Protein AF-A0A1Y4UBE2-F1 (afdb_monomer)

Foldseek 3Di:
DVLLVVLLVQLLVLLVQLLVCVVVVPVVSNVVSLCSNLQSLLLLQLQFALLFFDCSVVQLLVLLLVLLPDPDPVVLVVCDCPPVDSCNPFQQLVSVLSNVQSVVDSRSSSVSSVLSSLLSNLQQLLCVLCSVFFRSSLLSLLCSLAPSSVCRHCSLLSSLLSLLSNLLSLLPDPDPPSVVSSVVSLVSSCSSPVLSVLSVVLVVLCVCQVPDPDPCDPVNVVVVCVLLVCLVCVLVVQVVCVVVVNHPCVVVCQQVLVPDPVPSVLQLPPQCDPVNLCLVQVLCVLLVLQLVLCPSCSVVLVVLSVSLSSLVNSCNNGVVSVSSSVSSSSCCSVSSRGCSSQDDDPDDDPDPCSHSVNNSVVSSVSSNSSSCVCCVPVVSRSNPPTHTHDD

Solvent-accessible surface area (backbone atoms only — not comparable to full-atom values): 20434 Å² total; per-residue (Å²): 78,70,69,56,54,54,45,50,51,51,30,39,52,30,23,44,51,26,52,55,27,61,78,67,70,44,64,69,64,30,52,53,24,50,50,45,40,24,46,48,57,8,48,58,50,16,51,36,22,65,78,42,17,68,37,30,69,72,46,54,44,57,49,35,61,53,34,49,74,48,93,44,70,69,69,49,57,69,42,60,69,34,76,92,41,97,54,10,86,52,24,63,49,43,54,50,49,37,42,56,39,34,71,76,39,92,51,57,41,58,45,39,18,50,52,37,31,54,24,36,42,27,48,49,51,21,32,60,72,36,48,93,52,24,37,44,31,52,20,52,46,41,39,61,37,72,42,49,65,50,34,55,58,34,48,51,50,35,39,10,43,20,34,36,42,29,21,49,39,39,54,79,43,96,51,85,64,22,65,61,53,24,53,54,35,35,56,54,13,30,26,25,18,68,74,32,60,57,50,56,54,54,52,54,52,45,65,72,42,73,80,62,87,66,77,93,45,70,70,59,53,52,48,51,51,48,53,51,48,52,60,73,42,38,66,64,50,53,53,50,37,28,76,71,69,77,34,69,65,74,62,48,34,68,67,72,61,74,54,50,89,81,62,34,73,82,63,74,71,65,68,71,45,74,67,52,53,46,51,72,47,54,56,54,52,57,56,64,80,33,35,77,56,46,59,80,50,32,63,58,48,52,48,41,51,50,51,20,51,51,28,45,63,46,22,61,76,32,68,66,34,36,62,54,16,50,54,38,51,55,46,44,28,56,60,75,9,33,41,52,61,50,42,82,69,92,74,89,66,98,48,75,86,69,34,22,67,58,44,48,53,49,44,53,51,39,39,51,49,33,27,44,46,47,44,67,70,63,28,74,43,42,52,55,69,62,45,62,50,80,131

Radius of gyration: 21.09 Å; Cα contacts (8 Å, |Δi|>4): 487; chains: 1; bounding box: 60×44×62 Å

Mean predicted aligned error: 6.87 Å

Sequence (391 aa):
MVPYIICFILTAIFALINEYTLKKNKKLLLVITAILVVLLPAFLAGVRSYAVGTDVNIYIKPSFDLATNFNSLKSWVETFGNTAYITGNFGKGFLFLLYFSSRISNNAHVFLFLIAFIIGLFVYLSLYKLRNYCSIFMGELVYLLTDYNASYNMARQSIAMAICLFAFSILISSTKLKYLKFFIWVIIAIQFHSTAVIAFVFLCLYFIFKNDNKSFSIKQMILLILVIGISIFFVPIMQYLSNIGLLDSHYLMYVDGIGNETISTAYATFTFFVICIFIYSISYIVLIIRKNSLGSQKRLFLLIAVMDITFMILSNTSFYLYRIAAYFLFIRIISLSYKSLYKNEYTYTKNSLANSYFLCFSTIFLLVLYFTFFILILNWHHTVPYIFMNN

Structure (mmCIF, N/CA/C/O backbone):
data_AF-A0A1Y4UBE2-F1
#
_entry.id   AF-A0A1Y4UBE2-F1
#
loop_
_atom_site.group_PDB
_atom_site.id
_atom_site.type_symbol
_atom_site.label_atom_id
_atom_site.label_alt_id
_atom_site.label_comp_id
_atom_site.label_asym_id
_atom_site.label_entity_id
_atom_site.label_seq_id
_atom_site.pdbx_PDB_ins_code
_atom_site.Cartn_x
_atom_site.Cartn_y
_atom_site.Cartn_z
_atom_site.occupancy
_atom_site.B_iso_or_equiv
_atom_site.auth_seq_id
_atom_site.auth_comp_id
_atom_site.auth_asym_id
_atom_site.auth_atom_id
_atom_site.pdbx_PDB_model_num
ATOM 1 N N . MET A 1 1 ? -6.141 13.556 -14.550 1.00 88.69 1 MET A N 1
ATOM 2 C CA . MET A 1 1 ? -6.934 13.669 -13.306 1.00 88.69 1 MET A CA 1
ATOM 3 C C . MET A 1 1 ? -8.281 12.963 -13.415 1.00 88.69 1 MET A C 1
ATOM 5 O O . MET A 1 1 ? -8.531 12.085 -12.604 1.00 88.69 1 MET A O 1
ATOM 9 N N . VAL A 1 2 ? -9.121 13.297 -14.405 1.00 94.88 2 VAL A N 1
ATOM 10 C CA . VAL A 1 2 ? -10.480 12.731 -14.552 1.00 94.88 2 VAL A CA 1
ATOM 11 C C . VAL A 1 2 ? -10.531 11.191 -14.496 1.00 94.88 2 VAL A C 1
ATOM 13 O O . VAL A 1 2 ? -11.339 10.683 -13.719 1.00 94.88 2 VAL A O 1
ATOM 16 N N . PRO A 1 3 ? -9.647 10.432 -15.185 1.00 97.31 3 PRO A N 1
ATOM 17 C CA . PRO A 1 3 ? -9.672 8.967 -15.106 1.00 97.31 3 PRO A CA 1
ATOM 18 C C . PRO A 1 3 ? -9.468 8.415 -13.688 1.00 97.31 3 PRO A C 1
ATOM 20 O O . PRO A 1 3 ? -10.152 7.469 -13.303 1.00 97.31 3 PRO A O 1
ATOM 23 N N . TYR A 1 4 ? -8.599 9.041 -12.881 1.00 97.62 4 TYR A N 1
ATOM 24 C CA . TYR A 1 4 ? -8.417 8.660 -11.477 1.00 97.62 4 TYR A CA 1
ATOM 25 C C . TYR A 1 4 ? -9.689 8.893 -10.667 1.00 97.62 4 TYR A C 1
ATOM 27 O O . TYR A 1 4 ? -10.145 7.980 -9.994 1.00 97.62 4 TYR A O 1
ATOM 35 N N . ILE A 1 5 ? -10.294 10.081 -10.767 1.00 97.00 5 ILE A N 1
ATOM 36 C CA . ILE A 1 5 ? -11.493 10.430 -9.990 1.00 97.00 5 ILE A CA 1
ATOM 37 C C . ILE A 1 5 ? -12.639 9.461 -10.302 1.00 97.00 5 ILE A C 1
ATOM 39 O O . ILE A 1 5 ? -13.255 8.929 -9.381 1.00 97.00 5 ILE A O 1
ATOM 43 N N . ILE A 1 6 ? -12.889 9.181 -11.586 1.00 98.19 6 ILE A N 1
ATOM 44 C CA . ILE A 1 6 ? -13.934 8.237 -12.006 1.00 98.19 6 ILE A CA 1
ATOM 45 C C . ILE A 1 6 ? -13.647 6.842 -11.443 1.00 98.19 6 ILE A C 1
ATOM 47 O O . ILE A 1 6 ? -14.515 6.244 -10.807 1.00 98.19 6 ILE A O 1
ATOM 51 N N . CYS A 1 7 ? -12.424 6.336 -11.625 1.00 98.50 7 CYS A N 1
ATOM 52 C CA . CYS A 1 7 ? -12.038 5.021 -11.122 1.00 98.50 7 CYS A CA 1
ATOM 53 C C . CYS A 1 7 ? -12.161 4.932 -9.597 1.00 98.50 7 CYS A C 1
ATOM 55 O O . CYS A 1 7 ? -12.663 3.934 -9.079 1.00 98.50 7 CYS A O 1
ATOM 57 N N . PHE A 1 8 ? -11.739 5.967 -8.870 1.00 98.44 8 PHE A N 1
ATOM 58 C CA . PHE A 1 8 ? -11.753 5.979 -7.411 1.00 98.44 8 PHE A CA 1
ATOM 59 C C . PHE A 1 8 ? -13.179 6.022 -6.874 1.00 98.44 8 PHE A C 1
ATOM 61 O O . PHE A 1 8 ? -13.503 5.254 -5.973 1.00 98.44 8 PHE A O 1
ATOM 68 N N . ILE A 1 9 ? -14.056 6.840 -7.466 1.00 98.38 9 ILE A N 1
ATOM 69 C CA . ILE A 1 9 ? -15.477 6.884 -7.103 1.00 98.38 9 ILE A CA 1
ATOM 70 C C . ILE A 1 9 ? -16.140 5.529 -7.364 1.00 98.38 9 ILE A C 1
ATOM 72 O O . ILE A 1 9 ? -16.805 5.000 -6.475 1.00 98.38 9 ILE A O 1
ATOM 76 N N . LEU A 1 10 ? -15.934 4.930 -8.543 1.00 98.50 10 LEU A N 1
ATOM 77 C CA . LEU A 1 10 ? -16.504 3.618 -8.868 1.00 98.50 10 LEU A CA 1
ATOM 78 C C . LEU A 1 10 ? -16.003 2.533 -7.909 1.00 98.50 10 LEU A C 1
ATOM 80 O O . LEU A 1 10 ? -16.803 1.773 -7.364 1.00 98.50 10 LEU A O 1
ATOM 84 N N . THR A 1 11 ? -14.696 2.499 -7.644 1.00 98.69 11 THR A N 1
ATOM 85 C CA . THR A 1 11 ? -14.085 1.550 -6.701 1.00 98.69 11 THR A CA 1
ATOM 86 C C . THR A 1 11 ? -14.662 1.730 -5.297 1.00 98.69 11 THR A C 1
ATOM 88 O O . THR A 1 11 ? -15.044 0.754 -4.654 1.00 98.69 11 THR A O 1
ATOM 91 N N . ALA A 1 12 ? -14.821 2.975 -4.842 1.00 98.25 12 ALA A N 1
ATOM 92 C CA . ALA A 1 12 ? -15.402 3.294 -3.545 1.00 98.25 12 ALA A CA 1
ATOM 93 C C . ALA A 1 12 ? -16.885 2.880 -3.451 1.00 98.25 12 ALA A C 1
ATOM 95 O O . ALA A 1 12 ? -17.305 2.313 -2.440 1.00 98.25 12 ALA A O 1
ATOM 96 N N . ILE A 1 13 ? -17.673 3.072 -4.516 1.00 98.38 13 ILE A N 1
ATOM 97 C CA . ILE A 1 13 ? -19.059 2.583 -4.602 1.00 98.38 13 ILE A CA 1
ATOM 98 C C . ILE A 1 13 ? -19.093 1.054 -4.488 1.00 98.38 13 ILE A C 1
ATOM 100 O O . ILE A 1 13 ? -19.851 0.515 -3.678 1.00 98.38 13 ILE A O 1
ATOM 104 N N . PHE A 1 14 ? -18.252 0.333 -5.236 1.00 98.50 14 PHE A N 1
ATOM 105 C CA . PHE A 1 14 ? -18.199 -1.128 -5.135 1.00 98.50 14 PHE A CA 1
ATOM 106 C C . PHE A 1 14 ? -17.715 -1.603 -3.765 1.00 98.50 14 PHE A C 1
ATOM 108 O O . PHE A 1 14 ? -18.247 -2.590 -3.259 1.00 98.50 14 PHE A O 1
ATOM 115 N N . ALA A 1 15 ? -16.799 -0.884 -3.113 1.00 98.06 15 ALA A N 1
ATOM 116 C CA . ALA A 1 15 ? -16.365 -1.177 -1.750 1.00 98.06 15 ALA A CA 1
ATOM 117 C C . ALA A 1 15 ? -17.497 -0.980 -0.720 1.00 98.06 15 ALA A C 1
ATOM 119 O O . ALA A 1 15 ? -17.666 -1.815 0.174 1.00 98.06 15 ALA A O 1
ATOM 120 N N . LEU A 1 16 ? -18.333 0.059 -0.873 1.00 96.88 16 LEU A N 1
ATOM 121 C CA . LEU A 1 16 ? -19.549 0.246 -0.063 1.00 96.88 16 LEU A CA 1
ATOM 122 C C . LEU A 1 16 ? -20.540 -0.900 -0.259 1.00 96.88 16 LEU A C 1
ATOM 124 O O . LEU A 1 16 ? -21.046 -1.459 0.719 1.00 96.88 16 LEU A O 1
ATOM 128 N N . ILE A 1 17 ? -20.803 -1.272 -1.515 1.00 97.00 17 ILE A N 1
ATOM 129 C CA . ILE A 1 17 ? -21.703 -2.383 -1.841 1.00 97.00 17 ILE A CA 1
ATOM 130 C C . ILE A 1 17 ? -21.138 -3.693 -1.279 1.00 97.00 17 ILE A C 1
ATOM 132 O O . ILE A 1 17 ? -21.894 -4.471 -0.695 1.00 97.00 17 ILE A O 1
ATOM 136 N N . ASN A 1 18 ? -19.826 -3.928 -1.381 1.00 96.69 18 ASN A N 1
ATOM 137 C CA . ASN A 1 18 ? -19.151 -5.105 -0.828 1.00 96.69 18 ASN A CA 1
ATOM 138 C C . ASN A 1 18 ? -19.368 -5.201 0.688 1.00 96.69 18 ASN A C 1
ATOM 140 O O . ASN A 1 18 ? -19.805 -6.235 1.198 1.00 96.69 18 ASN A O 1
ATOM 144 N N . GLU A 1 19 ? -19.164 -4.096 1.407 1.00 93.25 19 GLU A N 1
ATOM 145 C CA . GLU A 1 19 ? -19.365 -4.038 2.853 1.00 93.25 19 GLU A CA 1
ATOM 146 C C . GLU A 1 19 ? -20.836 -4.226 3.264 1.00 93.25 19 GLU A C 1
ATOM 148 O O . GLU A 1 19 ? -21.129 -4.930 4.237 1.00 93.25 19 GLU A O 1
ATOM 153 N N . TYR A 1 20 ? -21.781 -3.637 2.529 1.00 92.25 20 TYR A N 1
ATOM 154 C CA . TYR A 1 20 ? -23.208 -3.871 2.755 1.00 92.25 20 TYR A CA 1
ATOM 155 C C . TYR A 1 20 ? -23.573 -5.346 2.532 1.00 92.25 20 TYR A C 1
ATOM 157 O O . TYR A 1 20 ? -24.285 -5.960 3.331 1.00 92.25 20 TYR A O 1
ATOM 165 N N . THR A 1 21 ? -23.032 -5.938 1.471 1.00 92.31 21 THR A N 1
ATOM 166 C CA . THR A 1 21 ? -23.290 -7.321 1.066 1.00 92.31 21 THR A CA 1
ATOM 167 C C . THR A 1 21 ? -22.738 -8.326 2.074 1.00 92.31 21 THR A C 1
ATOM 169 O O . THR A 1 21 ? -23.413 -9.315 2.372 1.00 92.31 21 THR A O 1
ATOM 172 N N . LEU A 1 22 ? -21.577 -8.040 2.679 1.00 90.31 22 LEU A N 1
ATOM 173 C CA . LEU A 1 22 ? -21.023 -8.811 3.798 1.00 90.31 22 LEU A CA 1
ATOM 174 C C . LEU A 1 22 ? -22.013 -8.951 4.955 1.00 90.31 22 LEU A C 1
ATOM 176 O O . LEU A 1 22 ? -22.146 -10.032 5.518 1.00 90.31 22 LEU A O 1
ATOM 180 N N . LYS A 1 23 ? -22.740 -7.880 5.291 1.00 86.38 23 LYS A N 1
ATOM 181 C CA . LYS A 1 23 ? -23.736 -7.895 6.377 1.00 86.38 23 LYS A CA 1
ATOM 182 C C . LYS A 1 23 ? -24.986 -8.702 6.019 1.00 86.38 23 LYS A C 1
ATOM 184 O O . LYS A 1 23 ? -25.692 -9.160 6.911 1.00 86.38 23 LYS A O 1
ATOM 189 N N . LYS A 1 24 ? -25.279 -8.855 4.725 1.00 87.19 24 LYS A N 1
ATOM 190 C CA . LYS A 1 24 ? -26.460 -9.560 4.200 1.00 87.19 24 LYS A CA 1
ATOM 191 C C . LYS A 1 24 ? -26.168 -10.993 3.736 1.00 87.19 24 LYS A C 1
ATOM 193 O O . LYS A 1 24 ? -27.079 -11.646 3.241 1.00 87.19 24 LYS A O 1
ATOM 198 N N . ASN A 1 25 ? -24.932 -11.484 3.876 1.00 82.38 25 ASN A N 1
ATOM 199 C CA . ASN A 1 25 ? -24.505 -12.842 3.506 1.00 82.38 25 ASN A CA 1
ATOM 200 C C . ASN A 1 25 ? -24.797 -13.259 2.043 1.00 82.38 25 ASN A C 1
ATOM 202 O O . ASN A 1 25 ? -24.892 -14.451 1.743 1.00 82.38 25 ASN A O 1
ATOM 206 N N . LYS A 1 26 ? -24.896 -12.313 1.096 1.00 88.69 26 LYS A N 1
ATOM 207 C CA . LYS A 1 26 ? -25.109 -12.631 -0.332 1.00 88.69 26 LYS A CA 1
ATOM 208 C C . LYS A 1 26 ? -23.778 -12.962 -1.022 1.00 88.69 26 LYS A C 1
ATOM 210 O O . LYS A 1 26 ? -23.091 -12.076 -1.526 1.00 88.69 26 LYS A O 1
ATOM 215 N N . LYS A 1 27 ? -23.415 -14.249 -1.052 1.00 89.50 27 LYS A N 1
ATOM 216 C CA . LYS A 1 27 ? -22.090 -14.732 -1.501 1.00 89.50 27 LYS A CA 1
ATOM 217 C C . LYS A 1 27 ? -21.704 -14.316 -2.928 1.00 89.50 27 LYS A C 1
ATOM 219 O O . LYS A 1 27 ? -20.584 -13.862 -3.125 1.00 89.50 27 LYS A O 1
ATOM 224 N N . LEU A 1 28 ? -22.604 -14.437 -3.907 1.00 92.69 28 LEU A N 1
ATOM 225 C CA . LEU A 1 28 ? -22.283 -14.119 -5.307 1.00 92.69 28 LEU A CA 1
ATOM 226 C C . LEU A 1 28 ? -21.956 -12.629 -5.496 1.00 92.69 28 LEU A C 1
ATOM 228 O O . LEU A 1 28 ? -20.895 -12.283 -6.007 1.00 92.69 28 LEU A O 1
ATOM 232 N N . LEU A 1 29 ? -22.838 -11.748 -5.016 1.00 93.69 29 LEU A N 1
ATOM 233 C CA . LEU A 1 29 ? -22.641 -10.299 -5.100 1.00 93.69 29 LEU A CA 1
ATOM 234 C C . LEU A 1 29 ? -21.382 -9.849 -4.341 1.00 93.69 29 LEU A C 1
ATOM 236 O O . LEU A 1 29 ? -20.697 -8.924 -4.776 1.00 93.69 29 LEU A O 1
ATOM 240 N N . LEU A 1 30 ? -21.048 -10.525 -3.236 1.00 93.62 30 LEU A N 1
ATOM 241 C CA . LEU A 1 30 ? -19.826 -10.266 -2.480 1.00 93.62 30 LEU A CA 1
ATOM 242 C C . LEU A 1 30 ? -18.581 -10.526 -3.334 1.00 93.62 30 LEU A C 1
ATOM 244 O O . LEU A 1 30 ? -17.684 -9.692 -3.367 1.00 93.62 30 LEU A O 1
ATOM 248 N N . VAL A 1 31 ? -18.537 -11.660 -4.034 1.00 95.75 31 VAL A N 1
ATOM 249 C CA . VAL A 1 31 ? -17.406 -12.014 -4.902 1.00 95.75 31 VAL A CA 1
ATOM 250 C C . VAL A 1 31 ? -17.302 -11.043 -6.077 1.00 95.75 31 VAL A C 1
ATOM 252 O O . VAL A 1 31 ? -16.224 -10.518 -6.326 1.00 95.75 31 VAL A O 1
ATOM 255 N N . ILE A 1 32 ? -18.417 -10.735 -6.748 1.00 97.06 32 ILE A N 1
ATOM 256 C CA . ILE A 1 32 ? -18.429 -9.797 -7.884 1.00 97.06 32 ILE A CA 1
ATOM 257 C C . ILE A 1 32 ? -17.915 -8.417 -7.458 1.00 97.06 32 ILE A C 1
ATOM 259 O O . ILE A 1 32 ? -17.032 -7.854 -8.097 1.00 97.06 32 ILE A O 1
ATOM 263 N N . THR A 1 33 ? -18.429 -7.876 -6.353 1.00 97.12 33 THR A N 1
ATOM 264 C CA . THR A 1 33 ? -17.993 -6.557 -5.868 1.00 97.12 33 THR A CA 1
ATOM 265 C C . THR A 1 33 ? -16.546 -6.563 -5.380 1.00 97.12 33 THR A C 1
ATOM 267 O O . THR A 1 33 ? -15.846 -5.587 -5.611 1.00 97.12 33 THR A O 1
ATOM 270 N N . ALA A 1 34 ? -16.062 -7.657 -4.783 1.00 97.50 34 ALA A N 1
ATOM 271 C CA . ALA A 1 34 ? -14.651 -7.806 -4.419 1.00 97.50 34 ALA A CA 1
ATOM 272 C C . ALA A 1 34 ? -13.741 -7.778 -5.655 1.00 97.50 34 ALA A C 1
ATOM 274 O O . ALA A 1 34 ? -12.731 -7.078 -5.669 1.00 97.50 34 ALA A O 1
ATOM 275 N N . ILE A 1 35 ? -14.131 -8.502 -6.709 1.00 98.00 35 ILE A N 1
ATOM 276 C CA . ILE A 1 35 ? -13.421 -8.515 -7.990 1.00 98.00 35 ILE A CA 1
ATOM 277 C C . ILE A 1 35 ? -13.360 -7.100 -8.570 1.00 98.00 35 ILE A C 1
ATOM 279 O O . ILE A 1 35 ? -12.290 -6.665 -8.976 1.00 98.00 35 ILE A O 1
ATOM 283 N N . LEU A 1 36 ? -14.469 -6.358 -8.565 1.00 98.31 36 LEU A N 1
ATOM 284 C CA . LEU A 1 36 ? -14.509 -4.994 -9.104 1.00 98.31 36 LEU A CA 1
ATOM 285 C C . LEU A 1 36 ? -13.667 -4.004 -8.291 1.00 98.31 36 LEU A C 1
ATOM 287 O O . LEU A 1 36 ? -13.006 -3.159 -8.889 1.00 98.31 36 LEU A O 1
ATOM 291 N N . VAL A 1 37 ? -13.637 -4.134 -6.959 1.00 98.56 37 VAL A N 1
ATOM 292 C CA . VAL A 1 37 ? -12.776 -3.307 -6.096 1.00 98.56 37 VAL A CA 1
ATOM 293 C C . VAL A 1 37 ? -11.301 -3.451 -6.481 1.00 98.56 37 VAL A C 1
ATOM 295 O O . VAL A 1 37 ? -10.584 -2.459 -6.537 1.00 98.56 37 VAL A O 1
ATOM 298 N N . VAL A 1 38 ? -10.856 -4.668 -6.801 1.00 98.75 38 VAL A N 1
ATOM 299 C CA . VAL A 1 38 ? -9.456 -4.937 -7.168 1.00 98.75 38 VAL A CA 1
ATOM 300 C C . VAL A 1 38 ? -9.176 -4.640 -8.645 1.00 98.75 38 VAL A C 1
ATOM 302 O O . VAL A 1 38 ? -8.138 -4.068 -8.980 1.00 98.75 38 VAL A O 1
ATOM 305 N N . LEU A 1 39 ? -10.078 -5.033 -9.549 1.00 98.56 39 LEU A N 1
ATOM 306 C CA . LEU A 1 39 ? -9.842 -4.958 -10.991 1.00 98.56 39 LEU A CA 1
ATOM 307 C C . LEU A 1 39 ? -9.939 -3.544 -11.553 1.00 98.56 39 LEU A C 1
ATOM 309 O O . LEU A 1 39 ? -9.218 -3.257 -12.501 1.00 98.56 39 LEU A O 1
ATOM 313 N N . LEU A 1 40 ? -10.795 -2.667 -11.017 1.00 98.56 40 LEU A N 1
ATOM 314 C CA . LEU A 1 40 ? -10.948 -1.318 -11.573 1.00 98.56 40 LEU A CA 1
ATOM 315 C C . LEU A 1 40 ? -9.648 -0.499 -11.472 1.00 98.56 40 LEU A C 1
ATOM 317 O O . LEU A 1 40 ? -9.179 -0.032 -12.515 1.00 98.56 40 LEU A O 1
ATOM 321 N N . PRO A 1 41 ? -9.001 -0.380 -10.293 1.00 98.56 41 PRO A N 1
ATOM 322 C CA . PRO A 1 41 ? -7.707 0.289 -10.205 1.00 98.56 41 PRO A CA 1
ATOM 323 C C . PRO A 1 41 ? -6.631 -0.457 -11.005 1.00 98.56 41 PRO A C 1
ATOM 325 O O . PRO A 1 41 ? -5.869 0.162 -11.740 1.00 98.56 41 PRO A O 1
ATOM 328 N N . ALA A 1 42 ? -6.596 -1.793 -10.957 1.00 98.75 42 ALA A N 1
ATOM 329 C CA . ALA A 1 42 ? -5.617 -2.559 -11.731 1.00 98.75 42 ALA A CA 1
ATOM 330 C C . ALA A 1 42 ? -5.723 -2.293 -13.243 1.00 98.75 42 ALA A C 1
ATOM 332 O O . ALA A 1 42 ? -4.712 -2.087 -13.915 1.00 98.75 42 ALA A O 1
ATOM 333 N N . PHE A 1 43 ? -6.948 -2.237 -13.770 1.00 98.56 43 PHE A N 1
ATOM 334 C CA . PHE A 1 43 ? -7.222 -1.922 -15.168 1.00 98.56 43 PHE A CA 1
ATOM 335 C C . PHE A 1 43 ? -6.750 -0.515 -15.526 1.00 98.56 43 PHE A C 1
ATOM 337 O O . PHE A 1 43 ? -6.025 -0.357 -16.508 1.00 98.56 43 PHE A O 1
ATOM 344 N N . LEU A 1 44 ? -7.063 0.489 -14.697 1.00 98.56 44 LEU A N 1
ATOM 345 C CA . LEU A 1 44 ? -6.575 1.856 -14.894 1.00 98.56 44 LEU A CA 1
ATOM 346 C C . LEU A 1 44 ? -5.037 1.920 -14.895 1.00 98.56 44 LEU A C 1
ATOM 348 O O . LEU A 1 44 ? -4.446 2.669 -15.671 1.00 98.56 44 LEU A O 1
ATOM 352 N N . ALA A 1 45 ? -4.361 1.141 -14.053 1.00 98.06 45 ALA A N 1
ATOM 353 C CA . ALA A 1 45 ? -2.903 1.070 -14.057 1.00 98.06 45 ALA A CA 1
ATOM 354 C C . ALA A 1 45 ? -2.334 0.387 -15.311 1.00 98.06 45 ALA A C 1
ATOM 356 O O . ALA A 1 45 ? -1.246 0.757 -15.751 1.00 98.06 45 ALA A O 1
ATOM 357 N N . GLY A 1 46 ? -3.049 -0.588 -15.878 1.00 97.56 46 GLY A N 1
ATOM 358 C CA . GLY A 1 46 ? -2.663 -1.292 -17.100 1.00 97.56 46 GLY A CA 1
ATOM 359 C C . GLY A 1 46 ? -2.758 -0.419 -18.345 1.00 97.56 46 GLY A C 1
ATOM 360 O O . GLY A 1 46 ? -1.805 -0.336 -19.111 1.00 97.56 46 GLY A O 1
ATOM 361 N N . VAL A 1 47 ? -3.873 0.296 -18.515 1.00 97.50 47 VAL A N 1
ATOM 362 C CA . VAL A 1 47 ? -4.158 1.089 -19.729 1.00 97.50 47 VAL A CA 1
ATOM 363 C C . VAL A 1 47 ? -3.513 2.480 -19.741 1.00 97.50 47 VAL A C 1
ATOM 365 O O . VAL A 1 47 ? -3.828 3.296 -20.607 1.00 97.50 47 VAL A O 1
ATOM 368 N N . ARG A 1 48 ? -2.623 2.782 -18.787 1.00 96.81 48 ARG A N 1
ATOM 369 C CA . ARG A 1 48 ? -1.890 4.058 -18.747 1.00 96.81 48 ARG A CA 1
ATOM 370 C C . ARG A 1 48 ? -0.720 4.042 -19.725 1.00 96.81 48 ARG A C 1
ATOM 372 O O . ARG A 1 48 ? -0.054 3.023 -19.862 1.00 96.81 48 ARG A O 1
ATOM 379 N N . SER A 1 49 ? -0.414 5.187 -20.322 1.00 96.94 49 SER A N 1
ATOM 380 C CA . SER A 1 49 ? 0.807 5.403 -21.101 1.00 96.94 49 SER A CA 1
ATOM 381 C C . SER A 1 49 ? 2.060 5.165 -20.253 1.00 96.94 49 SER A C 1
ATOM 383 O O . SER A 1 49 ? 2.080 5.471 -19.058 1.00 96.94 49 SER A O 1
ATOM 385 N N . TYR A 1 50 ? 3.140 4.702 -20.888 1.00 95.50 50 TYR A N 1
ATOM 386 C CA . TYR A 1 50 ? 4.447 4.557 -20.242 1.00 95.50 50 TYR A CA 1
ATOM 387 C C . TYR A 1 50 ? 5.050 5.889 -19.761 1.00 95.50 50 TYR A C 1
ATOM 389 O O . TYR A 1 50 ? 5.993 5.873 -18.980 1.00 95.50 50 TYR A O 1
ATOM 397 N N . ALA A 1 51 ? 4.514 7.034 -20.202 1.00 94.31 51 ALA A N 1
ATOM 398 C CA . ALA A 1 51 ? 4.906 8.358 -19.713 1.00 94.31 51 ALA A CA 1
ATOM 399 C C . ALA A 1 51 ? 4.298 8.717 -18.342 1.00 94.31 51 ALA A C 1
ATOM 401 O O . ALA A 1 51 ? 4.747 9.660 -17.697 1.00 94.31 51 ALA A O 1
ATOM 402 N N . VAL A 1 52 ? 3.260 8.001 -17.898 1.00 95.38 52 VAL A N 1
ATOM 403 C CA . VAL A 1 52 ? 2.652 8.211 -16.579 1.00 95.38 52 VAL A CA 1
ATOM 404 C C . VAL A 1 52 ? 3.488 7.446 -15.564 1.00 95.38 52 VAL A C 1
ATOM 406 O O . VAL A 1 52 ? 3.531 6.227 -15.651 1.00 95.38 52 VAL A O 1
ATOM 409 N N . GLY A 1 53 ? 4.079 8.116 -14.576 1.00 93.19 53 GLY A N 1
ATOM 410 C CA . GLY A 1 53 ? 4.947 7.506 -13.563 1.00 93.19 53 GLY A CA 1
ATOM 411 C C . GLY A 1 53 ? 6.418 7.432 -13.985 1.00 93.19 53 GLY A C 1
ATOM 412 O O . GLY A 1 53 ? 6.748 7.077 -15.113 1.00 93.19 53 GLY A O 1
ATOM 413 N N . THR A 1 54 ? 7.313 7.754 -13.058 1.00 88.81 54 THR A N 1
ATOM 414 C CA . THR A 1 54 ? 8.749 7.932 -13.309 1.00 88.81 54 THR A CA 1
ATOM 415 C C . THR A 1 54 ? 9.488 6.616 -13.549 1.00 88.81 54 THR A C 1
ATOM 417 O O . THR A 1 54 ? 10.325 6.536 -14.442 1.00 88.81 54 THR A O 1
ATOM 420 N N . ASP A 1 55 ? 9.151 5.556 -12.812 1.00 89.25 55 ASP A N 1
ATOM 421 C CA . ASP A 1 55 ? 9.891 4.284 -12.855 1.00 89.25 55 ASP A CA 1
ATOM 422 C C . ASP A 1 55 ? 9.629 3.445 -14.111 1.00 89.25 55 ASP A C 1
ATOM 424 O O . ASP A 1 55 ? 10.362 2.488 -14.391 1.00 89.25 55 ASP A O 1
ATOM 428 N N . VAL A 1 56 ? 8.569 3.766 -14.863 1.00 91.69 56 VAL A N 1
ATOM 429 C CA . VAL A 1 56 ? 8.069 2.896 -15.932 1.00 91.69 56 VAL A CA 1
ATOM 430 C C . VAL A 1 56 ? 9.121 2.689 -17.013 1.00 91.69 56 VAL A C 1
ATOM 432 O O . VAL A 1 56 ? 9.473 1.550 -17.321 1.00 91.69 56 VAL A O 1
ATOM 435 N N . ASN A 1 57 ? 9.664 3.787 -17.536 1.00 91.94 57 ASN A N 1
ATOM 436 C CA . ASN A 1 57 ? 10.707 3.751 -18.557 1.00 91.94 57 ASN A CA 1
ATOM 437 C C . ASN A 1 57 ? 12.106 3.528 -17.974 1.00 91.94 57 ASN A C 1
ATOM 439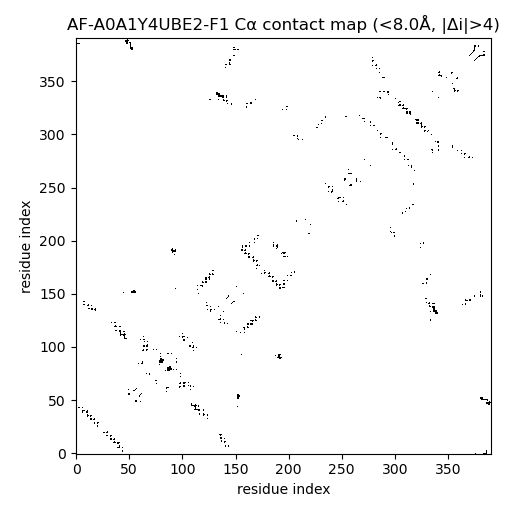 O O . ASN A 1 57 ? 13.003 3.149 -18.718 1.00 91.94 57 ASN A O 1
ATOM 443 N N . ILE A 1 58 ? 12.292 3.726 -16.663 1.00 89.44 58 ILE A N 1
ATOM 444 C CA . ILE A 1 58 ? 13.586 3.517 -16.001 1.00 89.44 58 ILE A CA 1
ATOM 445 C C . ILE A 1 58 ? 13.894 2.028 -15.908 1.00 89.44 58 ILE A C 1
ATOM 447 O O . ILE A 1 58 ? 14.964 1.597 -16.327 1.00 89.44 58 ILE A O 1
ATOM 451 N N . TYR A 1 59 ? 12.974 1.227 -15.362 1.00 92.25 59 TYR A N 1
ATOM 452 C CA . TYR A 1 59 ? 13.237 -0.205 -15.220 1.00 92.25 59 TYR A CA 1
ATOM 453 C C . TYR A 1 59 ? 12.047 -1.118 -15.467 1.00 92.25 59 TYR A C 1
ATOM 455 O O . TYR A 1 59 ? 12.272 -2.270 -15.826 1.00 92.25 59 TYR A O 1
ATOM 463 N N . ILE A 1 60 ? 10.800 -0.672 -15.295 1.00 94.81 60 ILE A N 1
ATOM 464 C CA . ILE A 1 60 ? 9.652 -1.589 -15.381 1.00 94.81 60 ILE A CA 1
ATOM 465 C C . ILE A 1 60 ? 9.512 -2.142 -16.803 1.00 94.81 60 ILE A C 1
ATOM 467 O O . ILE A 1 60 ? 9.517 -3.357 -16.985 1.00 94.81 60 ILE A O 1
ATOM 471 N N . LYS A 1 61 ? 9.445 -1.266 -17.811 1.00 95.88 61 LYS A N 1
ATOM 472 C CA . LYS A 1 61 ? 9.342 -1.671 -19.216 1.00 95.88 61 LYS A CA 1
ATOM 473 C C . LYS A 1 61 ? 10.631 -2.337 -19.722 1.00 95.88 61 LYS A C 1
ATOM 475 O O . LYS A 1 61 ? 10.521 -3.457 -20.210 1.00 95.88 61 LYS A O 1
ATOM 480 N N . PRO A 1 62 ? 11.842 -1.763 -19.545 1.00 96.00 62 PRO A N 1
ATOM 481 C CA . PRO A 1 62 ? 13.069 -2.422 -20.000 1.00 96.00 62 PRO A CA 1
ATOM 482 C C . PRO A 1 62 ? 13.282 -3.822 -19.407 1.00 96.00 62 PRO A C 1
ATOM 484 O O . PRO A 1 62 ? 13.721 -4.725 -20.110 1.00 96.00 62 PRO A O 1
ATOM 487 N N . SER A 1 63 ? 12.946 -4.040 -18.128 1.00 95.69 63 SER A N 1
ATOM 488 C CA . SER A 1 63 ? 13.062 -5.375 -17.520 1.00 95.69 63 SER A CA 1
ATOM 489 C C . SER A 1 63 ? 12.022 -6.368 -18.041 1.00 95.69 63 SER A C 1
ATOM 491 O O . SER A 1 63 ? 12.321 -7.558 -18.150 1.00 95.69 63 SER A O 1
ATOM 493 N N . PHE A 1 64 ? 10.824 -5.898 -18.397 1.00 97.06 64 PHE A N 1
ATOM 494 C CA . PHE A 1 64 ? 9.804 -6.718 -19.044 1.00 97.06 64 PHE A CA 1
ATOM 495 C C . PHE A 1 64 ? 10.200 -7.097 -20.473 1.00 97.06 64 PHE A C 1
ATOM 497 O O . PHE A 1 64 ? 10.163 -8.277 -20.814 1.00 97.06 64 PHE A O 1
ATOM 504 N N . ASP A 1 65 ? 10.658 -6.128 -21.266 1.00 96.12 65 ASP A N 1
ATOM 505 C CA . ASP A 1 65 ? 11.154 -6.353 -22.629 1.00 96.12 65 ASP A CA 1
ATOM 506 C C . ASP A 1 65 ? 12.388 -7.269 -22.634 1.00 96.12 65 ASP A C 1
ATOM 508 O O . ASP A 1 65 ? 12.584 -8.073 -23.537 1.00 96.12 65 ASP A O 1
ATOM 512 N N . LEU A 1 66 ? 13.229 -7.201 -21.600 1.00 95.06 66 LEU A N 1
ATOM 513 C CA . LEU A 1 66 ? 14.310 -8.164 -21.427 1.00 95.06 66 LEU A CA 1
ATOM 514 C C . LEU A 1 66 ? 13.749 -9.576 -21.202 1.00 95.06 66 LEU A C 1
ATOM 516 O O . LEU A 1 66 ? 14.210 -10.521 -21.835 1.00 95.06 66 LEU A O 1
ATOM 520 N N . ALA A 1 67 ? 12.746 -9.727 -20.334 1.00 95.69 67 ALA A N 1
ATOM 521 C CA . ALA A 1 67 ? 12.143 -11.020 -20.012 1.00 95.69 67 ALA A CA 1
ATOM 522 C C . ALA A 1 67 ? 11.406 -11.668 -21.200 1.00 95.69 67 ALA A C 1
ATOM 524 O O . ALA A 1 67 ? 11.306 -12.899 -21.248 1.00 95.69 67 ALA A O 1
ATOM 525 N N . THR A 1 68 ? 10.886 -10.891 -22.159 1.00 96.12 68 THR A N 1
ATOM 526 C CA . THR A 1 68 ? 10.257 -11.440 -23.376 1.00 96.12 68 THR A CA 1
ATOM 527 C C . THR A 1 68 ? 11.273 -12.155 -24.270 1.00 96.12 68 THR A C 1
ATOM 529 O O . THR A 1 68 ? 10.918 -13.158 -24.883 1.00 96.12 68 THR A O 1
ATOM 532 N N . ASN A 1 69 ? 12.544 -11.738 -24.253 1.00 94.56 69 ASN A N 1
ATOM 533 C CA . ASN A 1 69 ? 13.615 -12.322 -25.073 1.00 94.56 69 ASN A CA 1
ATOM 534 C C . ASN A 1 69 ? 14.131 -13.686 -24.575 1.00 94.56 69 ASN A C 1
ATOM 536 O O . ASN A 1 69 ? 14.857 -14.374 -25.292 1.00 94.56 69 ASN A O 1
ATOM 540 N N . PHE A 1 70 ? 13.784 -14.104 -23.355 1.00 93.88 70 PHE A N 1
ATOM 541 C CA . PHE A 1 70 ? 14.197 -15.405 -22.822 1.00 93.88 70 PHE A CA 1
ATOM 542 C C . PHE A 1 70 ? 13.176 -16.485 -23.162 1.00 93.88 70 PHE A C 1
ATOM 544 O O . PHE A 1 70 ? 12.021 -16.370 -22.772 1.00 93.88 70 PHE A O 1
ATOM 551 N N . ASN A 1 71 ? 13.603 -17.591 -23.774 1.00 90.25 71 ASN A N 1
ATOM 552 C CA . ASN A 1 71 ? 12.706 -18.695 -24.151 1.00 90.25 71 ASN A CA 1
ATOM 553 C C . ASN A 1 71 ? 12.479 -19.728 -23.037 1.00 90.25 71 ASN A C 1
ATOM 555 O O . ASN A 1 71 ? 11.516 -20.487 -23.082 1.00 90.25 71 ASN A O 1
ATOM 559 N N . SER A 1 72 ? 13.336 -19.763 -22.013 1.00 93.00 72 SER A N 1
ATOM 560 C CA . SER A 1 72 ? 13.241 -20.748 -20.931 1.00 93.00 72 SER A CA 1
ATOM 561 C C . SER A 1 72 ? 13.418 -20.113 -19.557 1.00 93.00 72 SER A C 1
ATOM 563 O O . SER A 1 72 ? 14.127 -19.115 -19.400 1.00 93.00 72 SER A O 1
ATOM 565 N N . LEU A 1 73 ? 12.789 -20.715 -18.545 1.00 92.50 73 LEU A N 1
ATOM 566 C CA . LEU A 1 73 ? 12.945 -20.270 -17.164 1.00 92.50 73 LEU A CA 1
ATOM 567 C C . LEU A 1 73 ? 14.387 -20.468 -16.688 1.00 92.50 73 LEU A C 1
ATOM 569 O O . LEU A 1 73 ? 14.900 -19.637 -15.951 1.00 92.50 73 LEU A O 1
ATOM 573 N N . LYS A 1 74 ? 15.056 -21.533 -17.148 1.00 93.44 74 LYS A N 1
ATOM 574 C CA . LYS A 1 74 ? 16.453 -21.821 -16.808 1.00 93.44 74 LYS A CA 1
ATOM 575 C C . LYS A 1 74 ? 17.369 -20.663 -17.213 1.00 93.44 74 LYS A C 1
ATOM 577 O O . LYS A 1 74 ? 18.030 -20.096 -16.354 1.00 93.44 74 LYS A O 1
ATOM 582 N N . SER A 1 75 ? 17.307 -20.250 -18.480 1.00 93.19 75 SER A N 1
ATOM 583 C CA . SER A 1 75 ? 18.084 -19.111 -18.987 1.00 93.19 75 SER A CA 1
ATOM 584 C C . SER A 1 75 ? 17.717 -17.792 -18.300 1.00 93.19 75 SER A C 1
ATOM 586 O O . SER A 1 75 ? 18.564 -16.928 -18.122 1.00 93.19 75 SER A O 1
ATOM 588 N N . TRP A 1 76 ? 16.456 -17.622 -17.886 1.00 95.19 76 TRP A N 1
ATOM 589 C CA . TRP A 1 76 ? 16.046 -16.430 -17.140 1.00 95.19 76 TRP A CA 1
ATOM 590 C C . TRP A 1 76 ? 16.652 -16.392 -15.733 1.00 95.19 76 TRP A C 1
ATOM 592 O O . TRP A 1 76 ? 17.153 -15.356 -15.303 1.00 95.19 76 TRP A O 1
ATOM 602 N N . VAL A 1 77 ? 16.642 -17.524 -15.025 1.00 93.31 77 VAL A N 1
ATOM 603 C CA . VAL A 1 77 ? 17.197 -17.646 -13.669 1.00 93.31 77 VAL A CA 1
ATOM 604 C C . VAL A 1 77 ? 18.706 -17.397 -13.645 1.00 93.31 77 VAL A C 1
ATOM 606 O O . VAL A 1 77 ? 19.210 -16.866 -12.661 1.00 93.31 77 VAL A O 1
ATOM 609 N N . GLU A 1 78 ? 19.419 -17.689 -14.733 1.00 90.06 78 GLU A N 1
ATOM 610 C CA . GLU A 1 78 ? 20.851 -17.381 -14.874 1.00 90.06 78 GLU A CA 1
ATOM 611 C C . GLU A 1 78 ? 21.153 -15.868 -14.817 1.00 90.06 78 GLU A C 1
ATOM 613 O O . GLU A 1 78 ? 22.275 -15.477 -14.502 1.00 90.06 78 GLU A O 1
ATOM 618 N N . THR A 1 79 ? 20.158 -14.996 -15.035 1.00 88.44 79 THR A N 1
ATOM 619 C CA . THR A 1 79 ? 20.320 -13.536 -14.881 1.00 88.44 79 THR A CA 1
ATOM 620 C C . THR A 1 79 ? 20.260 -13.062 -13.423 1.00 88.44 79 THR A C 1
ATOM 622 O O . THR A 1 79 ? 20.579 -11.910 -13.126 1.00 88.44 79 THR A O 1
ATOM 625 N N . PHE A 1 80 ? 19.836 -13.917 -12.487 1.00 91.00 80 PHE A N 1
ATOM 626 C CA . PHE A 1 80 ? 19.553 -13.505 -11.113 1.00 91.00 80 PHE A CA 1
ATOM 627 C C . PHE A 1 80 ? 20.859 -13.206 -10.377 1.00 91.00 80 PHE A C 1
ATOM 629 O O . PHE A 1 80 ? 21.738 -14.058 -10.295 1.00 91.00 80 PHE A O 1
ATOM 636 N N . GLY A 1 81 ? 20.978 -12.010 -9.796 1.00 85.75 81 GLY A N 1
ATOM 637 C CA . GLY A 1 81 ? 22.210 -11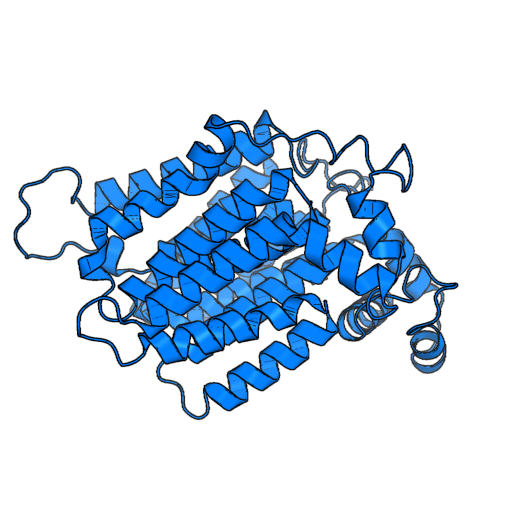.586 -9.125 1.00 85.75 81 GLY A CA 1
ATOM 638 C C . GLY A 1 81 ? 23.336 -11.186 -10.080 1.00 85.75 81 GLY A C 1
ATOM 639 O O . GLY A 1 81 ? 24.399 -10.786 -9.615 1.00 85.75 81 GLY A O 1
ATOM 640 N N . ASN A 1 82 ? 23.127 -11.262 -11.399 1.00 88.81 82 ASN A N 1
ATOM 641 C CA . ASN A 1 82 ? 24.111 -10.819 -12.375 1.00 88.81 82 ASN A CA 1
ATOM 642 C C . ASN A 1 82 ? 23.928 -9.319 -12.651 1.00 88.81 82 ASN A C 1
ATOM 644 O O . ASN A 1 82 ? 22.981 -8.904 -13.321 1.00 88.81 82 ASN A O 1
ATOM 648 N N . THR A 1 83 ? 24.853 -8.510 -12.134 1.00 85.38 83 THR A N 1
ATOM 649 C CA . THR A 1 83 ? 24.830 -7.041 -12.218 1.00 85.38 83 THR A CA 1
ATOM 650 C C . THR A 1 83 ? 24.995 -6.493 -13.636 1.00 85.38 83 THR A C 1
ATOM 652 O O . THR A 1 83 ? 24.721 -5.315 -13.852 1.00 85.38 83 THR A O 1
ATOM 655 N N . ALA A 1 84 ? 25.369 -7.326 -14.617 1.00 87.56 84 ALA A N 1
ATOM 656 C CA . ALA A 1 84 ? 25.367 -6.947 -16.030 1.00 87.56 84 ALA A CA 1
ATOM 657 C C . ALA A 1 84 ? 23.947 -6.716 -16.578 1.00 87.56 84 ALA A C 1
ATOM 659 O O . ALA A 1 84 ? 23.772 -6.030 -17.584 1.00 87.56 84 ALA A O 1
ATOM 660 N N . TYR A 1 85 ? 22.924 -7.272 -15.921 1.00 87.19 85 TYR A N 1
ATOM 661 C CA . TYR A 1 85 ? 21.529 -7.059 -16.283 1.00 87.19 85 TYR A CA 1
ATOM 662 C C . TYR A 1 85 ? 20.879 -6.013 -15.378 1.00 87.19 85 TYR A C 1
ATOM 664 O O . TYR A 1 85 ? 21.077 -6.005 -14.163 1.00 87.19 85 TYR A O 1
ATOM 672 N N . ILE A 1 86 ? 19.977 -5.207 -15.949 1.00 86.81 86 ILE A N 1
ATOM 673 C CA . ILE A 1 86 ? 19.132 -4.261 -15.196 1.00 86.81 86 ILE A CA 1
ATOM 674 C C . ILE A 1 86 ? 18.323 -4.946 -14.075 1.00 86.81 86 ILE A C 1
ATOM 676 O O . ILE A 1 86 ? 17.936 -4.323 -13.089 1.00 86.81 86 ILE A O 1
ATOM 680 N N . THR A 1 87 ? 18.088 -6.250 -14.220 1.00 89.44 87 THR A N 1
ATOM 681 C CA . THR A 1 87 ? 17.368 -7.126 -13.296 1.00 89.44 87 THR A CA 1
ATOM 682 C C . THR A 1 87 ? 18.237 -7.751 -12.206 1.00 89.44 87 THR A C 1
ATOM 684 O O . THR A 1 87 ? 17.684 -8.365 -11.292 1.00 89.44 87 THR A O 1
ATOM 687 N N . GLY A 1 88 ? 19.565 -7.594 -12.260 1.00 85.88 88 GLY A N 1
ATOM 688 C CA . GLY A 1 88 ? 20.511 -8.299 -11.389 1.00 85.88 88 GLY A CA 1
ATOM 689 C C . GLY A 1 88 ? 20.227 -8.121 -9.897 1.00 85.88 88 GLY A C 1
ATOM 690 O O . GLY A 1 88 ? 20.280 -9.083 -9.137 1.00 85.88 88 GLY A O 1
ATOM 691 N N . ASN A 1 89 ? 19.812 -6.916 -9.496 1.00 86.06 89 ASN A N 1
ATOM 692 C CA . ASN A 1 89 ? 19.535 -6.561 -8.099 1.00 86.06 89 ASN A CA 1
ATOM 693 C C . ASN A 1 89 ? 18.047 -6.671 -7.715 1.00 86.06 89 ASN A C 1
ATOM 695 O O . ASN A 1 89 ? 17.616 -6.136 -6.689 1.00 86.06 89 ASN A O 1
ATOM 699 N N . PHE A 1 90 ? 17.208 -7.286 -8.552 1.00 92.19 90 PHE A N 1
ATOM 700 C CA . PHE A 1 90 ? 15.782 -7.405 -8.258 1.00 92.19 90 PHE A CA 1
ATOM 701 C C . PHE A 1 90 ? 15.500 -8.617 -7.376 1.00 92.19 90 PHE A C 1
ATOM 703 O O . PHE A 1 90 ? 16.166 -9.648 -7.442 1.00 92.19 90 PHE A O 1
ATOM 710 N N . GLY A 1 91 ? 14.458 -8.504 -6.551 1.00 92.19 91 GLY A N 1
ATOM 711 C CA . GLY A 1 91 ? 13.972 -9.635 -5.780 1.00 92.19 91 GLY A CA 1
ATOM 712 C C . GLY A 1 91 ? 13.484 -10.756 -6.703 1.00 92.19 91 GLY A C 1
ATOM 713 O O . GLY A 1 91 ? 12.798 -10.506 -7.699 1.00 92.19 91 GLY A O 1
ATOM 714 N N . LYS A 1 92 ? 13.803 -12.005 -6.349 1.00 95.06 92 LYS A N 1
ATOM 715 C CA . LYS A 1 92 ? 13.479 -13.199 -7.148 1.00 95.06 92 LYS A CA 1
ATOM 716 C C . LYS A 1 92 ? 11.987 -13.311 -7.471 1.00 95.06 92 LYS A C 1
ATOM 718 O O . LYS A 1 92 ? 11.628 -13.674 -8.582 1.00 95.06 92 LYS A O 1
ATOM 723 N N . GLY A 1 93 ? 11.114 -12.957 -6.531 1.00 96.38 93 GLY A N 1
ATOM 724 C CA . GLY A 1 93 ? 9.661 -12.947 -6.717 1.00 96.38 93 GLY A CA 1
ATOM 725 C C . GLY A 1 93 ? 9.208 -11.973 -7.805 1.00 96.38 93 GLY A C 1
ATOM 726 O O . GLY A 1 93 ? 8.336 -12.311 -8.602 1.00 96.38 93 GLY A O 1
ATOM 727 N N . PHE A 1 94 ? 9.849 -10.805 -7.909 1.00 96.69 94 PHE A N 1
ATOM 728 C CA . PHE A 1 94 ? 9.568 -9.865 -8.994 1.00 96.69 94 PHE A CA 1
ATOM 729 C C . PHE A 1 94 ? 10.095 -10.367 -10.344 1.00 96.69 94 PHE A C 1
ATOM 731 O O . PHE A 1 94 ? 9.420 -10.210 -11.356 1.00 96.69 94 PHE A O 1
ATOM 738 N N . LEU A 1 95 ? 11.257 -11.027 -10.362 1.00 96.56 95 LEU A N 1
ATOM 739 C CA . LEU A 1 95 ? 11.800 -11.654 -11.572 1.00 96.56 95 LEU A CA 1
ATOM 740 C C . LEU A 1 95 ? 10.921 -12.802 -12.074 1.00 96.56 95 LEU A C 1
ATOM 742 O O . LEU A 1 95 ? 10.705 -12.929 -13.277 1.00 96.56 95 LEU A O 1
ATOM 746 N N . PHE A 1 96 ? 10.372 -13.617 -11.173 1.00 96.56 96 PHE A N 1
ATOM 747 C CA . PHE A 1 96 ? 9.373 -14.613 -11.549 1.00 96.56 96 PHE A CA 1
ATOM 748 C C . PHE A 1 96 ? 8.114 -13.949 -12.104 1.00 96.56 96 PHE A C 1
ATOM 750 O O . PHE A 1 96 ? 7.632 -14.369 -13.151 1.00 96.56 96 PHE A O 1
ATOM 757 N N . LEU A 1 97 ? 7.608 -12.891 -11.458 1.00 97.44 97 LEU A N 1
ATOM 758 C CA . LEU A 1 97 ? 6.441 -12.162 -11.955 1.00 97.44 97 LEU A CA 1
ATOM 759 C C . LEU A 1 97 ? 6.679 -11.600 -13.365 1.00 97.44 97 LEU A C 1
ATOM 761 O O . LEU A 1 97 ? 5.808 -11.755 -14.215 1.00 97.44 97 LEU A O 1
ATOM 765 N N . LEU A 1 98 ? 7.846 -11.005 -13.626 1.00 96.62 98 LEU A N 1
ATOM 766 C CA . LEU A 1 98 ? 8.262 -10.535 -14.953 1.00 96.62 98 LEU A CA 1
ATOM 767 C C . LEU A 1 98 ? 8.189 -11.656 -15.993 1.00 96.62 98 LEU A C 1
ATOM 769 O O . LEU A 1 98 ? 7.503 -11.508 -17.001 1.00 96.62 98 LEU A O 1
ATOM 773 N N . TYR A 1 99 ? 8.842 -12.787 -15.716 1.00 96.62 99 TYR A N 1
ATOM 774 C CA . TYR A 1 99 ? 8.882 -13.929 -16.628 1.00 96.62 99 TYR A CA 1
ATOM 775 C C . TYR A 1 99 ? 7.497 -14.523 -16.886 1.00 96.62 99 TYR A C 1
ATOM 777 O O . TYR A 1 99 ? 7.133 -14.770 -18.028 1.00 96.62 99 TYR A O 1
ATOM 785 N N . PHE A 1 100 ? 6.680 -14.722 -15.849 1.00 96.12 100 PHE A N 1
ATOM 786 C CA . PHE A 1 100 ? 5.315 -15.217 -16.044 1.00 96.12 100 PHE A CA 1
ATOM 787 C C . PHE A 1 100 ? 4.461 -14.225 -16.836 1.00 96.12 100 PHE A C 1
ATOM 789 O O . PHE A 1 100 ? 3.716 -14.630 -17.725 1.00 96.12 100 PHE A O 1
ATOM 796 N N . SER A 1 101 ? 4.604 -12.927 -16.569 1.00 96.94 101 SER A N 1
ATOM 797 C CA . SER A 1 101 ? 3.874 -11.886 -17.298 1.00 96.94 101 SER A CA 1
ATOM 798 C C . SER A 1 101 ? 4.273 -11.852 -18.776 1.00 96.94 101 SER A C 1
ATOM 800 O O . SER A 1 101 ? 3.397 -11.749 -19.632 1.00 96.94 101 SER A O 1
ATOM 802 N N . SER A 1 102 ? 5.564 -12.026 -19.086 1.00 96.69 102 SER A N 1
ATOM 803 C CA . SER A 1 102 ? 6.079 -12.073 -20.463 1.00 96.69 102 SER A CA 1
ATOM 804 C C . SER A 1 102 ? 5.690 -13.346 -21.225 1.00 96.69 102 SER A C 1
ATOM 806 O O . SER A 1 102 ? 5.942 -13.456 -22.423 1.00 96.69 102 SER A O 1
ATOM 808 N N . ARG A 1 103 ? 5.098 -14.345 -20.554 1.00 96.00 103 ARG A N 1
ATOM 809 C CA . ARG A 1 103 ? 4.466 -15.512 -21.198 1.00 96.00 103 ARG A CA 1
ATOM 810 C C . ARG A 1 103 ? 2.986 -15.311 -21.489 1.00 96.00 103 ARG A C 1
ATOM 812 O O . ARG A 1 103 ? 2.449 -16.001 -22.347 1.00 96.00 103 ARG A O 1
ATOM 819 N N . ILE A 1 104 ? 2.333 -14.383 -20.791 1.00 95.81 104 ILE A N 1
ATOM 820 C CA . ILE A 1 104 ? 0.923 -14.047 -21.018 1.00 95.81 104 ILE A CA 1
ATOM 821 C C . ILE A 1 104 ? 0.793 -13.085 -22.203 1.00 95.81 104 ILE A C 1
ATOM 823 O O . ILE A 1 104 ? -0.138 -13.199 -22.995 1.00 95.81 104 ILE A O 1
ATOM 827 N N . SER A 1 105 ? 1.709 -12.123 -22.326 1.00 94.94 105 SER A N 1
ATOM 828 C CA . SER A 1 105 ? 1.698 -11.127 -23.397 1.00 94.94 105 SER A CA 1
ATOM 829 C C . SER A 1 105 ? 3.093 -10.553 -23.624 1.00 94.94 105 SER A C 1
ATOM 831 O O . SER A 1 105 ? 3.908 -10.529 -22.708 1.00 94.94 105 SER A O 1
ATOM 833 N N . ASN A 1 106 ? 3.335 -10.018 -24.821 1.00 93.88 106 ASN A N 1
ATOM 834 C CA . ASN A 1 106 ? 4.511 -9.194 -25.123 1.00 93.88 106 ASN A CA 1
ATOM 835 C C . ASN A 1 106 ? 4.265 -7.699 -24.843 1.00 93.88 106 ASN A C 1
ATOM 837 O O . ASN A 1 106 ? 5.126 -6.869 -25.113 1.00 93.88 106 ASN A O 1
ATOM 841 N N . ASN A 1 107 ? 3.091 -7.336 -24.317 1.00 95.12 107 ASN A N 1
ATOM 842 C CA . ASN A 1 107 ? 2.732 -5.959 -24.003 1.00 95.12 107 ASN A CA 1
ATOM 843 C C . ASN A 1 107 ? 2.953 -5.653 -22.509 1.00 95.12 107 ASN A C 1
ATOM 845 O O . ASN A 1 107 ? 2.262 -6.207 -21.649 1.00 95.12 107 ASN A O 1
ATOM 849 N N . ALA A 1 108 ? 3.860 -4.719 -22.199 1.00 96.25 108 ALA A N 1
ATOM 850 C CA . ALA A 1 108 ? 4.175 -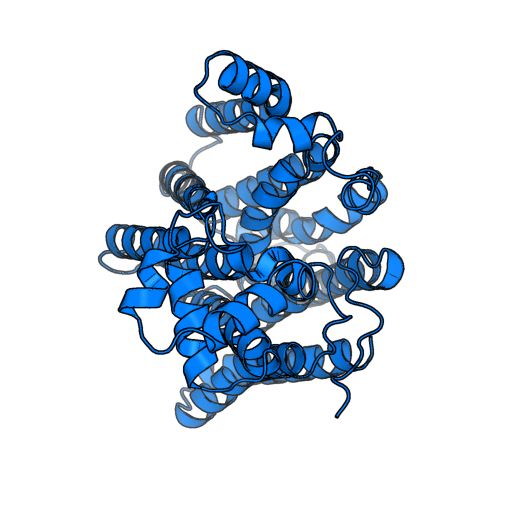4.336 -20.822 1.00 96.25 108 ALA A CA 1
ATOM 851 C C . ALA A 1 108 ? 2.981 -3.711 -20.068 1.00 96.25 108 ALA A C 1
ATOM 853 O O . ALA A 1 108 ? 2.960 -3.754 -18.839 1.00 96.25 108 ALA A O 1
ATOM 854 N N . HIS A 1 109 ? 1.938 -3.224 -20.753 1.00 97.19 109 HIS A N 1
ATOM 855 C CA . HIS A 1 109 ? 0.674 -2.816 -20.121 1.00 97.19 109 HIS A CA 1
ATOM 856 C C . HIS A 1 109 ? 0.017 -3.955 -19.318 1.00 97.19 109 HIS A C 1
ATOM 858 O O . HIS A 1 109 ? -0.535 -3.714 -18.243 1.00 97.19 109 HIS A O 1
ATOM 864 N N . VAL A 1 110 ? 0.143 -5.213 -19.768 1.00 97.19 110 VAL A N 1
ATOM 865 C CA . VAL A 1 110 ? -0.331 -6.390 -19.013 1.00 97.19 110 VAL A CA 1
ATOM 866 C C . VAL A 1 110 ? 0.467 -6.562 -17.722 1.00 97.19 110 VAL A C 1
ATOM 868 O O . VAL A 1 110 ? -0.094 -6.878 -16.676 1.00 97.19 110 VAL A O 1
ATOM 871 N N . PHE A 1 111 ? 1.770 -6.297 -17.759 1.00 98.00 111 PHE A N 1
ATOM 872 C CA . PHE A 1 111 ? 2.604 -6.346 -16.565 1.00 98.00 111 PHE A CA 1
ATOM 873 C C . PHE A 1 111 ? 2.275 -5.219 -15.577 1.00 98.00 111 PHE A C 1
ATOM 875 O O . PHE A 1 111 ? 2.162 -5.475 -14.378 1.00 98.00 111 PHE A O 1
ATOM 882 N N . LEU A 1 112 ? 2.026 -3.997 -16.066 1.00 98.25 112 LEU A N 1
ATOM 883 C CA . LEU A 1 112 ? 1.544 -2.884 -15.236 1.00 98.25 112 LEU A CA 1
ATOM 884 C C . LEU A 1 112 ? 0.214 -3.224 -14.549 1.00 98.25 112 LEU A C 1
ATOM 886 O O . LEU A 1 112 ? 0.060 -2.972 -13.351 1.00 98.25 112 LEU A O 1
ATOM 890 N N . PHE A 1 113 ? -0.711 -3.848 -15.286 1.00 98.56 113 PHE A N 1
ATOM 891 C CA . PHE A 1 113 ? -1.961 -4.372 -14.742 1.00 98.56 113 PHE A CA 1
ATOM 892 C C . PHE A 1 113 ? -1.710 -5.411 -13.642 1.00 98.56 113 PHE A C 1
ATOM 894 O O . PHE A 1 113 ? -2.281 -5.297 -12.562 1.00 98.56 113 PHE A O 1
ATOM 901 N N . LEU A 1 114 ? -0.839 -6.401 -13.874 1.00 98.62 114 LEU A N 1
ATOM 902 C CA . LEU A 1 114 ? -0.560 -7.472 -12.908 1.00 98.62 114 LEU A CA 1
ATOM 903 C C . LEU A 1 114 ? 0.088 -6.954 -11.618 1.00 98.62 114 LEU A C 1
ATOM 905 O O . LEU A 1 114 ? -0.273 -7.408 -10.532 1.00 98.62 114 LEU A O 1
ATOM 909 N N . ILE A 1 115 ? 0.997 -5.979 -11.714 1.00 98.62 115 ILE A N 1
ATOM 910 C CA . ILE A 1 115 ? 1.572 -5.302 -10.542 1.00 98.62 115 ILE A CA 1
ATOM 911 C C . ILE A 1 115 ? 0.455 -4.666 -9.707 1.00 98.62 115 ILE A C 1
ATOM 913 O O . ILE A 1 115 ? 0.332 -4.952 -8.515 1.00 98.62 115 ILE A O 1
ATOM 917 N N . ALA A 1 116 ? -0.379 -3.831 -10.332 1.00 98.75 116 ALA A N 1
ATOM 918 C CA . ALA A 1 116 ? -1.454 -3.129 -9.638 1.00 98.75 116 ALA A CA 1
ATOM 919 C C . ALA A 1 116 ? -2.531 -4.089 -9.108 1.00 98.75 116 ALA A C 1
ATOM 921 O O . ALA A 1 116 ? -3.041 -3.890 -8.007 1.00 98.75 116 ALA A O 1
ATOM 922 N N . PHE A 1 117 ? -2.816 -5.169 -9.838 1.00 98.81 117 PHE A N 1
ATOM 923 C CA . PHE A 1 117 ? -3.704 -6.244 -9.408 1.00 98.81 117 PHE A CA 1
ATOM 924 C C . PHE A 1 117 ? -3.205 -6.905 -8.124 1.00 98.81 117 PHE A C 1
ATOM 926 O O . PHE A 1 117 ? -3.977 -7.047 -7.182 1.00 98.81 117 PHE A O 1
ATOM 933 N N . ILE A 1 118 ? -1.923 -7.279 -8.052 1.00 98.81 118 ILE A N 1
ATOM 934 C CA . ILE A 1 118 ? -1.350 -7.904 -6.853 1.00 98.81 118 ILE A CA 1
ATOM 935 C C . ILE A 1 118 ? -1.427 -6.942 -5.663 1.00 98.81 118 ILE A C 1
ATOM 937 O O . ILE A 1 118 ? -1.842 -7.348 -4.577 1.00 98.81 118 ILE A O 1
ATOM 941 N N . ILE A 1 119 ? -1.072 -5.669 -5.862 1.00 98.88 119 ILE A N 1
ATOM 942 C CA . ILE A 1 119 ? -1.130 -4.648 -4.806 1.00 98.88 119 ILE A CA 1
ATOM 943 C C . ILE A 1 119 ? -2.570 -4.498 -4.297 1.00 98.88 119 ILE A C 1
ATOM 945 O O . ILE A 1 119 ? -2.816 -4.690 -3.105 1.00 98.88 119 ILE A O 1
ATOM 949 N N . GLY A 1 120 ? -3.524 -4.235 -5.194 1.00 98.81 120 GLY A N 1
ATOM 950 C CA . GLY A 1 120 ? -4.939 -4.078 -4.851 1.00 98.81 120 GLY A CA 1
ATOM 951 C C . GLY A 1 120 ? -5.537 -5.332 -4.212 1.00 98.81 120 GLY A C 1
ATOM 952 O O . GLY A 1 120 ? -6.279 -5.239 -3.237 1.00 98.81 120 GLY A O 1
ATOM 953 N N . LEU A 1 121 ? -5.153 -6.524 -4.680 1.00 98.81 121 LEU A N 1
ATOM 954 C CA . LEU A 1 121 ? -5.584 -7.794 -4.100 1.00 98.81 121 LEU A CA 1
ATOM 955 C C . LEU A 1 121 ? -5.150 -7.907 -2.638 1.00 98.81 121 LEU A C 1
ATOM 957 O O . LEU A 1 121 ? -5.973 -8.218 -1.781 1.00 98.81 121 LEU A O 1
ATOM 961 N N . PHE A 1 122 ? -3.877 -7.657 -2.326 1.00 98.88 122 PHE A N 1
ATOM 962 C CA . PHE A 1 122 ? -3.392 -7.767 -0.949 1.00 98.88 122 PHE A CA 1
ATOM 963 C C . PHE A 1 122 ? -3.927 -6.653 -0.038 1.00 98.88 122 PHE A C 1
ATOM 965 O O . PHE A 1 122 ? -4.190 -6.921 1.139 1.00 98.88 122 PHE A O 1
ATOM 972 N N . VAL A 1 123 ? -4.178 -5.449 -0.563 1.00 98.88 123 VAL A N 1
ATOM 973 C CA . VAL A 1 123 ? -4.906 -4.385 0.154 1.00 98.88 123 VAL A CA 1
ATOM 974 C C . VAL A 1 123 ? -6.318 -4.861 0.516 1.00 98.88 123 VAL A C 1
ATOM 976 O O . VAL A 1 123 ? -6.661 -4.916 1.704 1.00 98.88 123 VAL A O 1
ATOM 979 N N . TYR A 1 124 ? -7.089 -5.335 -0.466 1.00 98.69 124 TYR A N 1
ATOM 980 C CA . TYR A 1 124 ? -8.437 -5.857 -0.246 1.00 98.69 124 TYR A CA 1
ATOM 981 C C . TYR A 1 124 ? -8.445 -7.037 0.734 1.00 98.69 124 TYR A C 1
ATOM 983 O O . TYR A 1 124 ? -9.240 -7.071 1.674 1.00 98.69 124 TYR A O 1
ATOM 991 N N . LEU A 1 125 ? -7.535 -8.006 0.572 1.00 98.62 125 LEU A N 1
ATOM 992 C CA . LEU A 1 125 ? -7.425 -9.164 1.464 1.00 98.62 125 LEU A CA 1
ATOM 993 C C . LEU A 1 125 ? -7.119 -8.748 2.908 1.00 98.62 125 LEU A C 1
ATOM 995 O O . LEU A 1 125 ? -7.643 -9.368 3.837 1.00 98.62 125 LEU A O 1
ATOM 999 N N . SER A 1 126 ? -6.326 -7.693 3.111 1.00 98.62 126 SER A N 1
ATOM 1000 C CA . SER A 1 126 ? -6.034 -7.130 4.437 1.00 98.62 126 SER A CA 1
ATOM 1001 C C . SER A 1 126 ? -7.290 -6.564 5.096 1.00 98.62 126 SER A C 1
ATOM 1003 O O . SER A 1 126 ? -7.595 -6.883 6.251 1.00 98.62 126 SER A O 1
ATOM 1005 N N . LEU A 1 127 ? -8.065 -5.780 4.345 1.00 98.50 127 LEU A N 1
ATOM 1006 C CA . LEU A 1 127 ? -9.324 -5.204 4.812 1.00 98.50 127 LEU A CA 1
ATOM 1007 C C . LEU A 1 127 ? -10.376 -6.288 5.054 1.00 98.50 127 LEU A C 1
ATOM 1009 O O . LEU A 1 127 ? -11.022 -6.308 6.101 1.00 98.50 127 LEU A O 1
ATOM 1013 N N . TYR A 1 128 ? -10.494 -7.260 4.149 1.00 97.50 128 TYR A N 1
ATOM 1014 C CA . TYR A 1 128 ? -11.397 -8.398 4.290 1.00 97.50 128 TYR A CA 1
ATOM 1015 C C . TYR A 1 128 ? -11.041 -9.268 5.504 1.00 97.50 128 TYR A C 1
ATOM 1017 O O . TYR A 1 128 ? -11.922 -9.721 6.251 1.00 97.50 128 TYR A O 1
ATOM 1025 N N . LYS A 1 129 ? -9.744 -9.485 5.759 1.00 97.50 129 LYS A N 1
ATOM 1026 C CA . LYS A 1 129 ? -9.263 -10.219 6.935 1.00 97.50 129 LYS A CA 1
ATOM 1027 C C . LYS A 1 129 ? -9.744 -9.572 8.230 1.00 97.50 129 LYS A C 1
ATOM 1029 O O . LYS A 1 129 ? -10.123 -10.286 9.162 1.00 97.50 129 LYS A O 1
ATOM 1034 N N . LEU A 1 130 ? -9.781 -8.243 8.252 1.00 96.75 130 LEU A N 1
ATOM 1035 C CA . LEU A 1 130 ? -10.197 -7.426 9.385 1.00 96.75 130 LEU A CA 1
ATOM 1036 C C . LEU A 1 130 ? -11.616 -6.866 9.252 1.00 96.75 130 LEU A C 1
ATOM 1038 O O . LEU A 1 130 ? -11.984 -6.024 10.056 1.00 96.75 130 LEU A O 1
ATOM 1042 N N . ARG A 1 131 ? -12.452 -7.351 8.325 1.00 95.31 131 ARG A N 1
ATOM 1043 C CA . ARG A 1 131 ? -13.778 -6.777 7.993 1.00 95.31 131 ARG A CA 1
ATOM 1044 C C . ARG A 1 131 ? -14.747 -6.590 9.165 1.00 95.31 131 ARG A C 1
ATOM 1046 O O . ARG A 1 131 ? -15.693 -5.812 9.071 1.00 95.31 131 ARG A O 1
ATOM 1053 N N . ASN A 1 132 ? -14.545 -7.305 10.270 1.00 92.88 132 ASN A N 1
ATOM 1054 C CA . ASN A 1 132 ? -15.336 -7.127 11.492 1.00 92.88 132 ASN A CA 1
ATOM 1055 C C . ASN A 1 132 ? -14.946 -5.851 12.260 1.00 92.88 132 ASN A C 1
ATOM 1057 O O . ASN A 1 132 ? -15.774 -5.284 12.965 1.00 92.88 132 ASN A O 1
ATOM 1061 N N . TYR A 1 133 ? -13.708 -5.394 12.090 1.00 93.69 133 TYR A N 1
ATOM 1062 C CA . TYR A 1 133 ? -13.113 -4.236 12.750 1.00 93.69 133 TYR A CA 1
ATOM 1063 C C . TYR A 1 133 ? -12.867 -3.067 11.794 1.00 93.69 133 TYR A C 1
ATOM 1065 O O . TYR A 1 133 ? -13.002 -1.928 12.214 1.00 93.69 133 TYR A O 1
ATOM 1073 N N . CYS A 1 134 ? -12.556 -3.327 10.525 1.00 96.00 134 CYS A N 1
ATOM 1074 C CA . CYS A 1 134 ? -12.255 -2.326 9.503 1.00 96.00 134 CYS A CA 1
ATOM 1075 C C . CYS A 1 134 ? -13.396 -2.212 8.485 1.00 96.00 134 CYS A C 1
ATOM 1077 O O . CYS A 1 134 ? -14.033 -3.209 8.129 1.00 96.00 134 CYS A O 1
ATOM 1079 N N . SER A 1 135 ? -13.671 -0.987 8.036 1.00 96.88 135 SER A N 1
ATOM 1080 C CA . SER A 1 135 ? -14.523 -0.694 6.884 1.00 96.88 135 SER A CA 1
ATOM 1081 C C . SER A 1 135 ? -13.718 -0.905 5.608 1.00 96.88 135 SER A C 1
ATOM 1083 O O . SER A 1 135 ? -12.635 -0.341 5.462 1.00 96.88 135 SER A O 1
ATOM 1085 N N . ILE A 1 136 ? -14.249 -1.710 4.687 1.00 97.62 136 ILE A N 1
ATOM 1086 C CA . ILE A 1 136 ? -13.590 -1.946 3.395 1.00 97.62 136 ILE A CA 1
ATOM 1087 C C . ILE A 1 136 ? -13.619 -0.649 2.589 1.00 97.62 136 ILE A C 1
ATOM 1089 O O . ILE A 1 136 ? -12.589 -0.229 2.087 1.00 97.62 136 ILE A O 1
ATOM 1093 N N . PHE A 1 137 ? -14.760 0.046 2.568 1.00 97.94 137 PHE A N 1
ATOM 1094 C CA . PHE A 1 137 ? -14.890 1.345 1.907 1.00 97.94 137 PHE A CA 1
ATOM 1095 C C . PHE A 1 137 ? -13.851 2.367 2.370 1.00 97.94 137 PHE A C 1
ATOM 1097 O O . PHE A 1 137 ? -13.144 2.932 1.541 1.00 97.94 137 PHE A O 1
ATOM 1104 N N . MET A 1 138 ? -13.737 2.594 3.684 1.00 98.06 138 MET A N 1
ATOM 1105 C CA . MET A 1 138 ? -12.790 3.589 4.188 1.00 98.06 138 MET A CA 1
ATOM 1106 C C . MET A 1 138 ? -11.340 3.165 3.922 1.00 98.06 138 MET A C 1
ATOM 1108 O O . MET A 1 138 ? -10.514 4.004 3.590 1.00 98.06 138 MET A O 1
ATOM 1112 N N . GLY A 1 139 ? -11.026 1.871 4.038 1.00 98.44 139 GLY A N 1
ATOM 1113 C CA . GLY A 1 139 ? -9.683 1.363 3.756 1.00 98.44 139 GLY A CA 1
ATOM 1114 C C . GLY A 1 139 ? -9.275 1.526 2.294 1.00 98.44 139 GLY A C 1
ATOM 1115 O O . GLY A 1 139 ? -8.185 2.021 2.023 1.00 98.44 139 GLY A O 1
ATOM 1116 N N . GLU A 1 140 ? -10.164 1.177 1.363 1.00 98.38 140 GLU A N 1
ATOM 1117 C CA . GLU A 1 140 ? -9.926 1.375 -0.070 1.00 98.38 140 GLU A CA 1
ATOM 1118 C C . GLU A 1 140 ? -9.779 2.863 -0.405 1.00 98.38 140 GLU A C 1
ATOM 1120 O O . GLU A 1 140 ? -8.876 3.233 -1.146 1.00 98.38 140 GLU A O 1
ATOM 1125 N N . LEU A 1 141 ? -10.589 3.747 0.191 1.00 98.44 141 LEU A N 1
ATOM 1126 C CA . LEU A 1 141 ? -10.423 5.192 0.004 1.00 98.44 141 LEU A CA 1
ATOM 1127 C C . LEU A 1 141 ? -9.070 5.707 0.495 1.00 98.44 141 LEU A C 1
ATOM 1129 O O . LEU A 1 141 ? -8.473 6.537 -0.186 1.00 98.44 141 LEU A O 1
ATOM 1133 N N . VAL A 1 142 ? -8.586 5.230 1.647 1.00 98.62 142 VAL A N 1
ATOM 1134 C CA . VAL A 1 142 ? -7.241 5.579 2.126 1.00 98.62 142 VAL A CA 1
ATOM 1135 C C . VAL A 1 142 ? -6.216 5.139 1.084 1.00 98.62 142 VAL A C 1
ATOM 1137 O O . VAL A 1 142 ? -5.518 5.992 0.555 1.00 98.62 142 VAL A O 1
ATOM 1140 N N . TYR A 1 143 ? -6.207 3.860 0.692 1.00 98.75 143 TYR A N 1
ATOM 1141 C CA . TYR A 1 143 ? -5.271 3.338 -0.312 1.00 98.75 143 TYR A CA 1
ATOM 1142 C C . TYR A 1 143 ? -5.285 4.143 -1.623 1.00 98.75 143 TYR A C 1
ATOM 1144 O O . TYR A 1 143 ? -4.233 4.565 -2.109 1.00 98.75 143 TYR A O 1
ATOM 1152 N N . LEU A 1 144 ? -6.471 4.390 -2.185 1.00 98.75 144 LEU A N 1
ATOM 1153 C CA . LEU A 1 144 ? -6.629 5.102 -3.453 1.00 98.75 144 LEU A CA 1
ATOM 1154 C C . LEU A 1 144 ? -6.124 6.548 -3.371 1.00 98.75 144 LEU A C 1
ATOM 1156 O O . LEU A 1 144 ? -5.470 7.023 -4.296 1.00 98.75 144 LEU A O 1
ATOM 1160 N N . LEU A 1 145 ? -6.400 7.246 -2.267 1.00 98.50 145 LEU A N 1
ATOM 1161 C CA . LEU A 1 145 ? -6.074 8.666 -2.123 1.00 98.50 145 LEU A CA 1
ATOM 1162 C C . LEU A 1 145 ? -4.652 8.922 -1.603 1.00 98.50 145 LEU A C 1
ATOM 1164 O O . LEU A 1 145 ? -4.135 10.014 -1.842 1.00 98.50 145 LEU A O 1
ATOM 1168 N N . THR A 1 146 ? -4.010 7.960 -0.927 1.00 97.25 146 THR A N 1
ATOM 1169 C CA . THR A 1 146 ? -2.661 8.148 -0.357 1.00 97.25 146 THR A CA 1
ATOM 1170 C C . THR A 1 146 ? -1.553 7.370 -1.056 1.00 97.25 146 THR A C 1
ATOM 1172 O O . THR A 1 146 ? -0.455 7.906 -1.198 1.00 97.25 146 THR A O 1
ATOM 1175 N N . ASP A 1 147 ? -1.818 6.149 -1.527 1.00 97.19 147 ASP A N 1
ATOM 1176 C CA . ASP A 1 147 ? -0.765 5.198 -1.918 1.00 97.19 147 ASP A CA 1
ATOM 1177 C C . ASP A 1 147 ? -0.825 4.770 -3.390 1.00 97.19 147 ASP A C 1
ATOM 1179 O O . ASP A 1 147 ? 0.195 4.390 -3.969 1.00 97.19 147 ASP A O 1
ATOM 1183 N N . TYR A 1 148 ? -1.998 4.827 -4.023 1.00 98.38 148 TYR A N 1
ATOM 1184 C CA . TYR A 1 148 ? -2.204 4.280 -5.365 1.00 98.38 148 TYR A CA 1
ATOM 1185 C C . TYR A 1 148 ? -1.258 4.879 -6.416 1.00 98.38 148 TYR A C 1
ATOM 1187 O O . TYR A 1 148 ? -0.567 4.139 -7.117 1.00 98.38 148 TYR A O 1
ATOM 1195 N N . ASN A 1 149 ? -1.142 6.206 -6.493 1.00 97.44 149 ASN A N 1
ATOM 1196 C CA . ASN A 1 149 ? -0.236 6.860 -7.444 1.00 97.44 149 ASN A CA 1
ATOM 1197 C C . ASN A 1 149 ? 1.241 6.620 -7.103 1.00 97.44 149 ASN A C 1
ATOM 1199 O O . ASN A 1 149 ? 2.049 6.410 -8.006 1.00 97.44 149 ASN A O 1
ATOM 1203 N N . ALA A 1 150 ? 1.586 6.592 -5.813 1.00 94.75 150 ALA A N 1
ATOM 1204 C CA . ALA A 1 150 ? 2.934 6.255 -5.355 1.00 94.75 150 ALA A CA 1
ATOM 1205 C C . ALA A 1 150 ? 3.334 4.837 -5.785 1.00 94.75 150 ALA A C 1
ATOM 1207 O O . ALA A 1 150 ? 4.487 4.581 -6.137 1.00 94.75 150 ALA A O 1
ATOM 1208 N N . SER A 1 151 ? 2.360 3.922 -5.832 1.00 97.19 151 SER A N 1
ATOM 1209 C CA . SER A 1 151 ? 2.588 2.529 -6.204 1.00 97.19 151 SER A CA 1
ATOM 1210 C C . SER A 1 151 ? 3.076 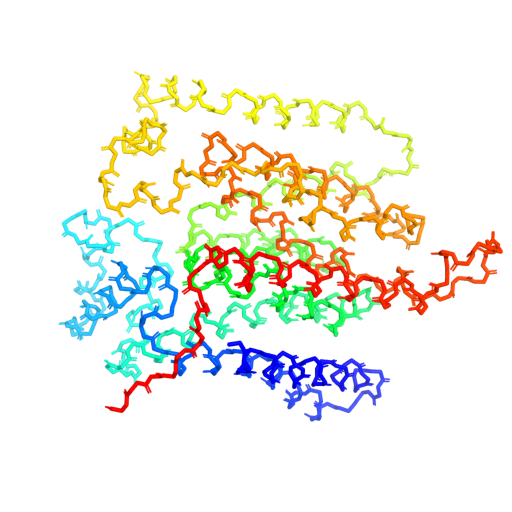2.328 -7.640 1.00 97.19 151 SER A C 1
ATOM 1212 O O . SER A 1 151 ? 3.723 1.322 -7.932 1.00 97.19 151 SER A O 1
ATOM 1214 N N . TYR A 1 152 ? 2.857 3.307 -8.523 1.00 95.12 152 TYR A N 1
ATOM 1215 C CA . TYR A 1 152 ? 3.374 3.278 -9.892 1.00 95.12 152 TYR A CA 1
ATOM 1216 C C . TYR A 1 152 ? 4.899 3.431 -9.953 1.00 95.12 152 TYR A C 1
ATOM 1218 O O . TYR A 1 152 ? 5.514 2.866 -10.858 1.00 95.12 152 TYR A O 1
ATOM 1226 N N . ASN A 1 153 ? 5.488 4.149 -8.989 1.00 92.19 153 ASN A N 1
ATOM 1227 C CA . ASN A 1 153 ? 6.916 4.501 -8.940 1.00 92.19 153 ASN A CA 1
ATOM 1228 C C . ASN A 1 153 ? 7.671 3.796 -7.814 1.00 92.19 153 ASN A C 1
ATOM 1230 O O . ASN A 1 153 ? 8.780 4.160 -7.446 1.00 92.19 153 ASN A O 1
ATOM 1234 N N . MET A 1 154 ? 7.026 2.830 -7.179 1.00 92.06 154 MET A N 1
ATOM 1235 C CA . MET A 1 154 ? 7.649 1.966 -6.191 1.00 92.06 154 MET A CA 1
ATOM 1236 C C . MET A 1 154 ? 7.211 0.526 -6.430 1.00 92.06 154 MET A C 1
ATOM 1238 O O . MET A 1 154 ? 7.222 -0.265 -5.504 1.00 92.06 154 MET A O 1
ATOM 1242 N N . ALA A 1 155 ? 6.853 0.160 -7.667 1.00 96.38 155 ALA A N 1
ATOM 1243 C CA . ALA A 1 155 ? 6.149 -1.075 -8.030 1.00 96.38 155 ALA A CA 1
ATOM 1244 C C . ALA A 1 155 ? 6.605 -2.331 -7.261 1.00 96.38 155 ALA A C 1
ATOM 1246 O O . ALA A 1 155 ? 5.793 -2.998 -6.616 1.00 96.38 155 ALA A O 1
ATOM 1247 N N . ARG A 1 156 ? 7.914 -2.624 -7.263 1.00 97.00 156 ARG A N 1
ATOM 1248 C CA . ARG A 1 156 ? 8.502 -3.757 -6.519 1.00 97.00 156 ARG A CA 1
ATOM 1249 C C . ARG A 1 156 ? 8.244 -3.662 -5.016 1.00 97.00 156 ARG A C 1
ATOM 1251 O O . ARG A 1 156 ? 7.783 -4.614 -4.389 1.00 97.00 156 ARG A O 1
ATOM 1258 N N . GLN A 1 157 ? 8.542 -2.498 -4.449 1.00 96.94 157 GLN A N 1
ATOM 1259 C CA . GLN A 1 157 ? 8.347 -2.211 -3.037 1.00 96.94 157 GLN A CA 1
ATOM 1260 C C . GLN A 1 157 ? 6.860 -2.159 -2.670 1.00 96.94 157 GLN A C 1
ATOM 1262 O O . GLN A 1 157 ? 6.496 -2.655 -1.616 1.00 96.94 157 GLN A O 1
ATOM 1267 N N . SER A 1 158 ? 5.981 -1.635 -3.518 1.00 98.44 158 SER A N 1
ATOM 1268 C CA . SER A 1 158 ? 4.542 -1.543 -3.269 1.00 98.44 158 SER A CA 1
ATOM 1269 C C . SER A 1 158 ? 3.862 -2.905 -3.249 1.00 98.44 158 SER A C 1
ATOM 1271 O O . SER A 1 158 ? 2.995 -3.118 -2.404 1.00 98.44 158 SER A O 1
ATOM 1273 N N . ILE A 1 159 ? 4.302 -3.860 -4.082 1.00 98.81 159 ILE A N 1
ATOM 1274 C CA . ILE A 1 159 ? 3.892 -5.267 -3.941 1.00 98.81 159 ILE A CA 1
ATOM 1275 C C . ILE A 1 159 ? 4.292 -5.785 -2.555 1.00 98.81 159 ILE A C 1
ATOM 1277 O O . ILE A 1 159 ? 3.462 -6.335 -1.831 1.00 98.81 159 ILE A O 1
ATOM 1281 N N . ALA A 1 160 ? 5.547 -5.570 -2.158 1.00 98.69 160 ALA A N 1
ATOM 1282 C CA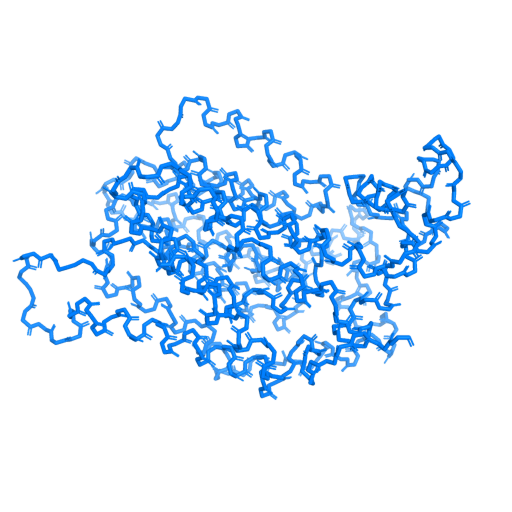 . ALA A 1 160 ? 6.036 -6.007 -0.858 1.00 98.69 160 ALA A CA 1
ATOM 1283 C C . ALA A 1 160 ? 5.277 -5.344 0.310 1.00 98.69 160 ALA A C 1
ATOM 1285 O O . ALA A 1 160 ? 4.870 -6.036 1.240 1.00 98.69 160 ALA A O 1
ATOM 1286 N N . MET A 1 161 ? 5.010 -4.035 0.241 1.00 98.69 161 MET A N 1
ATOM 1287 C CA . MET A 1 161 ? 4.239 -3.283 1.237 1.00 98.69 161 MET A CA 1
ATOM 1288 C C . MET A 1 161 ? 2.804 -3.804 1.359 1.00 98.69 161 MET A C 1
ATOM 1290 O O . MET A 1 161 ? 2.331 -4.000 2.477 1.00 98.69 161 MET A O 1
ATOM 1294 N N . ALA A 1 162 ? 2.132 -4.114 0.245 1.00 98.88 162 ALA A N 1
ATOM 1295 C CA . ALA A 1 162 ? 0.789 -4.694 0.265 1.00 98.88 162 ALA A CA 1
ATOM 1296 C C . ALA A 1 162 ? 0.772 -6.096 0.903 1.00 98.88 162 ALA A C 1
ATOM 1298 O O . ALA A 1 162 ? -0.086 -6.396 1.736 1.00 98.88 162 ALA A O 1
ATOM 1299 N N . ILE A 1 163 ? 1.756 -6.949 0.591 1.00 98.88 163 ILE A N 1
ATOM 1300 C CA . ILE A 1 163 ? 1.894 -8.268 1.231 1.00 98.88 163 ILE A CA 1
ATOM 1301 C C . ILE A 1 163 ? 2.199 -8.115 2.731 1.00 98.88 163 ILE A C 1
ATOM 1303 O O . ILE A 1 163 ? 1.628 -8.834 3.554 1.00 98.88 163 ILE A O 1
ATOM 1307 N N . CYS A 1 164 ? 3.043 -7.153 3.117 1.00 98.75 164 CYS A N 1
ATOM 1308 C CA . CYS A 1 164 ? 3.327 -6.837 4.518 1.00 98.75 164 CYS A CA 1
ATOM 1309 C C . CYS A 1 164 ? 2.091 -6.309 5.261 1.00 98.75 164 CYS A C 1
ATOM 1311 O O . CYS A 1 164 ? 1.874 -6.690 6.413 1.00 98.75 164 CYS A O 1
ATOM 1313 N N . LEU A 1 165 ? 1.247 -5.500 4.613 1.00 98.75 165 LEU A N 1
ATOM 1314 C CA . LEU A 1 165 ? -0.049 -5.073 5.147 1.00 98.75 165 LEU A CA 1
ATOM 1315 C C . LEU A 1 165 ? -0.943 -6.287 5.436 1.00 98.75 165 LEU A C 1
ATOM 1317 O O . LEU A 1 165 ? -1.537 -6.388 6.514 1.00 98.75 165 LEU A O 1
ATOM 1321 N N . PHE A 1 166 ? -0.964 -7.263 4.524 1.00 98.81 166 PHE A N 1
ATOM 1322 C CA . PHE A 1 166 ? -1.714 -8.501 4.717 1.00 98.81 166 PHE A CA 1
ATOM 1323 C C . PHE A 1 166 ? -1.143 -9.357 5.846 1.00 98.81 166 PHE A C 1
ATOM 1325 O O . PHE A 1 166 ? -1.900 -9.821 6.705 1.00 98.81 166 PHE A O 1
ATOM 1332 N N . ALA A 1 167 ? 0.181 -9.502 5.918 1.00 98.50 167 ALA A N 1
ATOM 1333 C CA . ALA A 1 167 ? 0.853 -10.165 7.030 1.00 98.50 167 ALA A CA 1
ATOM 1334 C C . ALA A 1 167 ? 0.480 -9.501 8.367 1.00 98.50 167 ALA A C 1
ATOM 1336 O O . ALA A 1 167 ? 0.056 -10.182 9.307 1.00 98.50 167 ALA A O 1
ATOM 1337 N N . PHE A 1 168 ? 0.549 -8.170 8.439 1.00 97.69 168 PHE A N 1
ATOM 1338 C CA . PHE A 1 168 ? 0.166 -7.401 9.619 1.00 97.69 168 PHE A CA 1
ATOM 1339 C C . PHE A 1 168 ? -1.305 -7.619 9.995 1.00 97.69 168 PHE A C 1
ATOM 1341 O O . PHE A 1 168 ? -1.608 -7.867 11.164 1.00 97.69 168 PHE A O 1
ATOM 1348 N N . SER A 1 169 ? -2.217 -7.644 9.016 1.00 97.81 169 SER A N 1
ATOM 1349 C CA . SER A 1 169 ? -3.637 -7.939 9.250 1.00 97.81 169 SER A CA 1
ATOM 1350 C C . SER A 1 169 ? -3.848 -9.314 9.906 1.00 97.81 169 SER A C 1
ATOM 1352 O O . SER A 1 169 ? -4.670 -9.470 10.813 1.00 97.81 169 SER A O 1
ATOM 1354 N N . ILE A 1 170 ? -3.051 -10.320 9.520 1.00 97.06 170 ILE A N 1
ATOM 1355 C CA . ILE A 1 170 ? -3.064 -11.647 10.141 1.00 97.06 170 ILE A CA 1
ATOM 1356 C C . ILE A 1 170 ? -2.542 -11.568 11.578 1.00 97.06 170 ILE A C 1
ATOM 1358 O O . ILE A 1 170 ? -3.164 -12.150 12.472 1.00 97.06 170 ILE A O 1
ATOM 1362 N N . LEU A 1 171 ? -1.448 -10.840 11.809 1.00 94.94 171 LEU A N 1
ATOM 1363 C CA . LEU A 1 171 ? -0.810 -10.697 13.118 1.00 94.94 171 LEU A CA 1
ATOM 1364 C C . LEU A 1 171 ? -1.750 -10.085 14.169 1.00 94.94 171 LEU A C 1
ATOM 1366 O O . LEU A 1 171 ? -1.859 -10.616 15.284 1.00 94.94 171 LEU A O 1
ATOM 1370 N N . ILE A 1 172 ? -2.462 -9.012 13.807 1.00 93.06 172 ILE A N 1
ATOM 1371 C CA . ILE A 1 172 ? -3.392 -8.328 14.718 1.00 93.06 172 ILE A CA 1
ATOM 1372 C C . ILE A 1 172 ? -4.760 -9.018 14.819 1.00 93.06 172 ILE A C 1
ATOM 1374 O O . ILE A 1 172 ? -5.499 -8.774 15.771 1.00 93.06 172 ILE A O 1
ATOM 1378 N N . SER A 1 173 ? -5.082 -9.937 13.904 1.00 90.88 173 SER A N 1
ATOM 1379 C CA . SER A 1 173 ? -6.285 -10.773 13.992 1.00 90.88 173 SER A CA 1
ATOM 1380 C C . SER A 1 173 ? -6.165 -11.913 15.022 1.00 90.88 173 SER A C 1
ATOM 1382 O O . SER A 1 173 ? -5.075 -12.347 15.413 1.00 90.88 173 SER A O 1
ATOM 1384 N N . SER A 1 174 ? -7.305 -12.479 15.424 1.00 82.19 174 SER A N 1
ATOM 1385 C CA . SER A 1 174 ? -7.423 -13.649 16.311 1.00 82.19 174 SER A CA 1
ATOM 1386 C C . SER A 1 174 ? -7.282 -14.995 15.571 1.00 82.19 174 SER A C 1
ATOM 1388 O O . SER A 1 174 ? -7.992 -15.959 15.846 1.00 82.19 174 SER A O 1
ATOM 1390 N N . THR A 1 175 ? -6.365 -15.088 14.603 1.00 84.62 175 THR A N 1
ATOM 1391 C CA . THR A 1 175 ? -6.198 -16.297 13.772 1.00 84.62 175 THR A CA 1
ATOM 1392 C C . THR A 1 175 ? -5.264 -17.328 14.420 1.00 84.62 175 THR A C 1
ATOM 1394 O O . THR A 1 175 ? -4.213 -16.973 14.957 1.00 84.62 175 THR A O 1
ATOM 1397 N N . LYS A 1 176 ? -5.585 -18.626 14.301 1.00 88.56 176 LYS A N 1
ATOM 1398 C CA . LYS A 1 176 ? -4.651 -19.720 14.636 1.00 88.56 176 LYS A CA 1
ATOM 1399 C C . LYS A 1 176 ? -3.367 -19.623 13.797 1.00 88.56 176 LYS A C 1
ATOM 1401 O O . LYS A 1 176 ? -3.431 -19.308 12.606 1.00 88.56 176 LYS A O 1
ATOM 1406 N N . LEU A 1 177 ? -2.217 -19.925 14.406 1.00 92.19 177 LEU A N 1
ATOM 1407 C CA . LEU A 1 177 ? -0.890 -19.885 13.762 1.00 92.19 177 LEU A CA 1
ATOM 1408 C C . LEU A 1 177 ? -0.528 -18.518 13.154 1.00 92.19 177 LEU A C 1
ATOM 1410 O O . LEU A 1 177 ? 0.223 -18.442 12.184 1.00 92.19 177 LEU A O 1
ATOM 1414 N N . LYS A 1 178 ? -1.066 -17.420 13.699 1.00 94.44 178 LYS A N 1
ATOM 1415 C CA . LYS A 1 178 ? -0.859 -16.081 13.131 1.00 94.44 178 LYS A CA 1
ATOM 1416 C C . LYS A 1 178 ? 0.605 -15.665 13.010 1.00 94.44 178 LYS A C 1
ATOM 1418 O O . LYS A 1 178 ? 0.932 -15.002 12.039 1.00 94.44 178 LYS A O 1
ATOM 1423 N N . TYR A 1 179 ? 1.473 -16.080 13.936 1.00 95.62 179 TYR A N 1
ATOM 1424 C CA . TYR A 1 179 ? 2.903 -15.776 13.858 1.00 95.62 179 TYR A CA 1
ATOM 1425 C C . TYR A 1 179 ? 3.558 -16.509 12.687 1.00 95.62 179 TYR A C 1
ATOM 1427 O O . TYR A 1 179 ? 4.186 -15.869 11.858 1.00 95.62 179 TYR A O 1
ATOM 1435 N N . LEU A 1 180 ? 3.329 -17.821 12.549 1.00 96.44 180 LEU A N 1
ATOM 1436 C CA . LEU A 1 180 ? 3.842 -18.600 11.418 1.00 96.44 180 LEU A CA 1
ATOM 1437 C C . LEU A 1 180 ? 3.354 -18.028 10.079 1.00 96.44 180 LEU A C 1
ATOM 1439 O O . LEU A 1 180 ? 4.150 -17.798 9.177 1.00 96.44 180 LEU A O 1
ATOM 1443 N N . LYS A 1 181 ? 2.053 -17.736 9.967 1.00 97.38 181 LYS A N 1
ATOM 1444 C CA . LYS A 1 181 ? 1.479 -17.122 8.761 1.00 97.38 181 LYS A CA 1
ATOM 1445 C C . LYS A 1 181 ? 2.085 -15.749 8.473 1.00 97.38 181 LYS A C 1
ATOM 1447 O O . LYS A 1 181 ? 2.369 -15.457 7.320 1.00 97.38 181 LYS A O 1
ATOM 1452 N N . PHE A 1 182 ? 2.291 -14.931 9.504 1.00 97.81 182 PHE A N 1
ATOM 1453 C CA . PHE A 1 182 ? 2.984 -13.652 9.381 1.00 97.81 182 PHE A CA 1
ATOM 1454 C C . PHE A 1 182 ? 4.396 -13.845 8.805 1.00 97.81 182 PHE A C 1
ATOM 1456 O O . PHE A 1 182 ? 4.708 -13.236 7.789 1.00 97.81 182 PHE A O 1
ATOM 1463 N N . PHE A 1 183 ? 5.206 -14.743 9.380 1.00 97.88 183 PHE A N 1
ATOM 1464 C CA . PHE A 1 183 ? 6.562 -15.027 8.893 1.00 97.88 183 PHE A CA 1
ATOM 1465 C C . PHE A 1 183 ? 6.574 -15.498 7.435 1.00 97.88 183 PHE A C 1
ATOM 1467 O O . PHE A 1 183 ? 7.359 -14.984 6.645 1.00 97.88 183 PHE A O 1
ATOM 1474 N N . ILE A 1 184 ? 5.678 -16.417 7.057 1.00 98.19 184 ILE A N 1
ATOM 1475 C CA . ILE A 1 184 ? 5.567 -16.907 5.673 1.00 98.19 184 ILE A CA 1
ATOM 1476 C C . ILE A 1 184 ? 5.307 -15.746 4.706 1.00 98.19 184 ILE A C 1
ATOM 1478 O O . ILE A 1 184 ? 6.009 -15.610 3.707 1.00 98.19 184 ILE A O 1
ATOM 1482 N N . TRP A 1 185 ? 4.337 -14.880 5.009 1.00 98.44 185 TRP A N 1
ATOM 1483 C CA . TRP A 1 185 ? 4.017 -13.753 4.132 1.00 98.44 185 TRP A CA 1
ATOM 1484 C C . TRP A 1 185 ? 5.129 -12.706 4.071 1.00 98.44 185 TRP A C 1
ATOM 1486 O O . TRP A 1 185 ? 5.377 -12.168 2.996 1.00 98.44 185 TRP A O 1
ATOM 1496 N N . VAL A 1 186 ? 5.848 -12.456 5.169 1.00 98.12 186 VAL A N 1
ATOM 1497 C CA . VAL A 1 186 ? 7.021 -11.566 5.152 1.00 98.12 186 VAL A CA 1
ATOM 1498 C C . VAL A 1 186 ? 8.146 -12.150 4.294 1.00 98.12 186 VAL A C 1
ATOM 1500 O O . VAL A 1 186 ? 8.733 -11.422 3.501 1.00 98.12 186 VAL A O 1
ATOM 1503 N N . ILE A 1 187 ? 8.408 -13.460 4.368 1.00 98.06 187 ILE A N 1
ATOM 1504 C CA . ILE A 1 187 ? 9.398 -14.124 3.499 1.00 98.06 187 ILE A CA 1
ATOM 1505 C C . ILE A 1 187 ? 9.014 -13.970 2.024 1.00 98.06 187 ILE A C 1
ATOM 1507 O O . ILE A 1 187 ? 9.881 -13.668 1.203 1.00 98.06 187 ILE A O 1
ATOM 1511 N N . ILE A 1 188 ? 7.727 -14.127 1.693 1.00 98.50 188 ILE A N 1
ATOM 1512 C CA . ILE A 1 188 ? 7.211 -13.896 0.337 1.00 98.50 188 ILE A CA 1
ATOM 1513 C C . ILE A 1 188 ? 7.406 -12.427 -0.070 1.00 98.50 188 ILE A C 1
ATOM 1515 O O . ILE A 1 188 ? 7.896 -12.169 -1.165 1.00 98.50 188 ILE A O 1
ATOM 1519 N N . ALA A 1 189 ? 7.092 -11.463 0.801 1.00 98.50 189 ALA A N 1
ATOM 1520 C CA . ALA A 1 189 ? 7.275 -10.036 0.524 1.00 98.50 189 ALA A CA 1
ATOM 1521 C C . ALA A 1 189 ? 8.748 -9.673 0.251 1.00 98.50 189 ALA A C 1
ATOM 1523 O O . ALA A 1 189 ? 9.032 -8.928 -0.688 1.00 98.50 189 ALA A O 1
ATOM 1524 N N . ILE A 1 190 ? 9.689 -10.261 1.002 1.00 96.50 190 ILE A N 1
ATOM 1525 C CA . ILE A 1 190 ? 11.139 -10.091 0.797 1.00 96.50 190 ILE A CA 1
ATOM 1526 C C . ILE A 1 190 ? 11.566 -10.557 -0.601 1.00 96.50 190 ILE A C 1
ATOM 1528 O O . ILE A 1 190 ? 12.469 -9.963 -1.190 1.00 96.50 190 ILE A O 1
ATOM 1532 N N . GLN A 1 191 ? 10.892 -11.562 -1.178 1.00 97.06 191 GLN A N 1
ATOM 1533 C CA . GLN A 1 191 ? 11.179 -11.985 -2.552 1.00 97.06 191 GLN A CA 1
ATOM 1534 C C . GLN A 1 191 ? 10.842 -10.904 -3.586 1.00 97.06 191 GLN A C 1
ATOM 1536 O O . GLN A 1 191 ? 11.407 -10.940 -4.671 1.00 97.06 191 GLN A O 1
ATOM 1541 N N . PHE A 1 192 ? 9.955 -9.950 -3.295 1.00 97.44 192 PHE A N 1
ATOM 1542 C CA . PHE A 1 192 ? 9.671 -8.824 -4.193 1.00 97.44 192 PHE A CA 1
ATOM 1543 C C . PHE A 1 192 ? 10.593 -7.636 -3.929 1.00 97.44 192 PHE A C 1
ATOM 1545 O O 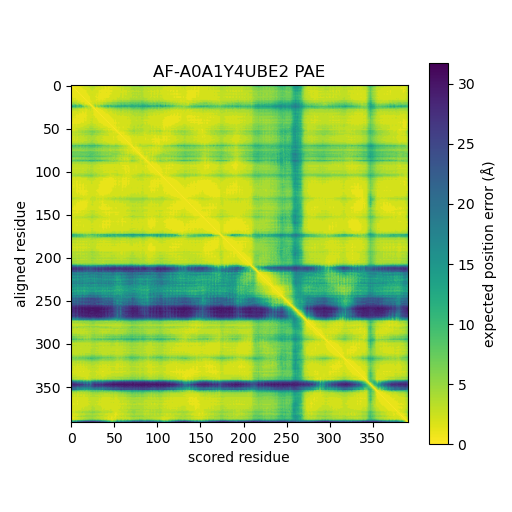. PHE A 1 192 ? 11.082 -7.012 -4.875 1.00 97.44 192 PHE A O 1
ATOM 1552 N N . HIS A 1 193 ? 10.858 -7.336 -2.655 1.00 94.81 193 HIS A N 1
ATOM 1553 C CA . HIS A 1 193 ? 11.740 -6.243 -2.267 1.00 94.81 193 HIS A CA 1
ATOM 1554 C C . HIS A 1 193 ? 12.332 -6.464 -0.867 1.00 94.81 193 HIS A C 1
ATOM 1556 O O . HIS A 1 193 ? 11.600 -6.700 0.093 1.00 94.81 193 HIS A O 1
ATOM 1562 N N . SER A 1 194 ? 13.653 -6.328 -0.723 1.00 88.25 194 SER A N 1
ATOM 1563 C CA . SER A 1 194 ? 14.376 -6.619 0.529 1.00 88.25 194 SER A CA 1
ATOM 1564 C C . SER A 1 194 ? 13.933 -5.756 1.715 1.00 88.25 194 SER A C 1
ATOM 1566 O O . SER A 1 194 ? 13.912 -6.234 2.849 1.00 88.25 194 SER A O 1
ATOM 1568 N N . THR A 1 195 ? 13.492 -4.515 1.467 1.00 88.31 195 THR A N 1
ATOM 1569 C CA . THR A 1 195 ? 12.992 -3.618 2.529 1.00 88.31 195 THR A CA 1
ATOM 1570 C C . THR A 1 195 ? 11.745 -4.148 3.242 1.00 88.31 195 THR A C 1
ATOM 1572 O O . THR A 1 195 ? 11.407 -3.644 4.308 1.00 88.31 195 THR A O 1
ATOM 1575 N N . ALA A 1 196 ? 11.102 -5.209 2.739 1.00 93.88 196 ALA A N 1
ATOM 1576 C CA . ALA A 1 196 ? 10.001 -5.887 3.423 1.00 93.88 196 ALA A CA 1
ATOM 1577 C C . ALA A 1 196 ? 10.381 -6.414 4.815 1.00 93.88 196 ALA A C 1
ATOM 1579 O O . ALA A 1 196 ? 9.503 -6.625 5.651 1.00 93.88 196 ALA A O 1
ATOM 1580 N N . VAL A 1 197 ? 11.683 -6.562 5.091 1.00 90.06 197 VAL A N 1
ATOM 1581 C CA . VAL A 1 197 ? 12.227 -6.850 6.426 1.00 90.06 197 VAL A CA 1
ATOM 1582 C C . VAL A 1 197 ? 11.714 -5.877 7.504 1.00 90.06 197 VAL A C 1
ATOM 1584 O O . VAL A 1 197 ? 11.581 -6.270 8.662 1.00 90.06 197 VAL A O 1
ATOM 1587 N N . ILE A 1 198 ? 11.318 -4.650 7.129 1.00 89.69 198 ILE A N 1
ATOM 1588 C CA . ILE A 1 198 ? 10.679 -3.660 8.017 1.00 89.69 198 ILE A CA 1
ATOM 1589 C C . ILE A 1 198 ? 9.426 -4.227 8.697 1.00 89.69 198 ILE A C 1
ATOM 1591 O O . ILE A 1 198 ? 9.113 -3.839 9.820 1.00 89.69 198 ILE A O 1
ATOM 1595 N N . ALA A 1 199 ? 8.738 -5.207 8.102 1.00 92.44 199 ALA A N 1
ATOM 1596 C CA . ALA A 1 199 ? 7.592 -5.849 8.738 1.00 92.44 199 ALA A CA 1
ATOM 1597 C C . ALA A 1 199 ? 7.928 -6.463 10.110 1.00 92.44 199 ALA A C 1
ATOM 1599 O O . ALA A 1 199 ? 7.068 -6.487 10.991 1.00 92.44 199 ALA A O 1
ATOM 1600 N N . PHE A 1 200 ? 9.172 -6.897 10.352 1.00 91.00 200 PHE A N 1
ATOM 1601 C CA . PHE A 1 200 ? 9.582 -7.376 11.676 1.00 91.00 200 PHE A CA 1
ATOM 1602 C C . PHE A 1 200 ? 9.527 -6.289 12.752 1.00 91.00 200 PHE A C 1
ATOM 1604 O O . PHE A 1 200 ? 9.247 -6.604 13.908 1.00 91.00 200 PHE A O 1
ATOM 1611 N N . VAL A 1 201 ? 9.666 -5.011 12.384 1.00 89.69 201 VAL A N 1
ATOM 1612 C CA . VAL A 1 201 ? 9.397 -3.894 13.299 1.00 89.69 201 VAL A CA 1
ATOM 1613 C C . VAL A 1 201 ? 7.945 -3.954 13.770 1.00 89.69 201 VAL A C 1
ATOM 1615 O O . VAL A 1 201 ? 7.697 -3.874 14.969 1.00 89.69 201 VAL A O 1
ATOM 1618 N N . PHE A 1 202 ? 6.980 -4.209 12.879 1.00 90.56 202 PHE A N 1
ATOM 1619 C CA . PHE A 1 202 ? 5.573 -4.362 13.269 1.00 90.56 202 PHE A CA 1
ATOM 1620 C C . PHE A 1 202 ? 5.342 -5.546 14.211 1.00 90.56 202 PHE A C 1
ATOM 1622 O O . PHE A 1 202 ? 4.499 -5.453 15.104 1.00 90.56 202 PHE A O 1
ATOM 1629 N N . LEU A 1 203 ? 6.098 -6.638 14.059 1.00 91.31 203 LEU A N 1
ATOM 1630 C CA . LEU A 1 203 ? 6.061 -7.768 14.989 1.00 91.31 203 LEU A CA 1
ATOM 1631 C C . LEU A 1 203 ? 6.571 -7.370 16.382 1.00 91.31 203 LEU A C 1
ATOM 1633 O O . LEU A 1 203 ? 5.921 -7.682 17.383 1.00 91.31 203 LEU A O 1
ATOM 1637 N N . CYS A 1 204 ? 7.687 -6.641 16.448 1.00 87.06 204 CYS A N 1
ATOM 1638 C CA . CYS A 1 204 ? 8.223 -6.100 17.697 1.00 87.06 204 CYS A CA 1
ATOM 1639 C C . CYS A 1 204 ? 7.221 -5.153 18.370 1.00 87.06 204 CYS A C 1
ATOM 1641 O O . CYS A 1 204 ? 6.896 -5.340 19.545 1.00 87.06 204 CYS A O 1
ATOM 1643 N N . LEU A 1 205 ? 6.664 -4.194 17.618 1.00 87.12 205 LEU A N 1
ATOM 1644 C CA . LEU A 1 205 ? 5.624 -3.290 18.115 1.00 87.12 205 LEU A CA 1
ATOM 1645 C C . LEU A 1 205 ? 4.425 -4.088 18.641 1.00 87.12 205 LEU A C 1
ATOM 1647 O O . LEU A 1 205 ? 3.953 -3.855 19.752 1.00 87.12 205 LEU A O 1
ATOM 1651 N N . TYR A 1 206 ? 3.957 -5.079 17.881 1.00 88.56 206 TYR A N 1
ATOM 1652 C CA . TYR A 1 206 ? 2.834 -5.912 18.286 1.00 88.56 206 TYR A CA 1
ATOM 1653 C C . TYR A 1 206 ? 3.070 -6.569 19.652 1.00 88.56 206 TYR A C 1
ATOM 1655 O O . TYR A 1 206 ? 2.209 -6.466 20.522 1.00 88.56 206 TYR A O 1
ATOM 1663 N N . PHE A 1 207 ? 4.230 -7.189 19.891 1.00 86.38 207 PHE A N 1
ATOM 1664 C CA . PHE A 1 207 ? 4.531 -7.810 21.188 1.00 86.38 207 PHE A CA 1
ATOM 1665 C C . PHE A 1 207 ? 4.618 -6.808 22.339 1.00 86.38 207 PHE A C 1
ATOM 1667 O O . PHE A 1 207 ? 4.154 -7.111 23.439 1.00 86.38 207 PHE A O 1
ATOM 1674 N N . ILE A 1 208 ? 5.161 -5.617 22.085 1.00 82.62 208 ILE A N 1
ATOM 1675 C CA . ILE A 1 208 ? 5.281 -4.554 23.088 1.00 82.62 208 ILE A CA 1
ATOM 1676 C C . ILE A 1 208 ? 3.903 -4.042 23.538 1.00 82.62 208 ILE A C 1
ATOM 1678 O O . ILE A 1 208 ? 3.737 -3.683 24.703 1.00 82.62 208 ILE A O 1
ATOM 1682 N N . PHE A 1 209 ? 2.907 -4.031 22.646 1.00 80.94 209 PHE A N 1
ATOM 1683 C CA . PHE A 1 209 ? 1.580 -3.470 22.931 1.00 80.94 209 PHE A CA 1
ATOM 1684 C C . PHE A 1 209 ? 0.467 -4.508 23.147 1.00 80.94 209 PHE A C 1
ATOM 1686 O O . PHE A 1 209 ? -0.587 -4.148 23.664 1.00 80.94 209 PHE A O 1
ATOM 1693 N N . LYS A 1 210 ? 0.672 -5.791 22.811 1.00 75.12 210 LYS A N 1
ATOM 1694 C CA . LYS A 1 210 ? -0.374 -6.836 22.860 1.00 75.12 210 LYS A CA 1
ATOM 1695 C C . LYS A 1 210 ? -1.029 -7.011 24.239 1.00 75.12 210 LYS A C 1
ATOM 1697 O O . LYS A 1 210 ? -2.213 -7.331 24.295 1.00 75.12 210 LYS A O 1
ATOM 1702 N N . ASN A 1 211 ? -0.272 -6.827 25.321 1.00 64.62 211 ASN A N 1
ATOM 1703 C CA . ASN A 1 211 ? -0.708 -7.134 26.690 1.00 64.62 211 ASN A CA 1
ATOM 1704 C C . ASN A 1 211 ? -0.788 -5.899 27.603 1.00 64.62 211 ASN A C 1
ATOM 1706 O O . ASN A 1 211 ? -0.984 -6.044 28.810 1.00 64.62 211 ASN A O 1
ATOM 1710 N N . ASP A 1 212 ? -0.591 -4.692 27.068 1.00 59.38 212 ASP A N 1
ATOM 1711 C CA . ASP A 1 212 ? -0.359 -3.521 27.908 1.00 59.38 212 ASP A CA 1
ATOM 1712 C C . ASP A 1 212 ? -1.638 -2.698 28.130 1.00 59.38 212 ASP A C 1
ATOM 1714 O O . ASP A 1 212 ? -2.015 -1.850 27.319 1.00 59.38 212 ASP A O 1
ATOM 1718 N N . ASN A 1 213 ? -2.305 -2.957 29.258 1.00 56.56 213 ASN A N 1
ATOM 1719 C CA . ASN A 1 213 ? -3.439 -2.165 29.747 1.00 56.56 213 ASN A CA 1
ATOM 1720 C C . ASN A 1 213 ? -3.015 -1.035 30.714 1.00 56.56 213 ASN A C 1
ATOM 1722 O O . ASN A 1 213 ? -3.857 -0.216 31.083 1.00 56.56 213 ASN A O 1
ATOM 1726 N N . LYS A 1 214 ? -1.739 -0.963 31.134 1.00 56.59 214 LYS A N 1
ATOM 1727 C CA . LYS A 1 214 ? -1.209 0.030 32.104 1.00 56.59 214 LYS A CA 1
ATOM 1728 C C . LYS A 1 214 ? -0.505 1.190 31.401 1.00 56.59 214 LYS A C 1
ATOM 1730 O O . LYS A 1 214 ? -0.464 1.176 30.188 1.00 56.59 214 LYS A O 1
ATOM 1735 N N . SER A 1 215 ? -0.049 2.234 32.100 1.00 59.41 215 SER A N 1
ATOM 1736 C CA . SER A 1 215 ? 0.634 3.420 31.529 1.00 59.41 215 SER A CA 1
ATOM 1737 C C . SER A 1 215 ? 1.778 3.083 30.552 1.00 59.41 215 SER A C 1
ATOM 1739 O O . SER A 1 215 ? 2.200 1.936 30.453 1.00 59.41 215 SER A O 1
ATOM 1741 N N . PHE A 1 216 ? 2.259 4.086 29.803 1.00 63.94 216 PHE A N 1
ATOM 1742 C CA . PHE A 1 216 ? 3.356 3.923 28.840 1.00 63.94 216 PHE A CA 1
ATOM 1743 C C . PHE A 1 216 ? 4.547 3.221 29.506 1.00 63.94 216 PHE A C 1
ATOM 1745 O O . PHE A 1 216 ? 5.107 3.736 30.474 1.00 63.94 216 PHE A O 1
ATOM 1752 N N . SER A 1 217 ? 4.892 2.019 29.046 1.00 67.50 217 SER A N 1
ATOM 1753 C CA . SER A 1 217 ? 5.929 1.227 29.703 1.00 67.50 217 SER A CA 1
ATOM 1754 C C . SER A 1 217 ? 7.323 1.726 29.322 1.00 67.50 217 SER A C 1
ATOM 1756 O O . SER A 1 217 ? 7.543 2.238 28.225 1.00 67.50 217 SER A O 1
ATOM 1758 N N . ILE A 1 218 ? 8.304 1.522 30.206 1.00 70.06 218 ILE A N 1
ATOM 1759 C CA . ILE A 1 218 ? 9.718 1.858 29.951 1.00 70.06 218 ILE A CA 1
ATOM 1760 C C . ILE A 1 218 ? 10.202 1.238 28.627 1.00 70.06 218 ILE A C 1
ATOM 1762 O O . ILE A 1 218 ? 10.917 1.882 27.868 1.00 70.06 218 ILE A O 1
ATOM 1766 N N . LYS A 1 219 ? 9.733 0.027 28.289 1.00 70.12 219 LYS A N 1
ATOM 1767 C CA . LYS A 1 219 ? 10.023 -0.646 27.011 1.00 70.12 219 LYS A CA 1
ATOM 1768 C C . LYS A 1 219 ? 9.550 0.161 25.796 1.00 70.12 219 LYS A C 1
ATOM 1770 O O . LYS A 1 219 ? 10.254 0.223 24.795 1.00 70.12 219 LYS A O 1
ATOM 1775 N N . GLN A 1 220 ? 8.374 0.784 25.883 1.00 69.88 220 GLN A N 1
ATOM 1776 C CA . GLN A 1 220 ? 7.814 1.621 24.816 1.00 69.88 220 GLN A CA 1
ATOM 1777 C C . GLN A 1 220 ? 8.589 2.934 24.678 1.00 69.88 220 GLN A C 1
ATOM 1779 O O . GLN A 1 220 ? 8.822 3.389 23.562 1.00 69.88 220 GLN A O 1
ATOM 1784 N N . MET A 1 221 ? 9.025 3.515 25.798 1.00 68.69 221 MET A N 1
ATOM 1785 C CA . MET A 1 221 ? 9.840 4.731 25.807 1.00 68.69 221 MET A CA 1
ATOM 1786 C C . MET A 1 221 ? 11.233 4.483 25.216 1.00 68.69 221 MET A C 1
ATOM 1788 O O . MET A 1 221 ? 11.660 5.225 24.339 1.00 68.69 221 MET A O 1
ATOM 1792 N N . ILE A 1 222 ? 11.901 3.399 25.625 1.00 77.50 222 ILE A N 1
ATOM 1793 C CA . ILE A 1 222 ? 13.200 2.982 25.074 1.00 77.50 222 ILE A CA 1
ATOM 1794 C C . ILE A 1 222 ? 13.095 2.743 23.567 1.00 77.50 222 ILE A C 1
ATOM 1796 O O . ILE A 1 222 ? 13.950 3.205 22.821 1.00 77.50 222 ILE A O 1
ATOM 1800 N N . LEU A 1 223 ? 12.040 2.066 23.105 1.00 75.19 223 LEU A N 1
ATOM 1801 C CA . LEU A 1 223 ? 11.822 1.829 21.680 1.00 75.19 223 LEU A CA 1
ATOM 1802 C C . LEU A 1 223 ? 11.652 3.136 20.896 1.00 75.19 223 LEU A C 1
ATOM 1804 O O . LEU A 1 223 ? 12.252 3.282 19.838 1.00 75.19 223 LEU A O 1
ATOM 1808 N N . LEU A 1 224 ? 10.858 4.082 21.405 1.00 71.31 224 LEU A N 1
ATOM 1809 C CA . LEU A 1 224 ? 10.699 5.404 20.790 1.00 71.31 224 LEU A CA 1
ATOM 1810 C C . LEU A 1 224 ? 12.028 6.149 20.705 1.00 71.31 224 LEU A C 1
ATOM 1812 O O . LEU A 1 224 ? 12.355 6.674 19.646 1.00 71.31 224 LEU A O 1
ATOM 1816 N N . ILE A 1 225 ? 12.806 6.151 21.789 1.00 77.50 225 ILE A N 1
ATOM 1817 C CA . ILE A 1 225 ? 14.133 6.774 21.824 1.00 77.50 225 ILE A CA 1
ATOM 1818 C C . ILE A 1 225 ? 15.068 6.100 20.817 1.00 77.50 225 ILE A C 1
ATOM 1820 O O . ILE A 1 225 ? 15.760 6.796 20.087 1.00 77.50 225 ILE A O 1
ATOM 1824 N N . LEU A 1 226 ? 15.060 4.767 20.726 1.00 79.50 226 LEU A N 1
ATOM 1825 C CA . LEU A 1 226 ? 15.848 4.014 19.747 1.00 79.50 226 LEU A CA 1
ATOM 1826 C C . LEU A 1 226 ? 15.448 4.348 18.313 1.00 79.50 226 LEU A C 1
ATOM 1828 O O . LEU A 1 226 ? 16.318 4.602 17.492 1.00 79.50 226 LEU A O 1
ATOM 1832 N N . VAL A 1 227 ? 14.149 4.375 18.008 1.00 72.44 227 VAL A N 1
ATOM 1833 C CA . VAL A 1 227 ? 13.652 4.727 16.673 1.00 72.44 227 VAL A CA 1
ATOM 1834 C C . VAL A 1 227 ? 14.069 6.150 16.323 1.00 72.44 227 VAL A C 1
ATOM 1836 O O . VAL A 1 227 ? 14.648 6.360 15.263 1.00 72.44 227 VAL A O 1
ATOM 1839 N N . ILE A 1 228 ? 13.836 7.116 17.213 1.00 70.94 228 ILE A N 1
ATOM 1840 C CA . ILE A 1 228 ? 14.217 8.516 16.994 1.00 70.94 228 ILE A CA 1
ATOM 1841 C C . ILE A 1 228 ? 15.739 8.634 16.838 1.00 70.94 228 ILE A C 1
ATOM 1843 O O . ILE A 1 228 ? 16.201 9.249 15.884 1.00 70.94 228 ILE A O 1
ATOM 1847 N N . GLY A 1 229 ? 16.515 7.988 17.710 1.00 75.56 229 GLY A N 1
ATOM 1848 C CA . GLY A 1 229 ? 17.976 7.979 17.673 1.00 75.56 229 GLY A CA 1
ATOM 1849 C C . GLY A 1 229 ? 18.527 7.392 16.375 1.00 75.56 229 GLY A C 1
ATOM 1850 O O . GLY A 1 229 ? 19.289 8.061 15.687 1.00 75.56 229 GLY A O 1
ATOM 1851 N N . ILE A 1 230 ? 18.088 6.191 15.981 1.00 73.44 230 ILE A N 1
ATOM 1852 C CA . ILE A 1 230 ? 18.483 5.561 14.709 1.00 73.44 230 ILE A CA 1
ATOM 1853 C C . ILE A 1 230 ? 18.136 6.466 13.530 1.00 73.44 230 ILE A C 1
ATOM 1855 O O . ILE A 1 230 ? 18.911 6.566 12.585 1.00 73.44 230 ILE A O 1
ATOM 1859 N N . SER A 1 231 ? 16.986 7.134 13.581 1.00 66.19 231 SER A N 1
ATOM 1860 C CA . SER A 1 231 ? 16.539 7.961 12.467 1.00 66.19 231 SER A CA 1
ATOM 1861 C C . SER A 1 231 ? 17.318 9.283 12.375 1.00 66.19 231 SER A C 1
ATOM 1863 O O . SER A 1 231 ? 17.646 9.708 11.272 1.00 66.19 231 SER A O 1
ATOM 1865 N N . ILE A 1 232 ? 17.678 9.903 13.506 1.00 70.12 232 ILE A N 1
ATOM 1866 C CA . ILE A 1 232 ? 18.541 11.101 13.554 1.00 70.12 232 ILE A CA 1
ATOM 1867 C C . ILE A 1 232 ? 19.962 10.764 13.089 1.00 70.12 232 ILE A C 1
ATOM 1869 O O . ILE A 1 232 ? 20.551 11.501 12.303 1.00 70.12 232 ILE A O 1
ATOM 1873 N N . PHE A 1 233 ? 20.504 9.633 13.541 1.00 73.81 233 PHE A N 1
ATOM 1874 C CA . PHE A 1 233 ? 21.854 9.193 13.196 1.00 73.81 233 PHE A CA 1
ATOM 1875 C C . PHE A 1 233 ? 21.910 8.345 11.922 1.00 73.81 233 PHE A C 1
ATOM 1877 O O . PHE A 1 233 ? 22.955 7.771 11.635 1.00 73.81 233 PHE A O 1
ATOM 1884 N N . PHE A 1 234 ? 20.831 8.274 11.134 1.00 72.62 234 PHE A N 1
ATOM 1885 C CA . PHE A 1 234 ? 20.758 7.390 9.970 1.00 72.62 234 PHE A CA 1
ATOM 1886 C C . PHE A 1 234 ? 21.910 7.636 8.988 1.00 72.62 234 PHE A C 1
ATOM 1888 O O . PHE A 1 234 ? 22.627 6.701 8.650 1.00 72.62 234 PHE A O 1
ATOM 1895 N N . VAL A 1 235 ? 22.142 8.890 8.583 1.00 70.25 235 VAL A N 1
ATOM 1896 C CA . VAL A 1 235 ? 23.215 9.239 7.634 1.00 70.25 235 VAL A CA 1
ATOM 1897 C C . VAL A 1 235 ? 24.613 8.909 8.195 1.00 70.25 235 VAL A C 1
ATOM 1899 O O . VAL A 1 235 ? 25.326 8.147 7.538 1.00 70.25 235 VAL A O 1
ATOM 1902 N N . PRO A 1 236 ? 24.995 9.354 9.412 1.00 77.31 236 PRO A N 1
ATOM 1903 C CA . PRO A 1 236 ? 26.264 8.957 10.030 1.00 77.31 236 PRO A CA 1
ATOM 1904 C C . PRO A 1 236 ? 26.442 7.441 10.183 1.00 77.31 236 PRO A C 1
ATOM 1906 O O . PRO A 1 236 ? 27.536 6.927 9.963 1.00 77.31 236 PRO A O 1
ATOM 1909 N N . ILE A 1 237 ? 25.378 6.710 10.539 1.00 78.25 237 ILE A N 1
ATOM 1910 C CA . ILE A 1 237 ? 25.411 5.247 10.661 1.00 78.25 237 ILE A CA 1
ATOM 1911 C C . ILE A 1 237 ? 25.682 4.615 9.296 1.00 78.25 237 ILE A C 1
ATOM 1913 O O . ILE A 1 237 ? 26.532 3.739 9.196 1.00 78.25 237 ILE A O 1
ATOM 1917 N N . MET A 1 238 ? 25.000 5.062 8.240 1.00 73.75 238 MET A N 1
ATOM 1918 C CA . MET A 1 238 ? 25.187 4.526 6.889 1.00 73.75 238 MET A CA 1
ATOM 1919 C C . MET A 1 238 ? 26.601 4.791 6.359 1.00 73.75 238 MET A C 1
ATOM 1921 O O . MET A 1 238 ? 27.227 3.880 5.819 1.00 73.75 238 MET A O 1
ATOM 1925 N N . GLN A 1 239 ? 27.134 5.995 6.584 1.00 73.88 239 GLN A N 1
ATOM 1926 C CA . GLN A 1 239 ? 28.523 6.341 6.267 1.00 73.88 239 GLN A CA 1
ATOM 1927 C C . GLN A 1 239 ? 29.512 5.466 7.042 1.00 73.88 239 GLN A C 1
ATOM 1929 O O . GLN A 1 239 ? 30.409 4.874 6.448 1.00 73.88 239 GLN A O 1
ATOM 1934 N N . TYR A 1 240 ? 29.313 5.306 8.352 1.00 82.06 240 TYR A N 1
ATOM 1935 C CA . TYR A 1 240 ? 30.155 4.446 9.180 1.00 82.06 240 TYR A CA 1
ATOM 1936 C C . TYR A 1 240 ? 30.127 2.983 8.722 1.00 82.06 240 TYR A C 1
ATOM 1938 O O . TYR A 1 240 ? 31.184 2.382 8.550 1.00 82.06 240 TYR A O 1
ATOM 1946 N N . LEU A 1 241 ? 28.937 2.420 8.476 1.00 79.38 241 LEU A N 1
ATOM 1947 C CA . LEU A 1 241 ? 28.766 1.038 8.018 1.00 79.38 241 LEU A CA 1
ATOM 1948 C C . LEU A 1 241 ? 29.426 0.797 6.659 1.00 79.38 241 LEU A C 1
ATOM 1950 O O . LEU A 1 241 ? 29.979 -0.279 6.432 1.00 79.38 241 LEU A O 1
ATOM 1954 N N . SER A 1 242 ? 29.390 1.789 5.770 1.00 78.50 242 SER A N 1
ATOM 1955 C CA . SER A 1 242 ? 30.068 1.690 4.482 1.00 78.50 242 SER A CA 1
ATOM 1956 C C . SER A 1 242 ? 31.586 1.778 4.627 1.00 78.50 242 SER A C 1
ATOM 1958 O O . SER A 1 242 ? 32.299 0.956 4.056 1.00 78.50 242 SER A O 1
ATOM 1960 N N . ASN A 1 243 ? 32.084 2.669 5.490 1.00 82.25 243 ASN A N 1
ATOM 1961 C CA . ASN A 1 243 ? 33.515 2.809 5.770 1.00 82.25 243 ASN A CA 1
ATOM 1962 C C . ASN A 1 243 ? 34.143 1.531 6.345 1.00 82.25 243 ASN A C 1
ATOM 1964 O O . ASN A 1 243 ? 35.299 1.234 6.055 1.00 82.25 243 ASN A O 1
ATOM 1968 N N . ILE A 1 244 ? 33.395 0.754 7.135 1.00 86.75 244 ILE A N 1
ATOM 1969 C CA . ILE A 1 244 ? 33.863 -0.540 7.665 1.00 86.75 244 ILE A CA 1
ATOM 1970 C C . ILE A 1 244 ? 33.596 -1.722 6.715 1.00 86.75 244 ILE A C 1
ATOM 1972 O O . ILE A 1 244 ? 33.779 -2.874 7.103 1.00 86.75 244 ILE A O 1
ATOM 1976 N N . GLY A 1 245 ? 33.141 -1.460 5.485 1.00 77.69 245 GLY A N 1
ATOM 1977 C CA . GLY A 1 245 ? 32.903 -2.475 4.457 1.00 77.69 245 GLY A CA 1
ATOM 1978 C C . GLY A 1 245 ? 31.657 -3.342 4.673 1.00 77.69 245 GLY A C 1
ATOM 1979 O O . GLY A 1 245 ? 31.473 -4.324 3.958 1.00 77.69 245 GLY A O 1
ATOM 1980 N N . LEU A 1 246 ? 30.789 -3.004 5.635 1.00 74.81 246 LEU A N 1
ATOM 1981 C CA . LEU A 1 246 ? 29.536 -3.732 5.885 1.00 74.81 246 LEU A CA 1
ATOM 1982 C C . LEU A 1 246 ? 28.387 -3.283 4.975 1.00 74.81 246 LEU A C 1
ATOM 1984 O O . LEU A 1 246 ? 27.371 -3.974 4.884 1.00 74.81 246 LEU A O 1
ATOM 1988 N N . LEU A 1 247 ? 28.527 -2.130 4.322 1.00 70.88 247 LEU A N 1
ATOM 1989 C CA . LEU A 1 247 ? 27.521 -1.563 3.436 1.00 70.88 247 LEU A CA 1
ATOM 1990 C C . LEU A 1 247 ? 28.155 -1.126 2.111 1.00 70.88 247 LEU A C 1
ATOM 1992 O O . LEU A 1 247 ? 29.131 -0.379 2.095 1.00 70.88 247 LEU A O 1
ATOM 1996 N N . ASP A 1 248 ? 27.578 -1.584 1.003 1.00 66.69 248 ASP A N 1
ATOM 1997 C CA . ASP A 1 248 ? 28.028 -1.247 -0.348 1.00 66.69 248 ASP A CA 1
ATOM 1998 C C . ASP A 1 248 ? 28.028 0.280 -0.575 1.00 66.69 248 ASP A C 1
ATOM 2000 O O . ASP A 1 248 ? 27.076 0.982 -0.218 1.00 66.69 248 ASP A O 1
ATOM 2004 N N . SER A 1 249 ? 29.103 0.798 -1.169 1.00 63.12 249 SER A N 1
ATOM 2005 C CA . SER A 1 249 ? 29.288 2.224 -1.439 1.00 63.12 249 SER A CA 1
ATOM 2006 C C . SER A 1 249 ? 28.256 2.788 -2.419 1.00 63.12 249 SER A C 1
ATOM 2008 O O . SER A 1 249 ? 28.035 4.001 -2.423 1.00 63.12 249 SER A O 1
ATOM 2010 N N . HIS A 1 250 ? 27.532 1.950 -3.178 1.00 57.94 250 HIS A N 1
ATOM 2011 C CA . HIS A 1 250 ? 26.410 2.427 -3.998 1.00 57.94 250 HIS A CA 1
ATOM 2012 C C . HIS A 1 250 ? 25.330 3.125 -3.158 1.00 57.94 250 HIS A C 1
ATOM 2014 O O . HIS A 1 250 ? 24.659 4.028 -3.652 1.00 57.94 250 HIS A O 1
ATOM 2020 N N . TYR A 1 251 ? 25.166 2.757 -1.882 1.00 56.97 251 TYR A N 1
ATOM 2021 C CA . TYR A 1 251 ? 24.236 3.436 -0.979 1.00 56.97 251 TYR A CA 1
ATOM 2022 C C . TYR A 1 251 ? 24.705 4.854 -0.622 1.00 56.97 251 TYR A C 1
ATOM 2024 O O . TYR A 1 251 ? 23.855 5.721 -0.418 1.00 56.97 251 TYR A O 1
ATOM 2032 N N . LEU A 1 252 ? 26.022 5.110 -0.605 1.00 61.47 252 LEU A N 1
ATOM 2033 C CA . LEU A 1 252 ? 26.593 6.443 -0.375 1.00 61.47 252 LEU A CA 1
ATOM 2034 C C . LEU A 1 252 ? 26.379 7.379 -1.566 1.00 61.47 252 LEU A C 1
ATOM 2036 O O . LEU A 1 252 ? 26.103 8.552 -1.356 1.00 61.47 252 LEU A O 1
ATOM 2040 N N . MET A 1 253 ? 26.364 6.872 -2.805 1.00 55.66 253 MET A N 1
ATOM 2041 C CA . MET A 1 253 ? 26.083 7.696 -3.997 1.00 55.66 253 MET A CA 1
ATOM 2042 C C . MET A 1 253 ? 24.718 8.408 -3.937 1.00 55.66 253 MET A C 1
ATOM 2044 O O . MET A 1 253 ? 24.539 9.471 -4.531 1.00 55.66 253 MET A O 1
ATOM 2048 N N . TYR A 1 254 ? 23.762 7.834 -3.202 1.00 51.56 254 TYR A N 1
ATOM 2049 C CA . TYR A 1 254 ? 22.435 8.406 -2.953 1.00 51.56 254 TYR A CA 1
ATOM 2050 C C . TYR A 1 254 ? 22.364 9.278 -1.689 1.00 51.56 254 TYR A C 1
ATOM 2052 O O . TYR A 1 254 ? 21.394 10.014 -1.523 1.00 51.56 254 TYR A O 1
ATOM 2060 N N . VAL A 1 255 ? 23.353 9.178 -0.795 1.00 52.66 255 VAL A N 1
ATOM 2061 C CA . VAL A 1 255 ? 23.524 10.056 0.376 1.00 52.66 255 VAL A CA 1
ATOM 2062 C C . VAL A 1 255 ? 24.256 11.335 -0.031 1.00 52.66 255 VAL A C 1
ATOM 2064 O O . VAL A 1 255 ? 23.841 12.419 0.362 1.00 52.66 255 VAL A O 1
ATOM 2067 N N . ASP A 1 256 ? 25.282 11.211 -0.873 1.00 49.69 256 ASP A N 1
ATOM 2068 C CA . ASP A 1 256 ? 26.126 12.326 -1.310 1.00 49.69 256 ASP A CA 1
ATOM 2069 C C . ASP A 1 256 ? 25.524 13.096 -2.500 1.00 49.69 256 ASP A C 1
ATOM 2071 O O . ASP A 1 256 ? 25.999 14.170 -2.854 1.00 49.69 256 ASP A O 1
ATOM 2075 N N . GLY A 1 257 ? 24.469 12.568 -3.135 1.00 46.56 257 GLY A N 1
ATOM 2076 C CA . GLY A 1 257 ? 23.805 13.201 -4.283 1.00 46.56 257 GLY A CA 1
ATOM 2077 C C . GLY A 1 257 ? 24.601 13.153 -5.597 1.00 46.56 257 GLY A C 1
ATOM 2078 O O . GLY A 1 257 ? 24.191 13.771 -6.577 1.00 46.56 257 GLY A O 1
ATOM 2079 N N . ILE A 1 258 ? 25.712 12.406 -5.635 1.00 39.56 258 ILE A N 1
ATOM 2080 C CA . ILE A 1 258 ? 26.694 12.381 -6.739 1.00 39.56 258 ILE A CA 1
ATOM 2081 C C . ILE A 1 258 ? 26.333 11.339 -7.831 1.00 39.56 258 ILE A C 1
ATOM 2083 O O . ILE A 1 258 ? 26.946 11.289 -8.894 1.00 39.56 258 ILE A O 1
ATOM 2087 N N . GLY A 1 259 ? 25.295 10.516 -7.636 1.00 36.31 259 GLY A N 1
ATOM 2088 C CA . GLY A 1 259 ? 24.835 9.539 -8.634 1.00 36.31 259 GLY A CA 1
ATOM 2089 C C . GLY A 1 259 ? 23.835 10.100 -9.658 1.00 36.31 259 GLY A C 1
ATOM 2090 O O . GLY A 1 259 ? 22.644 10.166 -9.369 1.00 36.31 259 GLY A O 1
ATOM 2091 N N . ASN A 1 260 ? 24.318 10.400 -10.870 1.00 35.69 260 ASN A N 1
ATOM 2092 C CA . ASN A 1 260 ? 23.588 10.847 -12.071 1.00 35.69 260 ASN A CA 1
ATOM 2093 C C . ASN A 1 260 ? 22.782 12.151 -11.914 1.00 35.69 260 ASN A C 1
ATOM 2095 O O . ASN A 1 260 ? 21.656 12.162 -11.414 1.00 35.69 260 ASN A O 1
ATOM 2099 N N . GLU A 1 261 ? 23.317 13.224 -12.503 1.00 38.59 261 GLU A N 1
ATOM 2100 C CA . GLU A 1 261 ? 22.734 14.573 -12.637 1.00 38.59 261 GLU A CA 1
ATOM 2101 C C . GLU A 1 261 ? 21.317 14.611 -13.263 1.00 38.59 261 GLU A C 1
ATOM 2103 O O . GLU A 1 261 ? 20.621 15.624 -13.202 1.00 38.59 261 GLU A O 1
ATOM 2108 N N . THR A 1 262 ? 20.830 13.494 -13.810 1.00 37.72 262 THR A N 1
ATOM 2109 C CA . THR A 1 262 ? 19.475 13.339 -14.366 1.00 37.72 262 THR A CA 1
ATOM 2110 C C . THR A 1 262 ? 18.472 12.659 -13.427 1.00 37.72 262 THR A C 1
ATOM 2112 O O . THR A 1 262 ? 17.268 12.771 -13.644 1.00 37.72 262 THR A O 1
ATOM 2115 N N . ILE A 1 263 ? 18.930 11.966 -12.378 1.00 41.75 263 ILE A N 1
ATOM 2116 C CA . ILE A 1 263 ? 18.077 11.238 -11.418 1.00 41.75 263 ILE A CA 1
ATOM 2117 C C . ILE A 1 263 ? 17.993 12.004 -10.091 1.00 41.75 263 ILE A C 1
ATOM 2119 O O . ILE A 1 263 ? 16.954 11.985 -9.428 1.00 41.75 263 ILE A O 1
ATOM 2123 N N . SER A 1 264 ? 19.056 12.725 -9.722 1.00 37.47 264 SER A N 1
ATOM 2124 C CA . SER A 1 264 ? 19.101 13.526 -8.497 1.00 37.47 264 SER A CA 1
ATOM 2125 C C . SER A 1 264 ? 18.252 14.799 -8.586 1.00 37.47 264 SER A C 1
ATOM 2127 O O . SER A 1 264 ? 17.617 15.174 -7.608 1.00 37.47 264 SER A O 1
ATOM 2129 N N . THR A 1 265 ? 18.119 15.430 -9.750 1.00 34.56 265 THR A N 1
ATOM 2130 C CA . THR A 1 265 ? 17.433 16.730 -9.880 1.00 34.56 265 THR A CA 1
ATOM 2131 C C . THR A 1 265 ? 15.908 16.675 -9.716 1.00 34.56 265 THR A C 1
ATOM 2133 O O . THR A 1 265 ? 15.313 17.679 -9.338 1.00 34.56 265 THR A O 1
ATOM 2136 N N . ALA A 1 266 ? 15.262 15.517 -9.908 1.00 38.69 266 ALA A N 1
ATOM 2137 C CA . ALA A 1 266 ? 13.810 15.376 -9.714 1.00 38.69 266 ALA A CA 1
ATOM 2138 C C . ALA A 1 266 ? 13.401 15.054 -8.261 1.00 38.69 266 ALA A C 1
ATOM 2140 O O . ALA A 1 266 ? 12.276 15.344 -7.859 1.00 38.69 266 ALA A O 1
ATOM 2141 N N . TYR A 1 267 ? 14.302 14.463 -7.466 1.00 41.75 267 TYR A N 1
ATOM 2142 C CA . TYR A 1 267 ? 13.998 14.000 -6.103 1.00 41.75 267 TYR A CA 1
ATOM 2143 C C . TYR A 1 267 ? 14.808 14.703 -5.002 1.00 41.75 267 TYR A C 1
ATOM 2145 O O . TYR A 1 267 ? 14.369 14.704 -3.854 1.00 41.75 267 TYR A O 1
ATOM 2153 N N . ALA A 1 268 ? 15.952 15.326 -5.316 1.00 36.53 268 ALA A N 1
ATOM 2154 C CA . ALA A 1 268 ? 16.868 15.923 -4.333 1.00 36.53 268 ALA A CA 1
ATOM 2155 C C . ALA A 1 268 ? 16.480 17.335 -3.853 1.00 36.53 268 ALA A C 1
ATOM 2157 O O . ALA A 1 268 ? 17.265 17.986 -3.172 1.00 36.53 268 ALA A O 1
ATOM 2158 N N . THR A 1 269 ? 15.286 17.836 -4.177 1.00 42.62 269 THR A N 1
ATOM 2159 C CA . THR A 1 269 ? 14.856 19.190 -3.767 1.00 42.62 269 THR A CA 1
ATOM 2160 C C . THR A 1 269 ? 13.397 19.278 -3.326 1.00 42.62 269 THR A C 1
ATOM 2162 O O . THR A 1 269 ? 12.835 20.368 -3.279 1.00 42.62 269 THR A O 1
ATOM 2165 N N . PHE A 1 270 ? 12.764 18.175 -2.914 1.00 50.78 270 PHE A N 1
ATOM 2166 C CA . PHE A 1 270 ? 11.549 18.299 -2.101 1.00 50.78 270 PHE A CA 1
ATOM 2167 C C . PHE A 1 270 ? 11.924 18.411 -0.627 1.00 50.78 270 PHE A C 1
ATOM 2169 O O . PHE A 1 270 ? 11.787 17.469 0.147 1.00 50.78 270 PHE A O 1
ATOM 2176 N N . THR A 1 271 ? 12.380 19.599 -0.227 1.00 53.91 271 THR A N 1
ATOM 2177 C CA . THR A 1 271 ? 12.311 19.984 1.181 1.00 53.91 271 THR A CA 1
ATOM 2178 C C . THR A 1 271 ? 10.836 19.944 1.562 1.00 53.91 271 THR A C 1
ATOM 2180 O O . THR A 1 271 ? 10.043 20.759 1.088 1.00 53.91 271 THR A O 1
ATOM 2183 N N . PHE A 1 272 ? 10.435 18.978 2.386 1.00 62.06 272 PHE A N 1
ATOM 2184 C CA . PHE A 1 272 ? 9.113 18.956 2.990 1.00 62.06 272 PHE A CA 1
ATOM 2185 C C . PHE A 1 272 ? 8.959 20.210 3.837 1.00 62.06 272 PHE A C 1
ATOM 2187 O O . PHE A 1 272 ? 9.372 20.263 4.997 1.00 62.06 272 PHE A O 1
ATOM 2194 N N . PHE A 1 273 ? 8.353 21.231 3.240 1.00 70.25 273 PHE A N 1
ATOM 2195 C CA . PHE A 1 273 ? 7.918 22.411 3.955 1.00 70.25 273 PHE A CA 1
ATOM 2196 C C . PHE A 1 273 ? 6.938 21.998 5.055 1.00 70.25 273 PHE A C 1
ATOM 2198 O O . PHE A 1 273 ? 6.250 20.976 4.960 1.00 70.25 273 PHE A O 1
ATOM 2205 N N . VAL A 1 274 ? 6.833 22.829 6.090 1.00 82.12 274 VAL A N 1
ATOM 2206 C CA . VAL A 1 274 ? 5.924 22.608 7.227 1.00 82.12 274 VAL A CA 1
ATOM 2207 C C . VAL A 1 274 ? 4.502 22.278 6.753 1.00 82.12 274 VAL A C 1
ATOM 2209 O O . VAL A 1 274 ? 3.855 21.393 7.310 1.00 82.12 274 VAL A O 1
ATOM 2212 N N . ILE A 1 275 ? 4.044 22.916 5.669 1.00 86.62 275 ILE A N 1
ATOM 2213 C CA . ILE A 1 275 ? 2.734 22.653 5.064 1.00 86.62 275 ILE A CA 1
ATOM 2214 C C . ILE A 1 275 ? 2.600 21.230 4.496 1.00 86.62 275 ILE A C 1
ATOM 2216 O O . ILE A 1 275 ? 1.554 20.607 4.670 1.00 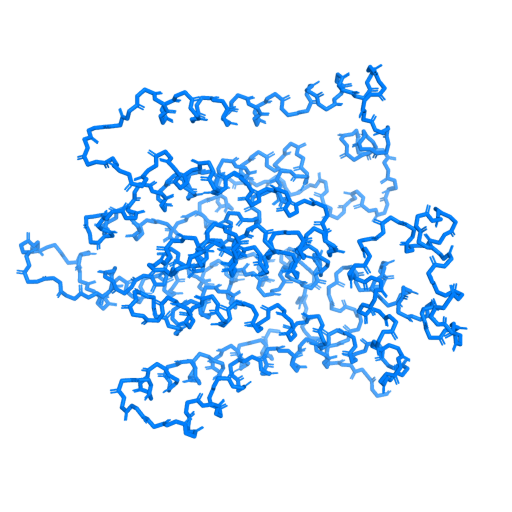86.62 275 ILE A O 1
ATOM 2220 N N . CYS A 1 276 ? 3.653 20.674 3.889 1.00 87.88 276 CYS A N 1
ATOM 2221 C CA . CYS A 1 276 ? 3.652 19.309 3.368 1.00 87.88 276 CYS A CA 1
ATOM 2222 C C . CYS A 1 276 ? 3.513 18.304 4.516 1.00 87.88 276 CYS A C 1
ATOM 2224 O O . CYS A 1 276 ? 2.664 17.419 4.463 1.00 87.88 276 CYS A O 1
ATOM 2226 N N . ILE A 1 277 ? 4.288 18.475 5.592 1.00 88.38 277 ILE A N 1
ATOM 2227 C CA . ILE A 1 277 ? 4.207 17.610 6.782 1.00 88.38 277 ILE A CA 1
ATOM 2228 C C . ILE A 1 277 ? 2.828 17.724 7.436 1.00 88.38 277 ILE A C 1
ATOM 2230 O O . ILE A 1 277 ? 2.243 16.713 7.832 1.00 88.38 277 ILE A O 1
ATOM 2234 N N . PHE A 1 278 ? 2.278 18.937 7.518 1.00 91.31 278 PHE A N 1
ATOM 2235 C CA . PHE A 1 278 ? 0.940 19.159 8.050 1.00 91.31 278 PHE A CA 1
ATOM 2236 C C . PHE A 1 278 ? -0.118 18.401 7.235 1.00 91.31 278 PHE A C 1
ATOM 2238 O O . PHE A 1 278 ? -0.834 17.576 7.795 1.00 91.31 278 PHE A O 1
ATOM 2245 N N . ILE A 1 279 ? -0.169 18.585 5.911 1.00 93.31 279 ILE A N 1
ATOM 2246 C CA . ILE A 1 279 ? -1.145 17.900 5.042 1.00 93.31 279 ILE A CA 1
ATOM 2247 C C . ILE A 1 279 ? -0.930 16.378 5.043 1.00 93.31 279 ILE A C 1
ATOM 2249 O O . ILE A 1 279 ? -1.895 15.615 5.053 1.00 93.31 279 ILE A O 1
ATOM 2253 N N . TYR A 1 280 ? 0.322 15.916 5.093 1.00 92.62 280 TYR A N 1
ATOM 2254 C CA . TYR A 1 280 ? 0.648 14.492 5.185 1.00 92.62 280 TYR A CA 1
ATOM 2255 C C . TYR A 1 280 ? 0.076 13.850 6.454 1.00 92.62 280 TYR A C 1
ATOM 2257 O O . TYR A 1 280 ? -0.459 12.738 6.409 1.00 92.62 280 TYR A O 1
ATOM 2265 N N . SER A 1 281 ? 0.193 14.547 7.587 1.00 93.06 281 SER A N 1
ATOM 2266 C CA . SER A 1 281 ? -0.080 14.008 8.923 1.00 93.06 281 SER A CA 1
ATOM 2267 C C . SER A 1 281 ? -1.497 14.266 9.435 1.00 93.06 281 SER A C 1
ATOM 2269 O O . SER A 1 281 ? -1.976 13.512 10.283 1.00 93.06 281 SER A O 1
ATOM 2271 N N . ILE A 1 282 ? -2.198 15.284 8.923 1.00 93.62 282 ILE A N 1
ATOM 2272 C CA . ILE A 1 282 ? -3.448 15.779 9.519 1.00 93.62 282 ILE A CA 1
ATOM 2273 C C . ILE A 1 282 ? -4.552 14.717 9.603 1.00 93.62 282 ILE A C 1
ATOM 2275 O O . ILE A 1 282 ? -5.327 14.720 10.554 1.00 93.62 282 ILE A O 1
ATOM 2279 N N . SER A 1 283 ? -4.593 13.750 8.679 1.00 93.56 283 SER A N 1
ATOM 2280 C CA . SER A 1 283 ? -5.569 12.645 8.719 1.00 93.56 283 SER A CA 1
ATOM 2281 C C . SER A 1 283 ? -5.473 11.790 9.996 1.00 93.56 283 SER A C 1
ATOM 2283 O O . SER A 1 283 ? -6.481 11.249 10.458 1.00 93.56 283 SER A O 1
ATOM 2285 N N . TYR A 1 284 ? -4.303 11.736 10.644 1.00 95.12 284 TYR A N 1
ATOM 2286 C CA . TYR A 1 284 ? -4.117 11.025 11.910 1.00 95.12 284 TYR A CA 1
ATOM 2287 C C . TYR A 1 284 ? -4.782 11.700 13.113 1.00 95.12 284 TYR A C 1
ATOM 2289 O O . TYR A 1 284 ? -4.949 11.046 14.147 1.00 95.12 284 TYR A O 1
ATOM 2297 N N . ILE A 1 285 ? -5.236 12.955 12.998 1.00 92.44 285 ILE A N 1
ATOM 2298 C CA . ILE A 1 285 ? -5.959 13.638 14.081 1.00 92.44 285 ILE A CA 1
ATOM 2299 C C . ILE A 1 285 ? -7.201 12.853 14.522 1.00 92.44 285 ILE A C 1
ATOM 2301 O O . ILE A 1 285 ? -7.544 12.829 15.704 1.00 92.44 285 ILE A O 1
ATOM 2305 N N . VAL A 1 286 ? -7.825 12.120 13.596 1.00 92.19 286 VAL A N 1
ATOM 2306 C CA . VAL A 1 286 ? -8.993 11.271 13.858 1.00 92.19 286 VAL A CA 1
ATOM 2307 C C . VAL A 1 286 ? -8.651 10.169 14.864 1.00 92.19 286 VAL A C 1
ATOM 2309 O O . VAL A 1 286 ? -9.440 9.909 15.775 1.00 92.19 286 VAL A O 1
ATOM 2312 N N . LEU A 1 287 ? -7.452 9.576 14.781 1.00 92.69 287 LEU A N 1
ATOM 2313 C CA . LEU A 1 287 ? -6.986 8.581 15.755 1.00 92.69 287 LEU A CA 1
ATOM 2314 C C . LEU A 1 287 ? -6.829 9.183 17.153 1.00 92.69 287 LEU A C 1
ATOM 2316 O O . LEU A 1 287 ? -7.071 8.493 18.140 1.00 92.69 287 LEU A O 1
ATOM 2320 N N . ILE A 1 288 ? -6.441 10.458 17.251 1.00 90.12 288 ILE A N 1
ATOM 2321 C CA . ILE A 1 288 ? -6.268 11.166 18.525 1.00 90.12 288 ILE A CA 1
ATOM 2322 C C . ILE A 1 288 ? -7.633 11.483 19.141 1.00 90.12 288 ILE A C 1
ATOM 2324 O O . ILE A 1 288 ? -7.869 11.142 20.304 1.00 90.12 288 ILE A O 1
ATOM 2328 N N . ILE A 1 289 ? -8.544 12.068 18.353 1.00 89.31 289 ILE A N 1
ATOM 2329 C CA . ILE A 1 289 ? -9.910 12.418 18.779 1.00 89.31 289 ILE A CA 1
ATOM 2330 C C . ILE A 1 289 ? -10.651 11.168 19.274 1.00 89.31 289 ILE A C 1
ATOM 2332 O O . ILE A 1 289 ? -11.332 11.201 20.299 1.00 89.31 289 ILE A O 1
ATOM 2336 N N . ARG A 1 290 ? -10.482 10.035 18.582 1.00 88.19 290 ARG A N 1
ATOM 2337 C CA . ARG A 1 290 ? -11.182 8.772 18.860 1.00 88.19 290 ARG A CA 1
ATOM 2338 C C . ARG A 1 290 ? -10.303 7.694 19.495 1.00 88.19 290 ARG A C 1
ATOM 2340 O O . ARG A 1 290 ? -10.672 6.519 19.473 1.00 88.19 290 ARG A O 1
ATOM 2347 N N . LYS A 1 291 ? -9.189 8.058 20.138 1.00 87.44 291 LYS A N 1
ATOM 2348 C CA . LYS A 1 291 ? -8.217 7.092 20.693 1.00 87.44 291 LYS A CA 1
ATOM 2349 C C . LYS A 1 291 ? -8.825 6.048 21.634 1.00 87.44 291 LYS A C 1
ATOM 2351 O O . LYS A 1 291 ? -8.352 4.917 21.687 1.00 87.44 291 LYS A O 1
ATOM 2356 N N . ASN A 1 292 ? -9.872 6.411 22.379 1.00 86.06 292 ASN A N 1
ATOM 2357 C CA . ASN A 1 292 ? -10.530 5.503 23.322 1.00 86.06 292 ASN A CA 1
ATOM 2358 C C . ASN A 1 292 ? -11.377 4.433 22.613 1.00 86.06 292 ASN A C 1
ATOM 2360 O O . ASN A 1 292 ? -11.428 3.300 23.087 1.00 86.06 292 ASN A O 1
ATOM 2364 N N . SER A 1 293 ? -11.936 4.748 21.441 1.00 86.50 293 SER A N 1
ATOM 2365 C CA . SER A 1 293 ? -12.737 3.812 20.635 1.00 86.50 293 SER A CA 1
ATOM 2366 C C . SER A 1 293 ? -11.898 2.693 19.996 1.00 86.50 293 SER A C 1
ATOM 2368 O O . SER A 1 293 ? -12.421 1.648 19.612 1.00 86.50 293 SER A O 1
ATOM 2370 N N . LEU A 1 294 ? -10.577 2.874 19.883 1.00 86.88 294 LEU A N 1
ATOM 2371 C CA . LEU A 1 294 ? -9.652 1.906 19.275 1.00 86.88 294 LEU A CA 1
ATOM 2372 C C . LEU A 1 294 ? -9.314 0.716 20.197 1.00 86.88 294 LEU A C 1
ATOM 2374 O O . LEU A 1 294 ? -8.629 -0.220 19.777 1.00 86.88 294 LEU A O 1
ATOM 2378 N N . GLY A 1 295 ? -9.768 0.737 21.455 1.00 84.94 295 GLY A N 1
ATOM 2379 C CA . GLY A 1 295 ? -9.555 -0.349 22.414 1.00 84.94 295 GLY A CA 1
ATOM 2380 C C . GLY A 1 295 ? -8.073 -0.693 22.602 1.00 84.94 295 GLY A C 1
ATOM 2381 O O . GLY A 1 295 ? -7.238 0.188 22.823 1.00 84.94 295 GLY A O 1
ATOM 2382 N N . SER A 1 296 ? -7.735 -1.982 22.496 1.00 82.88 296 SER A N 1
ATOM 2383 C CA . SER A 1 296 ? -6.362 -2.484 22.652 1.00 82.88 296 SER A CA 1
ATOM 2384 C C . SER A 1 296 ? -5.411 -2.062 21.525 1.00 82.88 296 SER A C 1
ATOM 2386 O O . SER A 1 296 ? -4.201 -2.046 21.731 1.00 82.88 296 SER A O 1
ATOM 2388 N N . GLN A 1 297 ? -5.926 -1.661 20.357 1.00 87.38 297 GLN A N 1
ATOM 2389 C CA . GLN A 1 297 ? -5.095 -1.275 19.208 1.00 87.38 297 GLN A CA 1
ATOM 2390 C C . GLN A 1 297 ? -4.634 0.187 19.259 1.00 87.38 297 GLN A C 1
ATOM 2392 O O . GLN A 1 297 ? -3.743 0.577 18.505 1.00 87.38 297 GLN A O 1
ATOM 2397 N N . LYS A 1 298 ? -5.199 1.002 20.164 1.00 88.06 298 LYS A N 1
ATOM 2398 C CA . LYS A 1 298 ? -4.981 2.458 20.200 1.00 88.06 298 LYS A CA 1
ATOM 2399 C C . LYS A 1 298 ? -3.505 2.854 20.199 1.00 88.06 298 LYS A C 1
ATOM 2401 O O . LYS A 1 298 ? -3.102 3.734 19.451 1.00 88.06 298 LYS A O 1
ATOM 2406 N N . ARG A 1 299 ? -2.689 2.195 21.024 1.00 86.12 299 ARG A N 1
ATOM 2407 C CA . ARG A 1 299 ? -1.272 2.548 21.186 1.00 86.12 299 ARG A CA 1
ATOM 2408 C C . ARG A 1 299 ? -0.443 2.127 19.991 1.00 86.12 299 ARG A C 1
ATOM 2410 O O . ARG A 1 299 ? 0.411 2.890 19.562 1.00 86.12 299 ARG A O 1
ATOM 2417 N N . LEU A 1 300 ? -0.737 0.946 19.451 1.00 89.69 300 LEU A N 1
ATOM 2418 C CA . LEU A 1 300 ? -0.075 0.434 18.262 1.00 89.69 300 LEU A CA 1
ATOM 2419 C C . LEU A 1 300 ? -0.297 1.386 17.082 1.00 89.69 300 LEU A C 1
ATOM 2421 O O . LEU A 1 300 ? 0.668 1.815 16.463 1.00 89.69 300 LEU A O 1
ATOM 2425 N N . PHE A 1 301 ? -1.547 1.776 16.817 1.00 93.00 301 PHE A N 1
ATOM 2426 C CA . PHE A 1 301 ? -1.861 2.682 15.709 1.00 93.00 301 PHE A CA 1
ATOM 2427 C C . PHE A 1 301 ? -1.321 4.098 15.914 1.00 93.00 301 PHE A C 1
ATOM 2429 O O . PHE A 1 301 ? -0.795 4.670 14.965 1.00 93.00 301 PHE A O 1
ATOM 2436 N N . LEU A 1 302 ? -1.394 4.651 17.131 1.00 90.81 302 LEU A N 1
ATOM 2437 C CA . LEU A 1 302 ? -0.815 5.968 17.416 1.00 90.81 302 LEU A CA 1
ATOM 2438 C C . LEU A 1 302 ? 0.711 5.966 17.277 1.00 90.81 302 LEU A C 1
ATOM 2440 O O . LEU A 1 302 ? 1.259 6.902 16.709 1.00 90.81 302 LEU A O 1
ATOM 2444 N N . LEU A 1 303 ? 1.404 4.922 17.744 1.00 88.06 303 LEU A N 1
ATOM 2445 C CA . LEU A 1 303 ? 2.855 4.840 17.590 1.00 88.06 303 LEU A CA 1
ATOM 2446 C C . LEU A 1 303 ? 3.258 4.676 16.123 1.00 88.06 303 LEU A C 1
ATOM 2448 O O . LEU A 1 303 ? 4.181 5.344 15.680 1.00 88.06 303 LEU A O 1
ATOM 2452 N N . ILE A 1 304 ? 2.561 3.824 15.368 1.00 91.50 304 ILE A N 1
ATOM 2453 C CA . ILE A 1 304 ? 2.799 3.668 13.927 1.00 91.50 304 ILE A CA 1
ATOM 2454 C C . ILE A 1 304 ? 2.594 5.003 13.202 1.00 91.50 304 ILE A C 1
ATOM 2456 O O . ILE A 1 304 ? 3.408 5.342 12.353 1.00 91.50 304 ILE A O 1
ATOM 2460 N N . ALA A 1 305 ? 1.571 5.783 13.571 1.00 93.38 305 ALA A N 1
ATOM 2461 C CA . ALA A 1 305 ? 1.357 7.125 13.028 1.00 93.38 305 ALA A CA 1
ATOM 2462 C C . ALA A 1 305 ? 2.501 8.091 13.379 1.00 93.38 305 ALA A C 1
ATOM 2464 O O . ALA A 1 305 ? 2.949 8.847 12.524 1.00 93.38 305 ALA A O 1
ATOM 2465 N N . VAL A 1 306 ? 3.012 8.051 14.615 1.00 90.00 306 VAL A N 1
ATOM 2466 C CA . VAL A 1 306 ? 4.187 8.847 15.009 1.00 90.00 306 VAL A CA 1
ATOM 2467 C C . VAL A 1 306 ? 5.415 8.432 14.201 1.00 90.00 306 VAL A C 1
ATOM 2469 O O . VAL A 1 306 ? 6.082 9.298 13.653 1.00 90.00 306 VAL A O 1
ATOM 2472 N N . MET A 1 307 ? 5.686 7.130 14.075 1.00 88.88 307 MET A N 1
ATOM 2473 C CA . MET A 1 307 ? 6.820 6.620 13.298 1.00 88.88 307 MET A CA 1
ATOM 2474 C C . MET A 1 307 ? 6.720 7.009 11.823 1.00 88.88 307 MET A C 1
ATOM 2476 O O . MET A 1 307 ? 7.718 7.443 11.258 1.00 88.88 307 MET A O 1
ATOM 2480 N N . ASP A 1 308 ? 5.528 6.909 11.228 1.00 93.25 308 ASP A N 1
ATOM 2481 C CA . ASP A 1 308 ? 5.265 7.378 9.868 1.00 93.25 308 ASP A CA 1
ATOM 2482 C C . ASP A 1 308 ? 5.667 8.850 9.705 1.00 93.25 308 ASP A C 1
ATOM 2484 O O . ASP A 1 308 ? 6.521 9.183 8.888 1.00 93.25 308 ASP A O 1
ATOM 2488 N N . ILE A 1 309 ? 5.128 9.729 10.556 1.00 91.00 309 ILE A N 1
ATOM 2489 C CA . ILE A 1 309 ? 5.422 11.166 10.515 1.00 91.00 309 ILE A CA 1
ATOM 2490 C C . ILE A 1 309 ? 6.915 11.434 10.761 1.00 91.00 309 ILE A C 1
ATOM 2492 O O . ILE A 1 309 ? 7.503 12.261 10.072 1.00 91.00 309 ILE A O 1
ATOM 2496 N N . THR A 1 310 ? 7.550 10.742 11.710 1.00 87.12 310 THR A N 1
ATOM 2497 C CA . THR A 1 310 ? 8.978 10.915 12.014 1.00 87.12 310 THR A CA 1
ATOM 2498 C C . THR A 1 310 ? 9.856 10.537 10.824 1.00 87.12 310 THR A C 1
ATOM 2500 O O . THR A 1 310 ? 10.688 11.343 10.413 1.00 87.12 310 THR A O 1
ATOM 2503 N N . PHE A 1 311 ? 9.664 9.354 10.233 1.00 87.00 311 PHE A N 1
ATOM 2504 C CA . PHE A 1 311 ? 10.431 8.944 9.053 1.00 87.00 311 PHE A CA 1
ATOM 2505 C C . PHE A 1 311 ? 10.138 9.828 7.842 1.00 87.00 311 PHE A C 1
ATOM 2507 O O . PHE A 1 311 ? 11.043 10.112 7.061 1.00 87.00 311 PHE A O 1
ATOM 2514 N N . MET A 1 312 ? 8.905 10.320 7.720 1.00 87.50 312 MET A N 1
ATOM 2515 C CA . MET A 1 312 ? 8.525 11.262 6.678 1.00 87.50 312 MET A CA 1
ATOM 2516 C C . MET A 1 312 ? 9.244 12.608 6.821 1.00 87.50 312 MET A C 1
ATOM 2518 O O . MET A 1 312 ? 9.788 13.112 5.845 1.00 87.50 312 MET A O 1
ATOM 2522 N N . ILE A 1 313 ? 9.314 13.180 8.027 1.00 83.94 313 ILE A N 1
ATOM 2523 C CA . ILE A 1 313 ? 10.074 14.417 8.287 1.00 83.94 313 ILE A CA 1
ATOM 2524 C C . ILE A 1 313 ? 11.552 14.205 7.955 1.00 83.94 313 ILE A C 1
ATOM 2526 O O . ILE A 1 313 ? 12.183 15.040 7.309 1.00 83.94 313 ILE A O 1
ATOM 2530 N N . LEU A 1 314 ? 12.098 13.065 8.373 1.00 77.75 314 LEU A N 1
ATOM 2531 C CA . LEU A 1 314 ? 13.497 12.738 8.142 1.00 77.75 314 LEU A CA 1
ATOM 2532 C C . LEU A 1 314 ? 13.784 12.363 6.690 1.00 77.75 314 LEU A C 1
ATOM 2534 O O . LEU A 1 314 ? 14.941 12.370 6.297 1.00 77.75 314 LEU A O 1
ATOM 2538 N N . SER A 1 315 ? 12.773 12.131 5.852 1.00 79.88 315 SER A N 1
ATOM 2539 C CA . SER A 1 315 ? 12.999 11.942 4.417 1.00 79.88 315 SER A CA 1
ATOM 2540 C C . SER A 1 315 ? 13.649 13.145 3.729 1.00 79.88 315 SER A C 1
ATOM 2542 O O . SER A 1 315 ? 14.288 12.966 2.697 1.00 79.88 315 SER A O 1
ATOM 2544 N N . ASN A 1 316 ? 13.597 14.327 4.358 1.00 72.56 316 ASN A N 1
ATOM 2545 C CA . ASN A 1 316 ? 14.375 15.500 3.958 1.00 72.56 316 ASN A CA 1
ATOM 2546 C C . ASN A 1 316 ? 15.891 15.260 3.967 1.00 72.56 316 ASN A C 1
ATOM 2548 O O . ASN A 1 316 ? 16.614 15.968 3.276 1.00 72.56 316 ASN A O 1
ATOM 2552 N N . THR A 1 317 ? 16.383 14.300 4.757 1.00 71.00 317 THR A N 1
ATOM 2553 C CA . THR A 1 317 ? 17.808 13.939 4.791 1.00 71.00 317 THR A CA 1
ATOM 2554 C C . THR A 1 317 ? 18.140 12.814 3.820 1.00 71.00 317 THR A C 1
ATOM 2556 O O . THR A 1 317 ? 19.263 12.737 3.333 1.00 71.00 317 THR A O 1
ATOM 2559 N N . SER A 1 318 ? 17.189 11.917 3.537 1.00 71.56 318 SER A N 1
ATOM 2560 C CA . SER A 1 318 ? 17.403 10.795 2.631 1.00 71.56 318 SER A CA 1
ATOM 2561 C C . SER A 1 318 ? 16.097 10.220 2.095 1.00 71.56 318 SER A C 1
ATOM 2563 O O . SER A 1 318 ? 15.197 9.844 2.852 1.00 71.56 318 SER A O 1
ATOM 2565 N N . PHE A 1 319 ? 16.049 9.989 0.783 1.00 72.19 319 PHE A N 1
ATOM 2566 C CA . PHE A 1 319 ? 14.936 9.296 0.133 1.00 72.19 319 PHE A CA 1
ATOM 2567 C C . PHE A 1 319 ? 14.722 7.858 0.658 1.00 72.19 319 PHE A C 1
ATOM 2569 O O . PHE A 1 319 ? 13.614 7.323 0.590 1.00 72.19 319 PHE A O 1
ATOM 2576 N N . TYR A 1 320 ? 15.740 7.222 1.253 1.00 75.44 320 TYR A N 1
ATOM 2577 C CA . TYR A 1 320 ? 15.569 5.920 1.910 1.00 75.44 320 TYR A CA 1
ATOM 2578 C C . TYR A 1 320 ? 14.611 5.993 3.097 1.00 75.44 320 TYR A C 1
ATOM 2580 O O . TYR A 1 320 ? 13.819 5.072 3.299 1.00 75.44 320 TYR A O 1
ATOM 2588 N N . LEU A 1 321 ? 14.635 7.092 3.853 1.00 81.69 321 LEU A N 1
ATOM 2589 C CA . LEU A 1 321 ? 13.741 7.277 4.992 1.00 81.69 321 LEU A CA 1
ATOM 2590 C C . LEU A 1 321 ? 12.292 7.472 4.529 1.00 81.69 321 LEU A C 1
ATOM 2592 O O . LEU A 1 321 ? 11.391 6.945 5.176 1.00 81.69 321 LEU A O 1
ATOM 2596 N N . TYR A 1 322 ? 12.064 8.072 3.353 1.00 85.31 322 TYR A N 1
ATOM 2597 C CA . TYR A 1 322 ? 10.745 8.050 2.704 1.00 85.31 322 TYR A CA 1
ATOM 2598 C C . TYR A 1 322 ? 10.295 6.618 2.373 1.00 85.31 322 TYR A C 1
ATOM 2600 O O . TYR A 1 322 ? 9.169 6.232 2.684 1.00 85.31 322 TYR A O 1
ATOM 2608 N N . ARG A 1 323 ? 11.181 5.783 1.811 1.00 86.50 323 ARG A N 1
ATOM 2609 C CA . ARG A 1 323 ? 10.859 4.369 1.540 1.00 86.50 323 ARG A CA 1
ATOM 2610 C C . ARG A 1 323 ? 10.541 3.590 2.817 1.00 86.50 323 ARG A C 1
ATOM 2612 O O . ARG A 1 323 ? 9.726 2.674 2.761 1.00 86.50 323 ARG A O 1
ATOM 2619 N N . ILE A 1 324 ? 11.153 3.935 3.949 1.00 88.94 324 ILE A N 1
ATOM 2620 C CA . ILE A 1 324 ? 10.800 3.366 5.255 1.00 88.94 324 ILE A CA 1
ATOM 2621 C C . ILE A 1 324 ? 9.430 3.885 5.709 1.00 88.94 324 ILE A C 1
ATOM 2623 O O . ILE A 1 324 ? 8.574 3.070 6.059 1.00 88.94 324 ILE A O 1
ATOM 2627 N N . ALA A 1 325 ? 9.193 5.201 5.644 1.00 91.94 325 ALA A N 1
ATOM 2628 C CA . ALA A 1 325 ? 7.916 5.833 5.988 1.00 91.94 325 ALA A CA 1
ATOM 2629 C C . ALA A 1 325 ? 6.743 5.199 5.226 1.00 91.94 325 ALA A C 1
ATOM 2631 O O . ALA A 1 325 ? 5.725 4.871 5.830 1.00 91.94 325 ALA A O 1
ATOM 2632 N N . ALA A 1 326 ? 6.927 4.893 3.937 1.00 94.44 326 ALA A N 1
ATOM 2633 C CA . ALA A 1 326 ? 5.911 4.273 3.087 1.00 94.44 326 ALA A CA 1
ATOM 2634 C C . ALA A 1 326 ? 5.341 2.952 3.655 1.00 94.44 326 ALA A C 1
ATOM 2636 O O . ALA A 1 326 ? 4.156 2.669 3.487 1.00 94.44 326 ALA A O 1
ATOM 2637 N N . TYR A 1 327 ? 6.126 2.159 4.400 1.00 96.44 327 TYR A N 1
ATOM 2638 C CA . TYR A 1 327 ? 5.594 0.964 5.074 1.00 96.44 327 TYR A CA 1
ATOM 2639 C C . TYR A 1 327 ? 4.612 1.319 6.196 1.00 96.44 327 TYR A C 1
ATOM 2641 O O . TYR A 1 327 ? 3.612 0.623 6.377 1.00 96.44 327 TYR A O 1
ATOM 2649 N N . PHE A 1 328 ? 4.882 2.381 6.957 1.00 95.69 328 PHE A N 1
ATOM 2650 C CA . PHE A 1 328 ? 3.983 2.865 8.007 1.00 95.69 328 PHE A CA 1
ATOM 2651 C C . PHE A 1 328 ? 2.757 3.567 7.407 1.00 95.69 328 PHE A C 1
ATOM 2653 O O . PHE A 1 328 ? 1.646 3.372 7.912 1.00 95.69 328 PHE A O 1
ATOM 2660 N N . LEU A 1 329 ? 2.938 4.279 6.288 1.00 95.94 329 LEU A N 1
ATOM 2661 C CA . LEU A 1 329 ? 1.851 4.831 5.481 1.00 95.94 329 LEU A CA 1
ATOM 2662 C C . LEU A 1 329 ? 0.891 3.729 5.012 1.00 95.94 329 LEU A C 1
ATOM 2664 O O . LEU A 1 329 ? -0.309 3.862 5.206 1.00 95.94 329 LEU A O 1
ATOM 2668 N N . PHE A 1 330 ? 1.379 2.574 4.549 1.00 97.44 330 PHE A N 1
ATOM 2669 C CA . PHE A 1 330 ? 0.497 1.448 4.206 1.00 97.44 330 PHE A CA 1
ATOM 2670 C C . PHE A 1 330 ? -0.337 0.961 5.403 1.00 97.44 330 PHE A C 1
ATOM 2672 O O . PHE A 1 330 ? -1.506 0.612 5.247 1.00 97.44 330 PHE A O 1
ATOM 2679 N N . ILE A 1 331 ? 0.202 0.975 6.629 1.00 97.50 331 ILE A N 1
ATOM 2680 C CA . ILE A 1 331 ? -0.587 0.620 7.824 1.00 97.50 331 ILE A CA 1
ATOM 2681 C C . ILE A 1 331 ? -1.696 1.653 8.111 1.00 97.50 331 ILE A C 1
ATOM 2683 O O . ILE A 1 331 ? -2.709 1.301 8.730 1.00 97.50 331 ILE A O 1
ATOM 2687 N N . ARG A 1 332 ? -1.578 2.895 7.609 1.00 97.00 332 ARG A N 1
ATOM 2688 C CA . ARG A 1 332 ? -2.642 3.919 7.655 1.00 97.00 332 ARG A CA 1
ATOM 2689 C C . ARG A 1 332 ? -3.959 3.407 7.067 1.00 97.00 332 ARG A C 1
ATOM 2691 O O . ARG A 1 332 ? -5.016 3.730 7.607 1.00 97.00 332 ARG A O 1
ATOM 2698 N N . ILE A 1 333 ? -3.898 2.543 6.047 1.00 98.50 333 ILE A N 1
ATOM 2699 C CA . ILE A 1 333 ? -5.065 1.887 5.430 1.00 98.50 333 ILE A CA 1
ATOM 2700 C C . ILE A 1 333 ? -5.895 1.137 6.482 1.00 98.50 333 ILE A C 1
ATOM 2702 O O . ILE A 1 333 ? -7.122 1.233 6.506 1.00 98.50 333 ILE A O 1
ATOM 2706 N N . ILE A 1 334 ? -5.246 0.414 7.398 1.00 97.94 334 ILE A N 1
ATOM 2707 C CA . ILE A 1 334 ? -5.932 -0.318 8.474 1.00 97.94 334 ILE A CA 1
ATOM 2708 C C . ILE A 1 334 ? -6.316 0.618 9.622 1.00 97.94 334 ILE A C 1
ATOM 2710 O O . ILE A 1 334 ? -7.424 0.507 10.152 1.00 97.94 334 ILE A O 1
ATOM 2714 N N . SER A 1 335 ? -5.427 1.528 10.030 1.00 96.69 335 SER A N 1
ATOM 2715 C CA . SER A 1 335 ? -5.671 2.352 11.218 1.00 96.69 335 SER A CA 1
ATOM 2716 C C . SER A 1 335 ? -6.807 3.355 11.013 1.00 96.69 335 SER A C 1
ATOM 2718 O O . SER A 1 335 ? -7.662 3.474 11.889 1.00 96.69 335 SER A O 1
ATOM 2720 N N . LEU A 1 336 ? -6.886 4.011 9.849 1.00 97.06 336 LEU A N 1
ATOM 2721 C CA . LEU A 1 336 ? -7.952 4.970 9.534 1.00 97.06 336 LEU A CA 1
ATOM 2722 C C . LEU A 1 336 ? -9.258 4.313 9.076 1.00 97.06 336 LEU A C 1
ATOM 2724 O O . LEU A 1 336 ? -10.293 4.977 9.078 1.00 97.06 336 LEU A O 1
ATOM 2728 N N . SER A 1 337 ? -9.252 3.023 8.727 1.00 97.00 337 SER A N 1
ATOM 2729 C CA . SER A 1 337 ? -10.469 2.288 8.350 1.00 97.00 337 SER A CA 1
ATOM 2730 C C . SER A 1 337 ? -11.189 1.633 9.527 1.00 97.00 337 SER A C 1
ATOM 2732 O O . SER A 1 337 ? -12.244 1.020 9.345 1.00 97.00 337 SER A O 1
ATOM 2734 N N . TYR A 1 338 ? -10.655 1.747 10.742 1.00 95.25 338 TYR A N 1
ATOM 2735 C CA . TYR A 1 338 ? -11.213 1.088 11.916 1.00 95.25 338 TYR A CA 1
ATOM 2736 C C . TYR A 1 338 ? -12.624 1.617 12.244 1.00 95.25 338 TYR A C 1
ATOM 2738 O O . TYR A 1 338 ? -12.832 2.800 12.506 1.00 95.25 338 TYR A O 1
ATOM 2746 N N . LYS A 1 339 ? -13.624 0.731 12.243 1.00 93.69 339 LYS A N 1
ATOM 2747 C CA . LYS A 1 339 ? -15.061 1.053 12.313 1.00 93.69 339 LYS A CA 1
ATOM 2748 C C . LYS A 1 339 ? -15.460 1.818 13.566 1.00 93.69 339 LYS A C 1
ATOM 2750 O O . LYS A 1 339 ? -16.390 2.616 13.504 1.00 93.69 339 LYS A O 1
ATOM 2755 N N . SER A 1 340 ? -14.799 1.573 14.698 1.00 91.19 340 SER A N 1
ATOM 2756 C CA . SER A 1 340 ? -15.141 2.251 15.953 1.00 91.19 340 SER A CA 1
ATOM 2757 C C . SER A 1 340 ? -14.835 3.751 15.930 1.00 91.19 340 SER A C 1
ATOM 2759 O O . SER A 1 340 ? -15.484 4.492 16.660 1.00 91.19 340 SER A O 1
ATOM 2761 N N . LEU A 1 341 ? -13.965 4.224 15.026 1.00 91.12 341 LEU A N 1
ATOM 2762 C CA . LEU A 1 341 ? -13.727 5.657 14.812 1.00 91.12 341 LEU A CA 1
ATOM 2763 C C . LEU A 1 341 ? -14.992 6.388 14.321 1.00 91.12 341 LEU A C 1
ATOM 2765 O O . LEU A 1 341 ? -15.213 7.553 14.657 1.00 91.12 341 LEU A O 1
ATOM 2769 N N . TYR A 1 342 ? -15.831 5.682 13.555 1.00 91.38 342 TYR A N 1
ATOM 2770 C CA . TYR A 1 342 ? -16.999 6.220 12.847 1.00 91.38 342 TYR A CA 1
ATOM 2771 C C . TYR A 1 342 ? -18.321 5.627 13.338 1.00 91.38 342 TYR A C 1
ATOM 2773 O O . TYR A 1 342 ? -19.341 5.724 12.658 1.00 91.38 342 TYR A O 1
ATOM 2781 N N . LYS A 1 343 ? -18.329 4.996 14.515 1.00 84.62 343 LYS A N 1
ATOM 2782 C CA . LYS A 1 343 ? -19.563 4.536 15.151 1.00 84.62 343 LYS A CA 1
ATOM 2783 C C . LYS A 1 343 ? -19.980 5.546 16.214 1.00 84.62 343 LYS A C 1
ATOM 2785 O O . LYS A 1 343 ? -19.144 6.044 16.962 1.00 84.62 343 LYS A O 1
ATOM 2790 N N . ASN A 1 344 ? -21.278 5.831 16.300 1.00 69.88 344 ASN A N 1
ATOM 2791 C CA . ASN A 1 344 ? -21.813 6.544 17.455 1.00 69.88 344 ASN A CA 1
ATOM 2792 C C . ASN A 1 344 ? -21.659 5.649 18.688 1.00 69.88 344 ASN A C 1
ATOM 2794 O O . ASN A 1 344 ? -22.332 4.625 18.815 1.00 69.88 344 ASN A O 1
ATOM 2798 N N . GLU A 1 345 ? -20.745 6.017 19.578 1.00 57.97 345 GLU A N 1
ATOM 2799 C CA . GLU A 1 345 ? -20.754 5.520 20.946 1.00 57.97 345 GLU A CA 1
ATOM 2800 C C . GLU A 1 345 ? -21.825 6.303 21.715 1.00 57.97 345 GLU A C 1
ATOM 2802 O O . GLU A 1 345 ? -21.853 7.531 21.669 1.00 57.97 345 GLU A O 1
ATOM 2807 N N . TYR A 1 346 ? -22.713 5.602 22.425 1.00 47.91 346 TYR A N 1
ATOM 2808 C CA . TYR A 1 346 ? -23.722 6.215 23.303 1.00 47.91 346 TYR A CA 1
ATOM 2809 C C . TYR A 1 346 ? -23.101 6.944 24.513 1.00 47.91 346 TYR A C 1
ATOM 2811 O O . TYR A 1 346 ? -23.802 7.579 25.296 1.00 47.91 346 TYR A O 1
ATOM 2819 N N . THR A 1 347 ? -21.781 6.869 24.685 1.00 46.94 347 THR A N 1
ATOM 2820 C CA . THR A 1 347 ? -21.064 7.390 25.844 1.00 46.94 347 THR A CA 1
ATOM 2821 C C . THR A 1 347 ? -20.557 8.823 25.629 1.00 46.94 347 THR A C 1
ATOM 2823 O O . THR A 1 347 ? -19.484 9.063 25.083 1.00 46.94 347 THR A O 1
ATOM 2826 N N . TYR A 1 348 ? -21.350 9.773 26.135 1.00 43.75 348 TYR A N 1
ATOM 2827 C CA . TYR A 1 348 ? -20.915 10.954 26.901 1.00 43.75 348 TYR A CA 1
ATOM 2828 C C . TYR A 1 348 ? -19.877 11.924 26.309 1.00 43.75 348 TYR A C 1
ATOM 2830 O O . TYR A 1 348 ? -18.997 12.390 27.027 1.00 43.75 348 TYR A O 1
ATOM 2838 N N . THR A 1 349 ? -20.013 12.374 25.061 1.00 48.25 349 THR A N 1
ATOM 2839 C CA . THR A 1 349 ? -19.420 13.677 24.697 1.00 48.25 349 THR A CA 1
ATOM 2840 C C . THR A 1 349 ? -20.388 14.510 23.860 1.00 48.25 349 THR A C 1
ATOM 2842 O O . THR A 1 349 ? -20.618 14.235 22.690 1.00 48.25 349 THR A O 1
ATOM 2845 N N . LYS A 1 350 ? -20.931 15.580 24.462 1.00 50.25 350 LYS A N 1
ATOM 2846 C CA . LYS A 1 350 ? -21.714 16.659 23.811 1.00 50.25 350 LYS A CA 1
ATOM 2847 C C . LYS A 1 350 ? -20.891 17.486 22.798 1.00 50.25 350 LYS A C 1
ATOM 2849 O O . LYS A 1 350 ? -21.309 18.566 22.398 1.00 50.25 350 LYS A O 1
ATOM 2854 N N . ASN A 1 351 ? -19.701 17.023 22.418 1.00 60.09 351 ASN A N 1
ATOM 2855 C CA . ASN A 1 351 ? -18.768 17.780 21.596 1.00 60.09 351 ASN A CA 1
ATOM 2856 C C . ASN A 1 351 ? -19.073 17.516 20.113 1.00 60.09 351 ASN A C 1
ATOM 2858 O O . ASN A 1 351 ? -19.010 16.370 19.670 1.00 60.09 351 ASN A O 1
ATOM 2862 N N . SER A 1 352 ? -19.408 18.552 19.339 1.00 57.81 352 SER A N 1
ATOM 2863 C CA . SER A 1 352 ? -19.788 18.429 17.918 1.00 57.81 352 SER A CA 1
ATOM 2864 C C . SER A 1 352 ? -18.693 17.774 17.061 1.00 57.81 352 SER A C 1
ATOM 2866 O O . SER A 1 352 ? -18.997 17.001 16.153 1.00 57.81 352 SER A O 1
ATOM 2868 N N . LEU A 1 353 ? -17.422 17.988 17.424 1.00 60.41 353 LEU A N 1
ATOM 2869 C CA . LEU A 1 353 ? -16.235 17.369 16.815 1.00 60.41 353 LEU A CA 1
ATOM 2870 C C . LEU A 1 353 ? -16.159 15.842 17.008 1.00 60.41 353 LEU A C 1
ATOM 2872 O O . LEU A 1 353 ? -15.400 15.169 16.315 1.00 60.41 353 LEU A O 1
ATOM 2876 N N . ALA A 1 354 ? -16.947 15.280 17.928 1.00 66.00 354 ALA A N 1
ATOM 2877 C CA . ALA A 1 354 ? -17.060 13.845 18.168 1.00 66.00 354 ALA A CA 1
ATOM 2878 C C . ALA A 1 354 ? -18.306 13.229 17.499 1.00 66.00 354 ALA A C 1
ATOM 2880 O O . ALA A 1 354 ? -18.678 12.099 17.815 1.00 66.00 354 ALA A O 1
ATOM 2881 N N . ASN A 1 355 ? -18.966 13.922 16.565 1.00 82.88 355 ASN A N 1
ATOM 2882 C CA . ASN A 1 355 ? -20.009 13.315 15.738 1.00 82.88 355 ASN A CA 1
ATOM 2883 C C . ASN A 1 355 ? -19.373 12.339 14.726 1.00 82.88 355 ASN A C 1
ATOM 2885 O O . ASN A 1 355 ? -18.438 12.691 14.009 1.00 82.88 355 ASN A O 1
ATOM 2889 N N . SER A 1 356 ? -19.862 11.096 14.668 1.00 84.56 356 SER A N 1
ATOM 2890 C CA . SER A 1 356 ? -19.295 10.058 13.794 1.00 84.56 356 SER A CA 1
ATOM 2891 C C . SER A 1 356 ? -19.424 10.362 12.297 1.00 84.56 356 SER A C 1
ATOM 2893 O O . SER A 1 356 ? -18.489 10.084 11.546 1.00 84.56 356 SER A O 1
ATOM 2895 N N . TYR A 1 357 ? -20.530 10.977 11.867 1.00 87.25 357 TYR A N 1
ATOM 2896 C CA . TYR A 1 357 ? -20.732 11.385 10.476 1.00 87.25 357 TYR A CA 1
ATOM 2897 C C . TYR A 1 357 ? -19.790 12.525 10.098 1.00 87.25 357 TYR A C 1
ATOM 2899 O O . TYR A 1 357 ? -19.152 12.471 9.048 1.00 87.25 357 TYR A O 1
ATOM 2907 N N . PHE A 1 358 ? -19.647 13.514 10.988 1.00 89.12 358 PHE A N 1
ATOM 2908 C CA . PHE A 1 358 ? -18.704 14.615 10.800 1.00 89.12 358 PHE A CA 1
ATOM 2909 C C . PHE A 1 358 ? -17.264 14.105 10.702 1.00 89.12 358 PHE A C 1
ATOM 2911 O O . PHE A 1 358 ? -16.543 14.497 9.791 1.00 89.12 358 PHE A O 1
ATOM 2918 N N . LEU A 1 359 ? -16.855 13.188 11.587 1.00 90.94 359 LEU A N 1
ATOM 2919 C CA . LEU A 1 359 ? -15.526 12.575 11.546 1.00 90.94 359 LEU A CA 1
ATOM 2920 C C . LEU A 1 359 ? -15.293 11.773 10.266 1.00 90.94 359 LEU A C 1
ATOM 2922 O O . LEU A 1 359 ? -14.229 11.898 9.677 1.00 90.94 359 LEU A O 1
ATOM 2926 N N . CYS A 1 360 ? -16.274 10.989 9.810 1.00 92.88 360 CYS A N 1
ATOM 2927 C CA . CYS A 1 360 ? -16.168 10.252 8.549 1.00 92.88 360 CYS A CA 1
ATOM 2928 C C . CYS A 1 360 ? -15.959 11.210 7.367 1.00 92.88 360 CYS A C 1
ATOM 2930 O O . CYS A 1 360 ? -15.014 11.046 6.595 1.00 92.88 360 CYS A O 1
ATOM 2932 N N . PHE A 1 361 ? -16.788 12.256 7.278 1.00 94.06 361 PHE A N 1
ATOM 2933 C CA . PHE A 1 361 ? -16.662 13.293 6.256 1.00 94.06 361 PHE A CA 1
ATOM 2934 C C . PHE A 1 361 ? -15.315 14.021 6.340 1.00 94.06 361 PHE A C 1
ATOM 2936 O O . PHE A 1 361 ? -14.654 14.207 5.324 1.00 94.06 361 PHE A O 1
ATOM 2943 N N . SER A 1 362 ? -14.870 14.360 7.552 1.00 93.06 362 SER A N 1
ATOM 2944 C CA . SER A 1 362 ? -13.586 15.019 7.799 1.00 93.06 362 SER A CA 1
ATOM 2945 C C . SER A 1 362 ? -12.420 14.143 7.360 1.00 93.06 362 SER A C 1
ATOM 2947 O O . SER A 1 362 ? -11.540 14.628 6.662 1.00 93.06 362 SER A O 1
ATOM 2949 N N . THR A 1 363 ? -12.419 12.847 7.692 1.00 95.44 363 THR A N 1
ATOM 2950 C CA . THR A 1 363 ? -11.379 11.924 7.221 1.00 95.44 363 THR A CA 1
ATOM 2951 C C . THR A 1 363 ? -11.328 11.900 5.698 1.00 95.44 363 THR A C 1
ATOM 2953 O O . THR A 1 363 ? -10.253 12.078 5.134 1.00 95.44 363 THR A O 1
ATOM 2956 N N . ILE A 1 364 ? -12.472 11.728 5.025 1.00 97.12 364 ILE A N 1
ATOM 2957 C CA . ILE A 1 364 ? -12.528 11.699 3.555 1.00 97.12 364 ILE A CA 1
ATOM 2958 C C . ILE A 1 364 ? -12.019 13.023 2.975 1.00 97.12 364 ILE A C 1
ATOM 2960 O O . ILE A 1 364 ? -11.195 13.008 2.065 1.00 97.12 364 ILE A O 1
ATOM 2964 N N . PHE A 1 365 ? -12.441 14.160 3.531 1.00 97.19 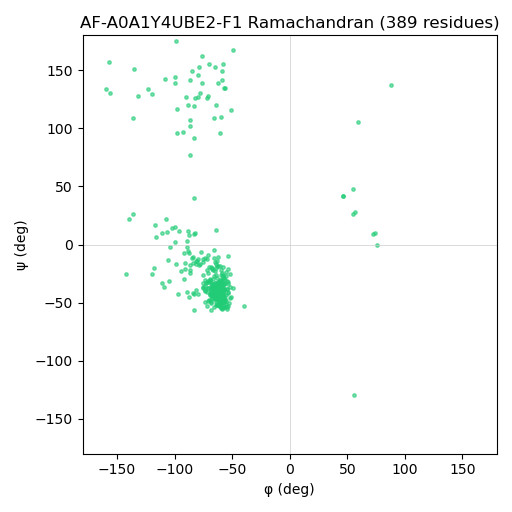365 PHE A N 1
ATOM 2965 C CA . PHE A 1 365 ? -11.965 15.477 3.117 1.00 97.19 365 PHE A CA 1
ATOM 2966 C C . PHE A 1 365 ? -10.442 15.613 3.263 1.00 97.19 365 PHE A C 1
ATOM 2968 O O . PHE A 1 365 ? -9.781 16.059 2.330 1.00 97.19 365 PHE A O 1
ATOM 2975 N N . LEU A 1 366 ? -9.865 15.179 4.388 1.00 97.06 366 LEU A N 1
ATOM 2976 C CA . LEU A 1 366 ? -8.417 15.225 4.614 1.00 97.06 366 LEU A CA 1
ATOM 2977 C C . LEU A 1 366 ? -7.645 14.288 3.668 1.00 97.06 366 LEU A C 1
ATOM 2979 O O . LEU A 1 366 ? -6.550 14.636 3.234 1.00 97.06 366 LEU A O 1
ATOM 2983 N N . LEU A 1 367 ? -8.209 13.131 3.304 1.00 97.75 367 LEU A N 1
ATOM 2984 C CA . LEU A 1 367 ? -7.625 12.239 2.293 1.00 97.75 367 LEU A CA 1
ATOM 2985 C C . LEU A 1 367 ? -7.686 12.857 0.886 1.00 97.75 367 LEU A C 1
ATOM 2987 O O . LEU A 1 367 ? -6.720 12.779 0.131 1.00 97.75 367 LEU A O 1
ATOM 2991 N N . VAL A 1 368 ? -8.791 13.521 0.534 1.00 97.62 368 VAL A N 1
ATOM 2992 C CA . VAL A 1 368 ? -8.910 14.265 -0.731 1.00 97.62 368 VAL A CA 1
ATOM 2993 C C . VAL A 1 368 ? -7.940 15.447 -0.761 1.00 97.62 368 VAL A C 1
ATOM 2995 O O . VAL A 1 368 ? -7.326 15.701 -1.798 1.00 97.62 368 VAL A O 1
ATOM 2998 N N . LEU A 1 369 ? -7.752 16.142 0.364 1.00 97.00 369 LEU A N 1
ATOM 2999 C CA . LEU A 1 369 ? -6.759 17.207 0.500 1.00 97.00 369 LEU A CA 1
ATOM 3000 C C . LEU A 1 369 ? -5.340 16.667 0.288 1.00 97.00 369 LEU A C 1
ATOM 3002 O O . LEU A 1 369 ? -4.580 17.272 -0.465 1.00 97.00 369 LEU A O 1
ATOM 3006 N N . TYR A 1 370 ? -5.008 15.513 0.880 1.00 96.44 370 TYR A N 1
ATOM 3007 C CA . TYR A 1 370 ? -3.737 14.826 0.642 1.00 96.44 370 TYR A CA 1
ATOM 3008 C C . TYR A 1 370 ? -3.531 14.548 -0.849 1.00 96.44 370 TYR A C 1
ATOM 3010 O O . TYR A 1 370 ? -2.523 14.965 -1.417 1.00 96.44 370 TYR A O 1
ATOM 3018 N N . PHE A 1 371 ? -4.500 13.888 -1.493 1.00 97.38 371 PHE A N 1
ATOM 3019 C CA . PHE A 1 371 ? -4.422 13.543 -2.912 1.00 97.38 371 PHE A CA 1
ATOM 3020 C C . PHE A 1 371 ? -4.260 14.794 -3.780 1.00 97.38 371 PHE A C 1
ATOM 3022 O O . PHE A 1 371 ? -3.394 14.859 -4.649 1.00 97.38 371 PHE A O 1
ATOM 3029 N N . THR A 1 372 ? -5.058 15.824 -3.512 1.00 96.38 372 THR A N 1
ATOM 3030 C CA . THR A 1 372 ? -5.014 17.077 -4.268 1.00 96.38 372 THR A CA 1
ATOM 3031 C C . THR A 1 372 ? -3.657 17.747 -4.127 1.00 96.38 372 THR A C 1
ATOM 3033 O O . THR A 1 372 ? -3.044 18.117 -5.123 1.00 96.38 372 THR A O 1
ATOM 3036 N N . PHE A 1 373 ? -3.144 17.855 -2.906 1.00 95.19 373 PHE A N 1
ATOM 3037 C CA . PHE A 1 373 ? -1.874 18.517 -2.663 1.00 95.19 373 PHE A CA 1
ATOM 3038 C C . PHE A 1 373 ? -0.692 17.725 -3.240 1.00 95.19 373 PHE A C 1
ATOM 3040 O O . PHE A 1 373 ? 0.030 18.236 -4.091 1.00 95.19 373 PHE A O 1
ATOM 3047 N N . PHE A 1 374 ? -0.516 16.461 -2.853 1.00 93.00 374 PHE A N 1
ATOM 3048 C CA . PHE A 1 374 ? 0.659 15.677 -3.244 1.00 93.00 374 PHE A CA 1
ATOM 3049 C C . PHE A 1 374 ? 0.627 15.184 -4.692 1.00 93.00 374 PHE A C 1
ATOM 3051 O O . PHE A 1 374 ? 1.667 15.145 -5.351 1.00 93.00 374 PHE A O 1
ATOM 3058 N N . ILE A 1 375 ? -0.546 14.801 -5.200 1.00 94.44 375 ILE A N 1
ATOM 3059 C CA . ILE A 1 375 ? -0.665 14.180 -6.525 1.00 94.44 375 ILE A CA 1
ATOM 3060 C C . ILE A 1 375 ? -1.044 15.198 -7.594 1.00 94.44 375 ILE A C 1
ATOM 3062 O O . ILE A 1 375 ? -0.484 15.147 -8.685 1.00 94.44 375 ILE A O 1
ATOM 3066 N N . LEU A 1 376 ? -1.977 16.115 -7.319 1.00 94.00 376 LEU A N 1
ATOM 3067 C CA . LEU A 1 376 ? -2.446 17.058 -8.343 1.00 94.00 376 LEU A CA 1
ATOM 3068 C C . LEU A 1 376 ? -1.593 18.327 -8.416 1.00 94.00 376 LEU A C 1
ATOM 3070 O O . LEU A 1 376 ? -1.250 18.743 -9.518 1.00 94.00 376 LEU A O 1
ATOM 3074 N N . ILE A 1 377 ? -1.257 18.932 -7.271 1.00 92.12 377 ILE A N 1
ATOM 3075 C CA . ILE A 1 377 ? -0.512 20.200 -7.219 1.00 92.12 377 ILE A CA 1
ATOM 3076 C C . I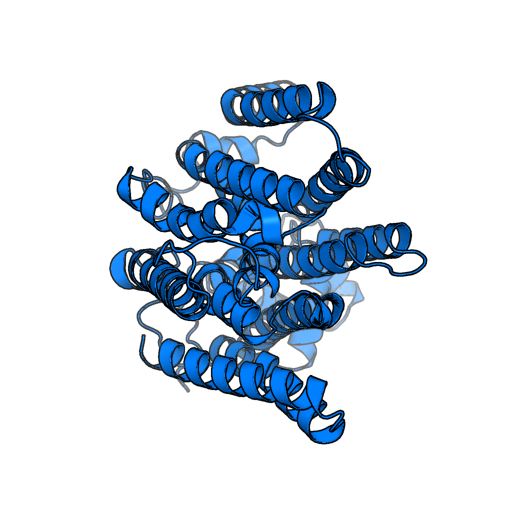LE A 1 377 ? 0.991 19.949 -7.340 1.00 92.12 377 ILE A C 1
ATOM 3078 O O . ILE A 1 377 ? 1.630 20.488 -8.237 1.00 92.12 377 ILE A O 1
ATOM 3082 N N . LEU A 1 378 ? 1.557 19.123 -6.454 1.00 90.25 378 LEU A N 1
ATOM 3083 C CA . LEU A 1 378 ? 3.001 18.860 -6.445 1.00 90.25 378 LEU A CA 1
ATOM 3084 C C . LEU A 1 378 ? 3.435 17.858 -7.522 1.00 90.25 378 LEU A C 1
ATOM 3086 O O . LEU A 1 378 ? 4.620 17.773 -7.825 1.00 90.25 378 LEU A O 1
ATOM 3090 N N . ASN A 1 379 ? 2.492 17.082 -8.072 1.00 90.00 379 ASN A N 1
ATOM 3091 C CA . ASN A 1 379 ? 2.750 15.998 -9.022 1.00 90.00 379 ASN A CA 1
ATOM 3092 C C . ASN A 1 379 ? 3.907 15.082 -8.591 1.00 90.00 379 ASN A C 1
ATOM 3094 O O . ASN A 1 379 ? 4.722 14.664 -9.409 1.00 90.00 379 ASN A O 1
ATOM 3098 N N . TRP A 1 380 ? 3.969 14.754 -7.298 1.00 85.75 380 TRP A N 1
ATOM 3099 C CA . TRP A 1 380 ? 5.144 14.137 -6.672 1.00 85.75 380 TRP A CA 1
ATOM 3100 C C . TRP A 1 380 ? 5.566 12.802 -7.316 1.00 85.75 380 TRP A C 1
ATOM 3102 O O . TRP A 1 380 ? 6.732 12.419 -7.307 1.00 85.75 380 TRP A O 1
ATOM 3112 N N . HIS A 1 381 ? 4.621 12.096 -7.934 1.00 89.75 381 HIS A N 1
ATOM 3113 C CA . HIS A 1 381 ? 4.873 10.836 -8.630 1.00 89.75 381 HIS A CA 1
ATOM 3114 C C . HIS A 1 381 ? 4.824 10.954 -10.164 1.00 89.75 381 HIS A C 1
ATOM 3116 O O . HIS A 1 381 ? 4.797 9.935 -10.847 1.00 89.75 381 HIS A O 1
ATOM 3122 N N . HIS A 1 382 ? 4.783 12.161 -10.736 1.00 92.94 382 HIS A N 1
ATOM 3123 C CA . HIS A 1 382 ? 4.644 12.380 -12.186 1.00 92.94 382 HIS A CA 1
ATOM 3124 C C . HIS A 1 382 ? 3.541 11.512 -12.814 1.00 92.94 382 HIS A C 1
ATOM 3126 O O . HIS A 1 382 ? 3.700 10.896 -13.867 1.00 92.94 382 HIS A O 1
ATOM 3132 N N . THR A 1 383 ? 2.413 11.405 -12.112 1.00 94.12 383 THR A N 1
ATOM 3133 C CA . THR A 1 383 ? 1.276 10.567 -12.522 1.00 94.12 383 THR A CA 1
ATOM 3134 C C . THR A 1 383 ? 0.126 11.393 -13.096 1.00 94.12 383 THR A C 1
ATOM 3136 O O . THR A 1 383 ? -0.892 10.833 -13.514 1.00 94.12 383 THR A O 1
ATOM 3139 N N . VAL A 1 384 ? 0.284 12.719 -13.112 1.00 93.75 384 VAL A N 1
ATOM 3140 C CA . VAL A 1 384 ? -0.648 13.698 -13.666 1.00 93.75 384 VAL A CA 1
ATOM 3141 C C . VAL A 1 384 ? 0.097 14.540 -14.720 1.00 93.75 384 VAL A C 1
ATOM 3143 O O . VAL A 1 384 ? 1.209 14.984 -14.442 1.00 93.75 384 VAL A O 1
ATOM 3146 N N . PRO A 1 385 ? -0.483 14.779 -15.915 1.00 94.94 385 PRO A N 1
ATOM 3147 C CA . PRO A 1 385 ? -1.771 14.272 -16.388 1.00 94.94 385 PRO A CA 1
ATOM 3148 C C . PRO A 1 385 ? -1.775 12.746 -16.557 1.00 94.94 385 PRO A C 1
ATOM 3150 O O . PRO A 1 385 ? -0.748 12.117 -16.783 1.00 94.94 385 PRO A O 1
ATOM 3153 N N . TYR A 1 386 ? -2.963 12.149 -16.433 1.00 96.06 386 TYR A N 1
ATOM 3154 C CA . TYR A 1 386 ? -3.134 10.744 -16.795 1.00 96.06 386 TYR A CA 1
ATOM 3155 C C . TYR A 1 386 ? -3.330 10.683 -18.303 1.00 96.06 386 TYR A C 1
ATOM 3157 O O . TYR A 1 386 ? -4.225 11.356 -18.819 1.00 96.06 386 TYR A O 1
ATOM 3165 N N . ILE A 1 387 ? -2.520 9.873 -18.970 1.00 96.25 387 ILE A N 1
ATOM 3166 C CA . ILE A 1 387 ? -2.555 9.660 -20.413 1.00 96.25 387 ILE A CA 1
ATOM 3167 C C . ILE A 1 387 ? -2.837 8.173 -20.627 1.00 96.25 387 ILE A C 1
ATOM 3169 O O . ILE A 1 387 ? -2.185 7.334 -20.002 1.00 96.25 387 ILE A O 1
ATOM 3173 N N . PHE A 1 388 ? -3.819 7.848 -21.466 1.00 96.19 388 PHE A N 1
ATOM 3174 C CA . PHE A 1 388 ? -4.082 6.465 -21.866 1.00 96.19 388 PHE A CA 1
ATOM 3175 C C . PHE A 1 388 ? -2.961 5.953 -22.776 1.00 96.19 388 PHE A C 1
ATOM 3177 O O . PHE A 1 388 ? -2.261 6.742 -23.406 1.00 96.19 388 PHE A O 1
ATOM 3184 N N . MET A 1 389 ? -2.759 4.639 -22.821 1.00 92.12 389 MET A N 1
ATOM 3185 C CA . MET A 1 389 ? -1.850 4.032 -23.789 1.00 92.12 389 MET A CA 1
ATOM 3186 C C . MET A 1 389 ? -2.265 4.432 -25.210 1.00 92.12 389 MET A C 1
ATOM 3188 O O . MET A 1 389 ? -3.453 4.416 -25.536 1.00 92.12 389 MET A O 1
ATOM 3192 N N . ASN A 1 390 ? -1.294 4.826 -26.032 1.00 80.19 390 ASN A N 1
ATOM 3193 C CA . ASN A 1 390 ? -1.542 5.043 -27.452 1.00 80.19 390 ASN A CA 1
ATOM 3194 C C . ASN A 1 390 ? -1.631 3.670 -28.131 1.00 80.19 390 ASN A C 1
ATOM 3196 O O . ASN A 1 390 ? -0.856 2.777 -27.780 1.00 80.19 390 ASN A O 1
ATOM 3200 N N . ASN A 1 391 ? -2.587 3.521 -29.050 1.00 52.56 391 ASN A N 1
ATOM 3201 C CA . ASN A 1 391 ? -2.706 2.328 -29.892 1.00 52.56 391 ASN A CA 1
ATOM 3202 C C . ASN A 1 391 ? -1.486 2.146 -30.792 1.00 52.56 391 ASN A C 1
ATOM 3204 O O . ASN A 1 391 ? -0.968 3.179 -31.282 1.00 52.56 391 ASN A O 1
#

pLDDT: mean 87.18, std 14.86, range [34.56, 98.88]

Organism: NCBI:txid52242

InterPro domains:
  IPR049458 Transmembrane protein EpsG-like [PF14897] (32-387)

Secondary structure (DSSP, 8-state):
-HHHHHHHHHHHHHHHHHHHHHHHT-HHHHHHHHHHHHHHHHHHHHSB-TTSSSHIIIIIHHHHHHHHT--SHHHHHTTTT-TTSTTTTS-HHHHHHHHHHHHH-S-HHHHHHHHHHHHHHHHHHHHHHTTTTB-HHHHHHHHHHHTHHHHTTSHHHHHHHHHHHHHHHHHHTT-TTHHHHHHHHHHHHHHH-GGGGGHHHHHHHHHHHTT--SS--HHHHHHHHHHHHHHHTHHHHHHHHHHTTSS-THHHHTTSS-S-TTTHHHHTT----HHHHHHHHGGGHHHHHTTTTTGGGHHHHHHHHHHHHHHHHHTTT-HHHHHHHHHHHHHHHHHHTBGGGGS---SS---GGG-HHHHHHHHHHHHHHHHIIIIIIS-TTS--S--BPP-